Protein AF-0000000083902813 (afdb_homodimer)

Solvent-accessible surface area (backbone atoms only — not comparable to full-atom values): 24198 Å² total; per-residue (Å²): 134,61,47,71,78,34,27,32,36,26,39,35,21,67,41,71,62,17,36,18,29,44,36,33,30,24,75,65,42,24,27,30,33,32,51,34,74,46,64,68,47,51,52,53,43,59,70,67,34,58,79,94,36,43,87,39,53,42,78,42,75,25,38,45,57,39,68,69,34,27,49,51,36,49,51,56,47,36,73,72,62,67,58,56,34,31,37,36,39,39,56,61,72,90,56,78,72,78,41,49,75,85,78,54,53,71,65,55,50,49,52,37,39,42,48,26,52,44,23,48,51,39,35,45,62,63,53,43,74,63,20,41,84,35,65,90,14,29,40,34,39,43,44,51,38,36,24,80,42,74,83,48,94,18,20,46,58,42,15,21,25,23,15,25,45,52,26,46,54,51,37,47,45,69,68,41,77,76,59,51,14,26,40,32,33,40,33,32,57,46,55,71,22,53,83,94,62,59,50,95,60,33,30,46,20,56,60,50,5,42,31,53,33,44,39,66,72,72,41,49,66,59,69,41,73,44,72,32,59,35,61,69,32,45,44,52,55,42,64,70,30,89,82,132,60,46,70,77,33,26,32,37,26,40,34,20,66,40,71,61,16,37,19,29,45,39,34,30,24,75,66,41,23,29,30,33,33,52,34,74,47,64,68,46,51,51,53,44,58,70,66,36,56,78,93,35,42,88,39,53,43,78,42,77,26,38,46,58,37,68,68,35,28,51,51,36,49,51,54,48,36,73,73,62,67,57,56,36,31,36,37,40,38,57,59,72,89,55,78,71,78,40,48,74,85,78,53,53,71,66,56,50,48,52,38,40,42,48,26,52,43,22,48,50,40,38,47,62,64,52,44,72,64,20,42,83,35,64,91,16,29,40,35,39,44,43,51,38,34,24,80,41,73,83,46,95,18,22,46,58,41,14,21,24,23,16,25,45,52,26,45,54,50,35,48,45,69,68,42,76,77,59,50,16,24,40,32,33,39,35,32,56,45,55,69,22,53,82,93,62,59,51,94,61,33,33,46,18,57,60,50,6,41,31,53,32,44,39,68,71,71,42,48,66,59,67,40,74,44,70,31,59,36,61,69,32,43,42,53,55,42,63,71,31,90,82

Nearest PDB structures (foldseek):
  4dry-assembly1_D  TM=7.809E-01  e=1.622E-13  Sinorhizobium meliloti 1021
  3i4f-assembly1_B  TM=7.939E-01  e=5.636E-11  Bacillus thuringiensis serovar kurstaki str. T03a001
  7btm-assembly3_H-2  TM=7.760E-01  e=2.027E-10  Streptomyces lusitanus
  4nbr-assembly1_A  TM=7.839E-01  e=3.105E-10  Brucella abortus bv. 1 str. 9-941
  5ts3-assembly1_B-2  TM=7.972E-01  e=8.749E-10  Brucella melitensis ATCC 23457

InterPro domains:
  IPR002347 Short-chain dehydrogenase/reductase SDR [PF00106] (6-113)
  IPR036291 NAD(P)-binding domain superfamily [SSF51735] (1-186)

Organism: NCBI:txid48701

Secondary structure (DSSP, 8-state):
--GGG-EEEEETTTSHHHHHHHHHHHHTT-EEEEEES-HHHHHHHHHHS-GGGGGGEEEEE--TTSHHHHHHHHHHHHHHHS---EEEE--------SS-GGGS-HHHHHHHHIIIIIHHHHHHHHHGGGTTT-TT-EEEEEEEGGGSS-SSTT-HHHHHHHHHHHHHHHHHHHH-S--SSEEEEEEE-S-EE-GGG--TTPEEHHHHHHHHHHHHHH---TT-EEEE-SHHHHIIIIISS--/--GGG-EEEEETTTSHHHHHHHHHHHHTT-EEEEEES-HHHHHHHHHHS-GGGGGGEEEEE--TTSHHHHHHHHHHHHHHHS---EEEE--------SS-GGGS-HHHHHHHHIIIIIHHHHHHHHHGGGTTT-TT-EEEEEEEGGGSS-SSTT-HHHHHHHHHHHHHHHHHHHH-S--SSEEEEEEE-S-EE-GGG--TTPEEHHHHHHHHHHHHHH---TT-EEEE-SHHHHIIIIISS--

pLDDT: mean 92.26, std 7.37, range [62.59, 98.88]

Foldseek 3Di:
DQQQLAEEEEECLLDQLNLLQCQLSLVSNHQYEYEEQDPVSVVVSLVVHDPVRSVSYHYFYFDLLDLVRVQVSVVVVCVVNVAHQEYEYPFADQDQQPADPVPDDPVVLVVLCSRQPRSLVSNCVRCVVRHFAAQRGEYEYEAEPLLPDPPDHRRVSVNVSRVNNVVVLVVCCVVPVDTRYAYEYEYEHAAEDDPVPDDPQHHDSNLSSNQVSQCRVVDDHHPYYQYHRGSVSSCDRRNPDDD/DQQQLAEEEEECLLDQLNLLQCQLSLVSNHQYEYEEQDVVSVVVSLVVHDPVRSVSYHYFYFDLLDLVRVQVSVVVVCVPNVAHQEYEYPFADQDQQPADPVVDDPVVLVVLCSRQPRSLVSNCVRCVVRHFAAQLGEYEYEAEPLLPDPPDHRRVSVNVSRVNNVVVLVVCCVVPVDTNYAYEYEYEHAAEDDPVPDDPQHHDSNLSSNQVSQCRVVDDHHPYYQYHRGSVSSCDRRNPDDD

Sequence (486 aa):
MSNSERVVLVLGGAGTVGSGIVKALLDKGFKAAVISRDGDRLERLGAFVSPSSKDNLIAVVGNVGSEDGAQQAKQQLLQQVGKVTDVVSALGFSWWQGGPPHTQTLQDLHWDSTHTHTHTFVSWKTFFPLVRDDPSCSYTFITGGAGEQLLMPGTGFLTVGAASALAFCQVLRDEYPQVDCRLCQVKINTGVATPERLAPGYLNHLDLGVAVATLVERGSSSHRVFTVGSPADLKTQLLDGNLMSNSERVVLVLGGAGTVGSGIVKALLDKGFKAAVISRDGDRLERLGAFVSPSSKDNLIAVVGNVGSEDGAQQAKQQLLQQVGKVTDVVSALGFSWWQGGPPHTQTLQDLHWDSTHTHTHTFVSWKTFFPLVRDDPSCSYTFITGGAGEQLLMPGTGFLTVGAASALAFCQVLRDEYPQVDCRLCQVKINTGVATPERLAPGYLNHLDLGVAVATLVERGSSSHRVFTVGSPADLKTQLLDGNL

Radius of gyration: 24.51 Å; Cα contacts (8 Å, |Δi|>4): 1097; chains: 2; bounding box: 52×73×56 Å

Structure (mmCIF, N/CA/C/O backbone):
data_AF-0000000083902813-model_v1
#
loop_
_entity.id
_entity.type
_entity.pdbx_description
1 polymer 'Uncharacterized protein'
#
loop_
_atom_site.group_PDB
_atom_site.id
_atom_site.type_symbol
_atom_site.label_atom_id
_atom_site.label_alt_id
_atom_site.label_comp_id
_atom_site.label_asym_id
_atom_site.label_entity_id
_atom_site.label_seq_id
_atom_site.pdbx_PDB_ins_code
_atom_site.Cartn_x
_atom_site.Cartn_y
_atom_site.Cartn_z
_atom_site.occupancy
_atom_site.B_iso_or_equiv
_atom_site.auth_seq_id
_atom_site.auth_comp_id
_atom_site.auth_asym_id
_atom_site.auth_atom_id
_atom_site.pdbx_PDB_model_num
ATOM 1 N N . MET A 1 1 ? -5.707 -35.688 -9.336 1 83.44 1 MET A N 1
ATOM 2 C CA . MET A 1 1 ? -5.027 -35.469 -10.609 1 83.44 1 MET A CA 1
ATOM 3 C C . MET A 1 1 ? -3.523 -35.656 -10.461 1 83.44 1 MET A C 1
ATOM 5 O O . MET A 1 1 ? -2.939 -35.25 -9.453 1 83.44 1 MET A O 1
ATOM 9 N N . SER A 1 2 ? -2.928 -36.375 -11.383 1 93.88 2 SER A N 1
ATOM 10 C CA . SER A 1 2 ? -1.48 -36.562 -11.336 1 93.88 2 SER A CA 1
ATOM 11 C C . SER A 1 2 ? -0.748 -35.25 -11.656 1 93.88 2 SER A C 1
ATOM 13 O O . SER A 1 2 ? -1.314 -34.344 -12.273 1 93.88 2 SER A O 1
ATOM 15 N N . ASN A 1 3 ? 0.464 -35.062 -11.227 1 97.06 3 ASN A N 1
ATOM 16 C CA . ASN A 1 3 ? 1.239 -33.844 -11.477 1 97.06 3 ASN A CA 1
ATOM 17 C C . ASN A 1 3 ? 1.42 -33.594 -12.969 1 97.06 3 ASN A C 1
ATOM 19 O O . ASN A 1 3 ? 1.418 -32.438 -13.406 1 97.06 3 ASN A O 1
ATOM 23 N N . SER A 1 4 ? 1.504 -34.688 -13.742 1 95.94 4 SER A N 1
ATOM 24 C CA . SER A 1 4 ? 1.785 -34.562 -15.164 1 95.94 4 SER A CA 1
ATOM 25 C C . SER A 1 4 ? 0.593 -33.969 -15.914 1 95.94 4 SER A C 1
ATOM 27 O O . SER A 1 4 ? 0.734 -33.5 -17.047 1 95.94 4 SER A O 1
ATOM 29 N N . GLU A 1 5 ? -0.566 -34 -15.297 1 96.31 5 GLU A N 1
ATOM 30 C CA . GLU A 1 5 ? -1.781 -33.469 -15.906 1 96.31 5 GLU A CA 1
ATOM 31 C C . GLU A 1 5 ? -2.014 -32 -15.5 1 96.31 5 GLU A C 1
ATOM 33 O O . GLU A 1 5 ? -2.914 -31.344 -16.016 1 96.31 5 GLU A O 1
ATOM 38 N N . ARG A 1 6 ? -1.225 -31.578 -14.641 1 98.06 6 ARG A N 1
ATOM 39 C CA . ARG A 1 6 ? -1.438 -30.25 -14.078 1 98.06 6 ARG A CA 1
ATOM 40 C C . ARG A 1 6 ? -0.5 -29.234 -14.719 1 98.06 6 ARG A C 1
ATOM 42 O O . ARG A 1 6 ? 0.674 -29.531 -14.961 1 98.06 6 ARG A O 1
ATOM 49 N N . VAL A 1 7 ? -1.057 -28.078 -15.047 1 98.75 7 VAL A N 1
ATOM 50 C CA . VAL A 1 7 ? -0.301 -26.953 -15.586 1 98.75 7 VAL A CA 1
ATOM 51 C C . VAL A 1 7 ? -0.295 -25.812 -14.578 1 98.75 7 VAL A C 1
ATOM 53 O O . VAL A 1 7 ? -1.346 -25.25 -14.258 1 98.75 7 VAL A O 1
ATOM 56 N N . VAL A 1 8 ? 0.911 -25.453 -14.094 1 98.88 8 VAL A N 1
ATOM 57 C CA . VAL A 1 8 ? 1.06 -24.391 -13.109 1 98.88 8 VAL A CA 1
ATOM 58 C C . VAL A 1 8 ? 1.603 -23.125 -13.781 1 98.88 8 VAL A C 1
ATOM 60 O O . VAL A 1 8 ? 2.693 -23.141 -14.359 1 98.88 8 VAL A O 1
ATOM 63 N N . LEU A 1 9 ? 0.811 -22.062 -13.797 1 98.88 9 LEU A N 1
ATOM 64 C CA . LEU A 1 9 ? 1.299 -20.75 -14.234 1 98.88 9 LEU A CA 1
ATOM 65 C C . LEU A 1 9 ? 2.049 -20.047 -13.109 1 98.88 9 LEU A C 1
ATOM 67 O O . LEU A 1 9 ? 1.483 -19.812 -12.039 1 98.88 9 LEU A O 1
ATOM 71 N N . VAL A 1 10 ? 3.318 -19.797 -13.305 1 98.75 10 VAL A N 1
ATOM 72 C CA . VAL A 1 10 ? 4.129 -19.078 -12.328 1 98.75 10 VAL A CA 1
ATOM 73 C C . VAL A 1 10 ? 4.371 -17.641 -12.805 1 98.75 10 VAL A C 1
ATOM 75 O O . VAL A 1 10 ? 5.273 -17.391 -13.609 1 98.75 10 VAL A O 1
ATOM 78 N N . LEU A 1 11 ? 3.555 -16.734 -12.281 1 97.81 11 LEU A N 1
ATOM 79 C CA . LEU A 1 11 ? 3.777 -15.32 -12.547 1 97.81 11 LEU A CA 1
ATOM 80 C C . LEU A 1 11 ? 5.027 -14.828 -11.828 1 97.81 11 LEU A C 1
ATOM 82 O O . LEU A 1 11 ? 5.211 -15.102 -10.633 1 97.81 11 LEU A O 1
ATOM 86 N N . GLY A 1 12 ? 5.898 -14.102 -12.57 1 95.44 12 GLY A N 1
ATOM 87 C CA . GLY A 1 12 ? 7.203 -13.781 -12.016 1 95.44 12 GLY A CA 1
ATOM 88 C C . GLY A 1 12 ? 8.172 -14.953 -12.031 1 95.44 12 GLY A C 1
ATOM 89 O O . GLY A 1 12 ? 9.109 -15 -11.234 1 95.44 12 GLY A O 1
ATOM 90 N N . GLY A 1 13 ? 7.922 -15.891 -12.891 1 96.88 13 GLY A N 1
ATOM 91 C CA . GLY A 1 13 ? 8.656 -17.141 -12.906 1 96.88 13 GLY A CA 1
ATOM 92 C C . GLY A 1 13 ? 10.094 -16.984 -13.367 1 96.88 13 GLY A C 1
ATOM 93 O O . GLY A 1 13 ? 10.914 -17.891 -13.164 1 96.88 13 GLY A O 1
ATOM 94 N N . ALA A 1 14 ? 10.375 -15.836 -13.984 1 95 14 ALA A N 1
ATOM 95 C CA . ALA A 1 14 ? 11.734 -15.617 -14.477 1 95 14 ALA A CA 1
ATOM 96 C C . ALA A 1 14 ? 12.57 -14.859 -13.453 1 95 14 ALA A C 1
ATOM 98 O O . ALA A 1 14 ? 13.75 -14.578 -13.695 1 95 14 ALA A O 1
ATOM 99 N N . GLY A 1 15 ? 12.047 -14.516 -12.359 1 93.38 15 GLY A N 1
ATOM 100 C CA . GLY A 1 15 ? 12.773 -13.852 -11.289 1 93.38 15 GLY A CA 1
ATOM 101 C C . GLY A 1 15 ? 13.453 -14.82 -10.336 1 93.38 15 GLY A C 1
ATOM 102 O O . GLY A 1 15 ? 13.367 -16.031 -10.516 1 93.38 15 GLY A O 1
ATOM 103 N N . THR A 1 16 ? 14.07 -14.281 -9.273 1 92.88 16 THR A N 1
ATOM 104 C CA . THR A 1 16 ? 14.82 -15.094 -8.328 1 92.88 16 THR A CA 1
ATOM 105 C C . THR A 1 16 ? 13.906 -16.094 -7.621 1 92.88 16 THR A C 1
ATOM 107 O O . THR A 1 16 ? 14.148 -17.297 -7.672 1 92.88 16 THR A O 1
ATOM 110 N N . VAL A 1 17 ? 12.836 -15.641 -7.039 1 94.44 17 VAL A N 1
ATOM 111 C CA . VAL A 1 17 ? 11.914 -16.516 -6.32 1 94.44 17 VAL A CA 1
ATOM 112 C C . VAL A 1 17 ? 11.188 -17.422 -7.312 1 94.44 17 VAL A C 1
ATOM 114 O O . VAL A 1 17 ? 11.133 -18.641 -7.121 1 94.44 17 VAL A O 1
ATOM 117 N N . GLY A 1 18 ? 10.773 -16.875 -8.398 1 97.12 18 GLY A N 1
ATOM 118 C CA . GLY A 1 18 ? 9.992 -17.594 -9.391 1 97.12 18 GLY A CA 1
ATOM 119 C C . GLY A 1 18 ? 10.75 -18.719 -10.047 1 97.12 18 GLY A C 1
ATOM 120 O O . GLY A 1 18 ? 10.195 -19.797 -10.273 1 97.12 18 GLY A O 1
ATOM 121 N N . SER A 1 19 ? 12.016 -18.469 -10.312 1 97.81 19 SER A N 1
ATOM 122 C CA . SER A 1 19 ? 12.789 -19.484 -11.016 1 97.81 19 SER A CA 1
ATOM 123 C C . SER A 1 19 ? 12.992 -20.719 -10.148 1 97.81 19 SER A C 1
ATOM 125 O O . SER A 1 19 ? 13 -21.844 -10.656 1 97.81 19 SER A O 1
ATOM 127 N N . GLY A 1 20 ? 13.156 -20.562 -8.836 1 98 20 GLY A N 1
ATOM 128 C CA . GLY A 1 20 ? 13.219 -21.688 -7.926 1 98 20 GLY A CA 1
ATOM 129 C C . GLY A 1 20 ? 11.93 -22.5 -7.895 1 98 20 GLY A C 1
ATOM 130 O O . GLY A 1 20 ? 11.969 -23.734 -7.875 1 98 20 GLY A O 1
ATOM 131 N N . ILE A 1 21 ? 10.828 -21.828 -7.961 1 98.44 21 ILE A N 1
ATOM 132 C CA . ILE A 1 21 ? 9.516 -22.484 -7.941 1 98.44 21 ILE A CA 1
ATOM 133 C C . ILE A 1 21 ? 9.305 -23.266 -9.234 1 98.44 21 ILE A C 1
ATOM 135 O O . ILE A 1 21 ? 8.883 -24.422 -9.211 1 98.44 21 ILE A O 1
ATOM 139 N N . VAL A 1 22 ? 9.68 -22.594 -10.352 1 98.81 22 VAL A N 1
ATOM 140 C CA . VAL A 1 22 ? 9.523 -23.234 -11.656 1 98.81 22 VAL A CA 1
ATOM 141 C C . VAL A 1 22 ? 10.344 -24.516 -11.711 1 98.81 22 VAL A C 1
ATOM 143 O O . VAL A 1 22 ? 9.836 -25.578 -12.094 1 98.81 22 VAL A O 1
ATOM 146 N N . LYS A 1 23 ? 11.594 -24.438 -11.305 1 98.75 23 LYS A N 1
ATOM 147 C CA . LYS A 1 23 ? 12.469 -25.609 -11.328 1 98.75 23 LYS A CA 1
ATOM 148 C C . LYS A 1 23 ? 11.898 -26.734 -10.477 1 98.75 23 LYS A C 1
ATOM 150 O O . LYS A 1 23 ? 11.867 -27.891 -10.906 1 98.75 23 LYS A O 1
ATOM 155 N N . ALA A 1 24 ? 11.453 -26.438 -9.273 1 98.56 24 ALA A N 1
ATOM 156 C CA . ALA A 1 24 ? 10.938 -27.438 -8.359 1 98.56 24 ALA A CA 1
ATOM 157 C C . ALA A 1 24 ? 9.672 -28.094 -8.914 1 98.56 24 ALA A C 1
ATOM 159 O O . ALA A 1 24 ? 9.484 -29.312 -8.797 1 98.56 24 ALA A O 1
ATOM 160 N N . LEU A 1 25 ? 8.75 -27.297 -9.492 1 98.75 25 LEU A N 1
ATOM 161 C CA . LEU A 1 25 ? 7.523 -27.828 -10.078 1 98.75 25 LEU A CA 1
ATOM 162 C C . LEU A 1 25 ? 7.84 -28.797 -11.211 1 98.75 25 LEU A C 1
ATOM 164 O O . LEU A 1 25 ? 7.262 -29.891 -11.281 1 98.75 25 LEU A O 1
ATOM 168 N N . LEU A 1 26 ? 8.758 -28.391 -12.086 1 98.81 26 LEU A N 1
ATOM 169 C CA . LEU A 1 26 ? 9.156 -29.234 -13.203 1 98.81 26 LEU A CA 1
ATOM 170 C C . LEU A 1 26 ? 9.773 -30.547 -12.703 1 98.81 26 LEU A C 1
ATOM 172 O O . LEU A 1 26 ? 9.461 -31.625 -13.203 1 98.81 26 LEU A O 1
ATOM 176 N N . ASP A 1 27 ? 10.609 -30.438 -11.727 1 98.5 27 ASP A N 1
ATOM 177 C CA . ASP A 1 27 ? 11.266 -31.609 -11.156 1 98.5 27 ASP A CA 1
ATOM 178 C C . ASP A 1 27 ? 10.25 -32.562 -10.539 1 98.5 27 ASP A C 1
ATOM 180 O O . ASP A 1 27 ? 10.484 -33.781 -10.469 1 98.5 27 ASP A O 1
ATOM 184 N N . LYS A 1 28 ? 9.109 -32.062 -10.141 1 97.75 28 LYS A N 1
ATOM 185 C CA . LYS A 1 28 ? 8.062 -32.906 -9.539 1 97.75 28 LYS A CA 1
ATOM 186 C C . LYS A 1 28 ? 7.121 -33.438 -10.602 1 97.75 28 LYS A C 1
ATOM 188 O O . LYS A 1 28 ? 6.184 -34.188 -10.281 1 97.75 28 LYS A O 1
ATOM 193 N N . GLY A 1 29 ? 7.328 -33 -11.812 1 98.25 29 GLY A N 1
ATOM 194 C CA . GLY A 1 29 ? 6.59 -33.625 -12.906 1 98.25 29 GLY A CA 1
ATOM 195 C C . GLY A 1 29 ? 5.461 -32.75 -13.43 1 98.25 29 GLY A C 1
ATOM 196 O O . GLY A 1 29 ? 4.711 -33.156 -14.312 1 98.25 29 GLY A O 1
ATOM 197 N N . PHE A 1 30 ? 5.305 -31.547 -12.875 1 98.62 30 PHE A N 1
ATOM 198 C CA . PHE A 1 30 ? 4.301 -30.625 -13.383 1 98.62 30 PHE A CA 1
ATOM 199 C C . PHE A 1 30 ? 4.723 -30.047 -14.727 1 98.62 30 PHE A C 1
ATOM 201 O O . PHE A 1 30 ? 5.902 -30.062 -15.078 1 98.62 30 PHE A O 1
ATOM 208 N N . LYS A 1 31 ? 3.803 -29.578 -15.516 1 98.62 31 LYS A N 1
ATOM 209 C CA . LYS A 1 31 ? 4.098 -28.547 -16.5 1 98.62 31 LYS A CA 1
ATOM 210 C C . LYS A 1 31 ? 4.113 -27.156 -15.859 1 98.62 31 LYS A C 1
ATOM 212 O O . LYS A 1 31 ? 3.283 -26.859 -15 1 98.62 31 LYS A O 1
ATOM 217 N N . ALA A 1 32 ? 5.082 -26.391 -16.219 1 98.81 32 ALA A N 1
ATOM 218 C CA . ALA A 1 32 ? 5.195 -25.031 -15.664 1 98.81 32 ALA A CA 1
ATOM 219 C C . ALA A 1 32 ? 5.172 -24 -16.781 1 98.81 32 ALA A C 1
ATOM 221 O O . ALA A 1 32 ? 5.965 -24.062 -17.719 1 98.81 32 ALA A O 1
ATOM 222 N N . ALA A 1 33 ? 4.25 -23.078 -16.719 1 98.88 33 ALA A N 1
ATOM 223 C CA . ALA A 1 33 ? 4.156 -21.969 -17.672 1 98.88 33 ALA A CA 1
ATOM 224 C C . ALA A 1 33 ? 4.691 -20.672 -17.062 1 98.88 33 ALA A C 1
ATOM 226 O O . ALA A 1 33 ? 4.449 -20.391 -15.891 1 98.88 33 ALA A O 1
ATOM 227 N N . VAL A 1 34 ? 5.461 -19.938 -17.812 1 98.56 34 VAL A N 1
ATOM 228 C CA . VAL A 1 34 ? 6.047 -18.672 -17.391 1 98.56 34 VAL A CA 1
ATOM 229 C C . VAL A 1 34 ? 5.824 -17.609 -18.453 1 98.56 34 VAL A C 1
ATOM 231 O O . VAL A 1 34 ? 5.957 -17.875 -19.641 1 98.56 34 VAL A O 1
ATOM 234 N N . ILE A 1 35 ? 5.43 -16.422 -18 1 97.81 35 ILE A N 1
ATOM 235 C CA . ILE A 1 35 ? 5.242 -15.273 -18.875 1 97.81 35 ILE A CA 1
ATOM 236 C C . ILE A 1 35 ? 6.25 -14.18 -18.516 1 97.81 35 ILE A C 1
ATOM 238 O O . ILE A 1 35 ? 6.43 -13.852 -17.344 1 97.81 35 ILE A O 1
ATOM 242 N N . SER A 1 36 ? 6.93 -13.703 -19.422 1 96.25 36 SER A N 1
ATOM 243 C CA . SER A 1 36 ? 7.863 -12.594 -19.234 1 96.25 36 SER A CA 1
ATOM 244 C C . SER A 1 36 ? 7.875 -11.664 -20.438 1 96.25 36 SER A C 1
ATOM 246 O O . SER A 1 36 ? 7.695 -12.109 -21.578 1 96.25 36 SER A O 1
ATOM 248 N N . ARG A 1 37 ? 8.078 -10.367 -20.188 1 93.56 37 ARG A N 1
ATOM 249 C CA . ARG A 1 37 ? 8.195 -9.383 -21.266 1 93.56 37 ARG A CA 1
ATOM 250 C C . ARG A 1 37 ? 9.516 -9.547 -22.016 1 93.56 37 ARG A C 1
ATOM 252 O O . ARG A 1 37 ? 9.641 -9.133 -23.172 1 93.56 37 ARG A O 1
ATOM 259 N N . ASP A 1 38 ? 10.461 -10.102 -21.344 1 93.25 38 ASP A N 1
ATOM 260 C CA . ASP A 1 38 ? 11.828 -10.234 -21.828 1 93.25 38 ASP A CA 1
ATOM 261 C C . ASP A 1 38 ? 12.117 -11.672 -22.266 1 93.25 38 ASP A C 1
ATOM 263 O O . ASP A 1 38 ? 12.273 -12.562 -21.438 1 93.25 38 ASP A O 1
ATOM 267 N N . GLY A 1 39 ? 12.297 -11.836 -23.562 1 94.62 39 GLY A N 1
ATOM 268 C CA . GLY A 1 39 ? 12.586 -13.156 -24.094 1 94.62 39 GLY A CA 1
ATOM 269 C C . GLY A 1 39 ? 13.898 -13.727 -23.609 1 94.62 39 GLY A C 1
ATOM 270 O O . GLY A 1 39 ? 14.023 -14.945 -23.422 1 94.62 39 GLY A O 1
ATOM 271 N N . ASP A 1 40 ? 14.875 -12.852 -23.328 1 96.25 40 ASP A N 1
ATOM 272 C CA . ASP A 1 40 ? 16.188 -13.297 -22.844 1 96.25 40 ASP A CA 1
ATOM 273 C C . ASP A 1 40 ? 16.062 -13.922 -21.453 1 96.25 40 ASP A C 1
ATOM 275 O O . ASP A 1 40 ? 16.781 -14.875 -21.141 1 96.25 40 ASP A O 1
ATOM 279 N N . ARG A 1 41 ? 15.211 -13.445 -20.656 1 95.56 41 ARG A N 1
ATOM 280 C CA . ARG A 1 41 ? 15 -14 -19.312 1 95.56 41 ARG A CA 1
ATOM 281 C C . ARG A 1 41 ? 14.383 -15.398 -19.406 1 95.56 41 ARG A C 1
ATOM 283 O O . ARG A 1 41 ? 14.711 -16.281 -18.609 1 95.56 41 ARG A O 1
ATOM 290 N N . LEU A 1 42 ? 13.5 -15.57 -20.391 1 97.25 42 LEU A N 1
ATOM 291 C CA . LEU A 1 42 ? 12.883 -16.875 -20.594 1 97.25 42 LEU A CA 1
ATOM 292 C C . LEU A 1 42 ? 13.914 -17.891 -21.078 1 97.25 42 LEU A C 1
ATOM 294 O O . LEU A 1 42 ? 13.883 -19.062 -20.672 1 97.25 42 LEU A O 1
ATOM 298 N N . GLU A 1 43 ? 14.812 -17.438 -21.891 1 96.62 43 GLU A N 1
ATOM 299 C CA . GLU A 1 43 ? 15.883 -18.312 -22.359 1 96.62 43 GLU A CA 1
ATOM 300 C C . GLU A 1 43 ? 16.797 -18.734 -21.219 1 96.62 43 GLU A C 1
ATOM 302 O O . GLU A 1 43 ? 17.156 -19.906 -21.109 1 96.62 43 GLU A O 1
ATOM 307 N N . ARG A 1 44 ? 17.188 -17.781 -20.406 1 96.38 44 ARG A N 1
ATOM 308 C CA . ARG A 1 44 ? 18.016 -18.078 -19.234 1 96.38 44 ARG A CA 1
ATOM 309 C C . ARG A 1 44 ? 17.312 -19.047 -18.297 1 96.38 44 ARG A C 1
ATOM 311 O O . ARG A 1 44 ? 17.953 -19.938 -17.734 1 96.38 44 ARG A O 1
ATOM 318 N N . LEU A 1 45 ? 16.031 -18.875 -18.172 1 98 45 LEU A N 1
ATOM 319 C CA . LEU A 1 45 ? 15.25 -19.797 -17.359 1 98 45 LEU A CA 1
ATOM 320 C C . LEU A 1 45 ? 15.297 -21.203 -17.938 1 98 45 LEU A C 1
ATOM 322 O O . LEU A 1 45 ? 15.461 -22.172 -17.203 1 98 45 LEU A O 1
ATOM 326 N N . GLY A 1 46 ? 15.125 -21.312 -19.219 1 97.75 46 GLY A N 1
ATOM 327 C CA . GLY A 1 46 ? 15.219 -22.594 -19.875 1 97.75 46 GLY A CA 1
ATOM 328 C C . GLY A 1 46 ? 16.547 -23.297 -19.641 1 97.75 46 GLY A C 1
ATOM 329 O O . GLY A 1 46 ? 16.594 -24.516 -19.516 1 97.75 46 GLY A O 1
ATOM 330 N N . ALA A 1 47 ? 17.609 -22.516 -19.578 1 97.44 47 ALA A N 1
ATOM 331 C CA . ALA A 1 47 ? 18.938 -23.078 -19.344 1 97.44 47 ALA A CA 1
ATOM 332 C C . ALA A 1 47 ? 19.125 -23.438 -17.875 1 97.44 47 ALA A C 1
ATOM 334 O O . ALA A 1 47 ? 19.969 -24.281 -17.531 1 97.44 47 ALA A O 1
ATOM 335 N N . PHE A 1 48 ? 18.375 -22.859 -17.078 1 97.62 48 PHE A N 1
ATOM 336 C CA . PHE A 1 48 ? 18.516 -23 -15.625 1 97.62 48 PHE A CA 1
ATOM 337 C C . PHE A 1 48 ? 17.812 -24.266 -15.141 1 97.62 48 PHE A C 1
ATOM 339 O O . PHE A 1 48 ? 18.281 -24.922 -14.211 1 97.62 48 PHE A O 1
ATOM 346 N N . VAL A 1 49 ? 16.672 -24.688 -15.719 1 98.06 49 VAL A N 1
ATOM 347 C CA . VAL A 1 49 ? 15.883 -25.812 -15.234 1 98.06 49 VAL A CA 1
ATOM 348 C C . VAL A 1 49 ? 16.562 -27.125 -15.625 1 98.06 49 VAL A C 1
ATOM 350 O O . VAL A 1 49 ? 17.469 -27.141 -16.453 1 98.06 49 VAL A O 1
ATOM 353 N N . SER A 1 50 ? 16.141 -28.172 -14.969 1 97.19 50 SER A N 1
ATOM 354 C CA . SER A 1 50 ? 16.734 -29.484 -15.242 1 97.19 50 SER A CA 1
ATOM 355 C C . SER A 1 50 ? 16.5 -29.906 -16.688 1 97.19 50 SER A C 1
ATOM 357 O O . SER A 1 50 ? 15.375 -29.812 -17.188 1 97.19 50 SER A O 1
ATOM 359 N N . PRO A 1 51 ? 17.484 -30.391 -17.375 1 96.75 51 PRO A N 1
ATOM 360 C CA . PRO A 1 51 ? 17.344 -30.797 -18.766 1 96.75 51 PRO A CA 1
ATOM 361 C C . PRO A 1 51 ? 16.234 -31.844 -18.969 1 96.75 51 PRO A C 1
ATOM 363 O O . PRO A 1 51 ? 15.531 -31.812 -19.984 1 96.75 51 PRO A O 1
ATOM 366 N N . SER A 1 52 ? 16.047 -32.719 -18.062 1 96.31 52 SER A N 1
ATOM 367 C CA . SER A 1 52 ? 15.109 -33.844 -18.188 1 96.31 52 SER A CA 1
ATOM 368 C C . SER A 1 52 ? 13.664 -33.344 -18.141 1 96.31 52 SER A C 1
ATOM 370 O O . SER A 1 52 ? 12.75 -34.062 -18.547 1 96.31 52 SER A O 1
ATOM 372 N N . SER A 1 53 ? 13.461 -32.094 -17.641 1 95.94 53 SER A N 1
ATOM 373 C CA . SER A 1 53 ? 12.094 -31.594 -17.484 1 95.94 53 SER A CA 1
ATOM 374 C C . SER A 1 53 ? 11.844 -30.359 -18.328 1 95.94 53 SER A C 1
ATOM 376 O O . SER A 1 53 ? 10.766 -29.75 -18.266 1 95.94 53 SER A O 1
ATOM 378 N N . LYS A 1 54 ? 12.781 -29.969 -19.141 1 96.69 54 LYS A N 1
ATOM 379 C CA . LYS A 1 54 ? 12.742 -28.719 -19.906 1 96.69 54 LYS A CA 1
ATOM 380 C C . LYS A 1 54 ? 11.562 -28.719 -20.875 1 96.69 54 LYS A C 1
ATOM 382 O O . LYS A 1 54 ? 10.977 -27.656 -21.141 1 96.69 54 LYS A O 1
ATOM 387 N N . ASP A 1 55 ? 11.18 -29.875 -21.406 1 96.75 55 ASP A N 1
ATOM 388 C CA . ASP A 1 55 ? 10.102 -29.984 -22.375 1 96.75 55 ASP A CA 1
ATOM 389 C C . ASP A 1 55 ? 8.75 -29.625 -21.75 1 96.75 55 ASP A C 1
ATOM 391 O O . ASP A 1 55 ? 7.789 -29.328 -22.469 1 96.75 55 ASP A O 1
ATOM 395 N N . ASN A 1 56 ? 8.688 -29.688 -20.438 1 98.06 56 ASN A N 1
ATOM 396 C CA . ASN A 1 56 ? 7.453 -29.359 -19.719 1 98.06 56 ASN A CA 1
ATOM 397 C C . ASN A 1 56 ? 7.371 -27.859 -19.406 1 98.06 56 ASN A C 1
ATOM 399 O O . ASN A 1 56 ? 6.363 -27.391 -18.875 1 98.06 56 ASN A O 1
ATOM 403 N N . LEU A 1 57 ? 8.438 -27.109 -19.688 1 98.56 57 LEU A N 1
ATOM 404 C CA . LEU A 1 57 ? 8.438 -25.656 -19.5 1 98.56 57 LEU A CA 1
ATOM 405 C C . LEU A 1 57 ? 7.77 -24.953 -20.688 1 98.56 57 LEU A C 1
ATOM 407 O O . LEU A 1 57 ? 8.164 -25.156 -21.844 1 98.56 57 LEU A O 1
ATOM 411 N N . ILE A 1 58 ? 6.762 -24.219 -20.406 1 98.38 58 ILE A N 1
ATOM 412 C CA . ILE A 1 58 ? 6.066 -23.422 -21.406 1 98.38 58 ILE A CA 1
ATOM 413 C C . ILE A 1 58 ? 6.391 -21.953 -21.203 1 98.38 58 ILE A C 1
ATOM 415 O O . ILE A 1 58 ? 6.078 -21.375 -20.172 1 98.38 58 ILE A O 1
ATOM 419 N N . ALA A 1 59 ? 7.012 -21.359 -22.156 1 97.75 59 ALA A N 1
ATOM 420 C CA . ALA A 1 59 ? 7.398 -19.953 -22.078 1 97.75 59 ALA A CA 1
ATOM 421 C C . ALA A 1 59 ? 6.562 -19.094 -23.031 1 97.75 59 ALA A C 1
ATOM 423 O O . ALA A 1 59 ? 6.418 -19.422 -24.203 1 97.75 59 ALA A O 1
ATOM 424 N N . VAL A 1 60 ? 5.945 -18.094 -22.531 1 97.81 60 VAL A N 1
ATOM 425 C CA . VAL A 1 60 ? 5.148 -17.156 -23.312 1 97.81 60 VAL A CA 1
ATOM 426 C C . VAL A 1 60 ? 5.699 -15.742 -23.141 1 97.81 60 VAL A C 1
ATOM 428 O O . VAL A 1 60 ? 5.926 -15.289 -22.016 1 97.81 60 VAL A O 1
ATOM 431 N N . VAL A 1 61 ? 5.996 -15.062 -24.234 1 97.25 61 VAL A N 1
ATOM 432 C CA . VAL A 1 61 ? 6.375 -13.656 -24.172 1 97.25 61 VAL A CA 1
ATOM 433 C C . VAL A 1 61 ? 5.125 -12.789 -24.047 1 97.25 61 VAL A C 1
ATOM 435 O O . VAL A 1 61 ? 4.195 -12.898 -24.844 1 97.25 61 VAL A O 1
ATOM 438 N N . GLY A 1 62 ? 5.062 -12.039 -22.969 1 96.69 62 GLY A N 1
ATOM 439 C CA . GLY A 1 62 ? 3.914 -11.18 -22.734 1 96.69 62 GLY A CA 1
ATOM 440 C C . GLY A 1 62 ? 4.094 -10.266 -21.531 1 96.69 62 GLY A C 1
ATOM 441 O O . GLY A 1 62 ? 5 -10.461 -20.719 1 96.69 62 GLY A O 1
ATOM 442 N N . ASN A 1 63 ? 3.287 -9.219 -21.484 1 95.62 63 ASN A N 1
ATOM 443 C CA . ASN A 1 63 ? 3.289 -8.242 -20.391 1 95.62 63 ASN A CA 1
ATOM 444 C C . ASN A 1 63 ? 2.086 -8.43 -19.469 1 95.62 63 ASN A C 1
ATOM 446 O O . ASN A 1 63 ? 0.998 -7.93 -19.75 1 95.62 63 ASN A O 1
ATOM 450 N N . VAL A 1 64 ? 2.334 -9.031 -18.297 1 94 64 VAL A N 1
ATOM 451 C CA . VAL A 1 64 ? 1.218 -9.359 -17.406 1 94 64 VAL A CA 1
ATOM 452 C C . VAL A 1 64 ? 0.873 -8.141 -16.547 1 94 64 VAL A C 1
ATOM 454 O O . VAL A 1 64 ? -0.067 -8.188 -15.758 1 94 64 VAL A O 1
ATOM 457 N N . GLY A 1 65 ? 1.624 -7.043 -16.719 1 91.88 65 GLY A N 1
ATOM 458 C CA . GLY A 1 65 ? 1.41 -5.848 -15.922 1 91.88 65 GLY A CA 1
ATOM 459 C C . GLY A 1 65 ? 0.398 -4.895 -16.531 1 91.88 65 GLY A C 1
ATOM 460 O O . GLY A 1 65 ? -0.039 -3.943 -15.883 1 91.88 65 GLY A O 1
ATOM 461 N N . SER A 1 66 ? 0.078 -5.102 -17.812 1 94.62 66 SER A N 1
ATOM 462 C CA . SER A 1 66 ? -0.971 -4.328 -18.469 1 94.62 66 SER A CA 1
ATOM 463 C C . SER A 1 66 ? -2.203 -5.188 -18.734 1 94.62 66 SER A C 1
ATOM 465 O O . SER A 1 66 ? -2.088 -6.391 -18.969 1 94.62 66 SER A O 1
ATOM 467 N N . GLU A 1 67 ? -3.379 -4.566 -18.703 1 96.5 67 GLU A N 1
ATOM 468 C CA . GLU A 1 67 ? -4.609 -5.324 -18.906 1 96.5 67 GLU A CA 1
ATOM 469 C C . GLU A 1 67 ? -4.617 -6.027 -20.25 1 96.5 67 GLU A C 1
ATOM 471 O O . GLU A 1 67 ? -4.887 -7.227 -20.344 1 96.5 67 GLU A O 1
ATOM 476 N N . ASP A 1 68 ? -4.293 -5.289 -21.312 1 97.31 68 ASP A N 1
ATOM 477 C CA . ASP A 1 68 ? -4.277 -5.875 -22.656 1 97.31 68 ASP A CA 1
ATOM 478 C C . ASP A 1 68 ? -3.203 -6.953 -22.766 1 97.31 68 ASP A C 1
ATOM 480 O O . ASP A 1 68 ? -3.447 -8.016 -23.328 1 97.31 68 ASP A O 1
ATOM 484 N N . GLY A 1 69 ? -2.012 -6.652 -22.266 1 97.56 69 GLY A N 1
ATOM 485 C CA . GLY A 1 69 ? -0.928 -7.617 -22.312 1 97.56 69 GLY A CA 1
ATOM 486 C C . GLY A 1 69 ? -1.245 -8.898 -21.562 1 97.56 69 GLY A C 1
ATOM 487 O O . GLY A 1 69 ? -0.949 -10 -22.047 1 97.56 69 GLY A O 1
ATOM 488 N N . ALA A 1 70 ? -1.842 -8.766 -20.422 1 97.81 70 ALA A N 1
ATOM 489 C CA . ALA A 1 70 ? -2.203 -9.93 -19.609 1 97.81 70 ALA A CA 1
ATOM 490 C C . ALA A 1 70 ? -3.238 -10.797 -20.328 1 97.81 70 ALA A C 1
ATOM 492 O O . ALA A 1 70 ? -3.123 -12.023 -20.344 1 97.81 70 ALA A O 1
ATOM 493 N N . GLN A 1 71 ? -4.199 -10.156 -20.922 1 98.12 71 GLN A N 1
ATOM 494 C CA . GLN A 1 71 ? -5.234 -10.891 -21.656 1 98.12 71 GLN A CA 1
ATOM 495 C C . GLN A 1 71 ? -4.652 -11.617 -22.859 1 98.12 71 GLN A C 1
ATOM 497 O O . GLN A 1 71 ? -5.02 -12.758 -23.141 1 98.12 71 GLN A O 1
ATOM 502 N N . GLN A 1 72 ? -3.795 -10.945 -23.547 1 98.38 72 GLN A N 1
ATOM 503 C CA . GLN A 1 72 ? -3.152 -11.562 -24.703 1 98.38 72 GLN A CA 1
ATOM 504 C C . GLN A 1 72 ? -2.301 -12.758 -24.281 1 98.38 72 GLN A C 1
ATOM 506 O O . GLN A 1 72 ? -2.338 -13.805 -24.922 1 98.38 72 GLN A O 1
ATOM 511 N N . ALA A 1 73 ? -1.538 -12.562 -23.266 1 98.12 73 ALA A N 1
ATOM 512 C CA . ALA A 1 73 ? -0.703 -13.641 -22.75 1 98.12 73 ALA A CA 1
ATOM 513 C C . ALA A 1 73 ? -1.555 -14.828 -22.312 1 98.12 73 ALA A C 1
ATOM 515 O O . ALA A 1 73 ? -1.189 -15.984 -22.531 1 98.12 73 ALA A O 1
ATOM 516 N N . LYS A 1 74 ? -2.654 -14.539 -21.641 1 98.56 74 LYS A N 1
ATOM 517 C CA . LYS A 1 74 ? -3.584 -15.578 -21.203 1 98.56 74 LYS A CA 1
ATOM 518 C C . LYS A 1 74 ? -4.094 -16.391 -22.391 1 98.56 74 LYS A C 1
ATOM 520 O O . LYS A 1 74 ? -4.098 -17.625 -22.344 1 98.56 74 LYS A O 1
ATOM 525 N N . GLN A 1 75 ? -4.508 -15.695 -23.406 1 98.38 75 GLN A N 1
ATOM 526 C CA . GLN A 1 75 ? -5.023 -16.359 -24.594 1 98.38 75 GLN A CA 1
ATOM 527 C C . GLN A 1 75 ? -3.951 -17.234 -25.25 1 98.38 75 GLN A C 1
ATOM 529 O O . GLN A 1 75 ? -4.211 -18.375 -25.609 1 98.38 75 GLN A O 1
ATOM 534 N N . GLN A 1 76 ? -2.801 -16.688 -25.391 1 98.25 76 GLN A N 1
ATOM 535 C CA . GLN A 1 76 ? -1.696 -17.438 -25.984 1 98.25 76 GLN A CA 1
ATOM 536 C C . GLN A 1 76 ? -1.377 -18.688 -25.141 1 98.25 76 GLN A C 1
ATOM 538 O O . GLN A 1 76 ? -1.141 -19.766 -25.688 1 98.25 76 GLN A O 1
ATOM 543 N N . LEU A 1 77 ? -1.374 -18.484 -23.844 1 98.44 77 LEU A N 1
ATOM 544 C CA . LEU A 1 77 ? -1.092 -19.594 -22.938 1 98.44 77 LEU A CA 1
ATOM 545 C C . LEU A 1 77 ? -2.137 -20.688 -23.094 1 98.44 77 LEU A C 1
ATOM 547 O O . LEU A 1 77 ? -1.791 -21.875 -23.219 1 98.44 77 LEU A O 1
ATOM 551 N N . LEU A 1 78 ? -3.365 -20.328 -23.125 1 98.44 78 LEU A N 1
ATOM 552 C CA . LEU A 1 78 ? -4.449 -21.297 -23.203 1 98.44 78 LEU A CA 1
ATOM 553 C C . LEU A 1 78 ? -4.426 -22.031 -24.547 1 98.44 78 LEU A C 1
ATOM 555 O O . LEU A 1 78 ? -4.773 -23.203 -24.625 1 98.44 78 LEU A O 1
ATOM 559 N N . GLN A 1 79 ? -4.059 -21.297 -25.562 1 97.94 79 GLN A N 1
ATOM 560 C CA . GLN A 1 79 ? -3.918 -21.953 -26.859 1 97.94 79 GLN A CA 1
ATOM 561 C C . GLN A 1 79 ? -2.855 -23.047 -26.812 1 97.94 79 GLN A C 1
ATOM 563 O O . GLN A 1 79 ? -2.984 -24.062 -27.5 1 97.94 79 GLN A O 1
ATOM 568 N N . GLN A 1 80 ? -1.901 -22.875 -26.016 1 96.44 80 GLN A N 1
ATOM 569 C CA . GLN A 1 80 ? -0.78 -23.812 -25.953 1 96.44 80 GLN A CA 1
ATOM 570 C C . GLN A 1 80 ? -1.08 -24.969 -25.016 1 96.44 80 GLN A C 1
ATOM 572 O O . GLN A 1 80 ? -0.719 -26.109 -25.297 1 96.44 80 GLN A O 1
ATOM 577 N N . VAL A 1 81 ? -1.735 -24.656 -23.875 1 97.31 81 VAL A N 1
ATOM 578 C CA . VAL A 1 81 ? -1.772 -25.688 -22.844 1 97.31 81 VAL A CA 1
ATOM 579 C C . VAL A 1 81 ? -3.211 -26.141 -22.609 1 97.31 81 VAL A C 1
ATOM 581 O O . VAL A 1 81 ? -3.453 -27.141 -21.938 1 97.31 81 VAL A O 1
ATOM 584 N N . GLY A 1 82 ? -4.18 -25.422 -23.156 1 96.44 82 GLY A N 1
ATOM 585 C CA . GLY A 1 82 ? -5.582 -25.766 -22.984 1 96.44 82 GLY A CA 1
ATOM 586 C C . GLY A 1 82 ? -6.152 -25.312 -21.656 1 96.44 82 GLY A C 1
ATOM 587 O O . GLY A 1 82 ? -7.164 -24.609 -21.625 1 96.44 82 GLY A O 1
ATOM 588 N N . LYS A 1 83 ? -5.453 -25.766 -20.609 1 96.75 83 LYS A N 1
ATOM 589 C CA . LYS A 1 83 ? -5.98 -25.453 -19.281 1 96.75 83 LYS A CA 1
ATOM 590 C C . LYS A 1 83 ? -4.852 -25.141 -18.297 1 96.75 83 LYS A C 1
ATOM 592 O O . LYS A 1 83 ? -3.779 -25.734 -18.375 1 96.75 83 LYS A O 1
ATOM 597 N N . VAL A 1 84 ? -5.156 -24.203 -17.406 1 98.62 84 VAL A N 1
ATOM 598 C CA . VAL A 1 84 ? -4.305 -23.922 -16.25 1 98.62 84 VAL A CA 1
ATOM 599 C C . VAL A 1 84 ? -4.961 -24.453 -14.977 1 98.62 84 VAL A C 1
ATOM 601 O O . VAL A 1 84 ? -6.152 -24.234 -14.742 1 98.62 84 VAL A O 1
ATOM 604 N N . THR A 1 85 ? -4.223 -25.188 -14.227 1 98.56 85 THR A N 1
ATOM 605 C CA . THR A 1 85 ? -4.812 -25.797 -13.039 1 98.56 85 THR A CA 1
ATOM 606 C C . THR A 1 85 ? -4.398 -25.047 -11.781 1 98.56 85 THR A C 1
ATOM 608 O O . THR A 1 85 ? -5.141 -25 -10.797 1 98.56 85 THR A O 1
ATOM 611 N N . ASP A 1 86 ? -3.211 -24.469 -11.773 1 98.69 86 ASP A N 1
ATOM 612 C CA . ASP A 1 86 ? -2.678 -23.766 -10.617 1 98.69 86 ASP A CA 1
ATOM 613 C C . ASP A 1 86 ? -1.977 -22.469 -11.039 1 98.69 86 ASP A C 1
ATOM 615 O O . ASP A 1 86 ? -1.393 -22.406 -12.125 1 98.69 86 ASP A O 1
ATOM 619 N N . VAL A 1 87 ? -2.102 -21.469 -10.211 1 98.75 87 VAL A N 1
ATOM 620 C CA . VAL A 1 87 ? -1.374 -20.219 -10.406 1 98.75 87 VAL A CA 1
ATOM 621 C C . VAL A 1 87 ? -0.545 -19.906 -9.156 1 98.75 87 VAL A C 1
ATOM 623 O O . VAL A 1 87 ? -1.046 -19.984 -8.039 1 98.75 87 VAL A O 1
ATOM 626 N N . VAL A 1 88 ? 0.738 -19.688 -9.305 1 98.5 88 VAL A N 1
ATOM 627 C CA . VAL A 1 88 ? 1.612 -19.141 -8.266 1 98.5 88 VAL A CA 1
ATOM 628 C C . VAL A 1 88 ? 2.066 -17.734 -8.664 1 98.5 88 VAL A C 1
ATOM 630 O O . VAL A 1 88 ? 2.758 -17.562 -9.664 1 98.5 88 VAL A O 1
ATOM 633 N N . SER A 1 89 ? 1.636 -16.766 -7.914 1 97.69 89 SER A N 1
ATOM 634 C CA . SER A 1 89 ? 1.981 -15.383 -8.195 1 97.69 89 SER A CA 1
ATOM 635 C C . SER A 1 89 ? 3.188 -14.938 -7.379 1 97.69 89 SER A C 1
ATOM 637 O O . SER A 1 89 ? 3.047 -14.539 -6.223 1 97.69 89 SER A O 1
ATOM 639 N N . ALA A 1 90 ? 4.312 -14.969 -7.98 1 95.56 90 ALA A N 1
ATOM 640 C CA . ALA A 1 90 ? 5.555 -14.5 -7.371 1 95.56 90 ALA A CA 1
ATOM 641 C C . ALA A 1 90 ? 6 -13.18 -7.984 1 95.56 90 ALA A C 1
ATOM 643 O O . ALA A 1 90 ? 7.176 -13.008 -8.32 1 95.56 90 ALA A O 1
ATOM 644 N N . LEU A 1 91 ? 4.977 -12.352 -8.188 1 89.81 91 LEU A N 1
ATOM 645 C CA . LEU A 1 91 ? 5.254 -11.031 -8.734 1 89.81 91 LEU A CA 1
ATOM 646 C C . LEU A 1 91 ? 5.887 -10.125 -7.684 1 89.81 91 LEU A C 1
ATOM 648 O O . LEU A 1 91 ? 5.672 -10.312 -6.484 1 89.81 91 LEU A O 1
ATOM 652 N N . GLY A 1 92 ? 6.586 -9.25 -8.039 1 76.31 92 GLY A N 1
ATOM 653 C CA . GLY A 1 92 ? 7.188 -8.281 -7.141 1 76.31 92 GLY A CA 1
ATOM 654 C C . GLY A 1 92 ? 8.672 -8.086 -7.375 1 76.31 92 GLY A C 1
ATOM 655 O O . GLY A 1 92 ? 9.242 -8.656 -8.305 1 76.31 92 GLY A O 1
ATOM 656 N N . PHE A 1 93 ? 9.156 -7.125 -6.738 1 68.19 93 PHE A N 1
ATOM 657 C CA . PHE A 1 93 ? 10.562 -6.777 -6.918 1 68.19 93 PHE A CA 1
ATOM 658 C C . PHE A 1 93 ? 11.156 -6.227 -5.621 1 68.19 93 PHE A C 1
ATOM 660 O O . PHE A 1 93 ? 10.445 -5.617 -4.82 1 68.19 93 PHE A O 1
ATOM 667 N N . SER A 1 94 ? 12.234 -6.883 -5.359 1 62.59 94 SER A N 1
ATOM 668 C CA . SER A 1 94 ? 12.992 -6.242 -4.289 1 62.59 94 SER A CA 1
ATOM 669 C C . SER A 1 94 ? 14.078 -5.328 -4.855 1 62.59 94 SER A C 1
ATOM 671 O O . SER A 1 94 ? 14.812 -5.719 -5.77 1 62.59 94 SER A O 1
ATOM 673 N N . TRP A 1 95 ? 13.844 -4.023 -4.629 1 66.06 95 TRP A N 1
ATOM 674 C CA . TRP A 1 95 ? 14.922 -3.152 -5.066 1 66.06 95 TRP A CA 1
ATOM 675 C C . TRP A 1 95 ? 15.328 -2.182 -3.963 1 66.06 95 TRP A C 1
ATOM 677 O O . TRP A 1 95 ? 14.484 -1.762 -3.162 1 66.06 95 TRP A O 1
ATOM 687 N N . TRP A 1 96 ? 16.562 -2.08 -3.9 1 68.88 96 TRP A N 1
ATOM 688 C CA . TRP A 1 96 ? 17.125 -1.058 -3.018 1 68.88 96 TRP A CA 1
ATOM 689 C C . TRP A 1 96 ? 17.125 0.307 -3.699 1 68.88 96 TRP A C 1
ATOM 691 O O . TRP A 1 96 ? 17.734 0.478 -4.758 1 68.88 96 TRP A O 1
ATOM 701 N N . GLN A 1 97 ? 16.438 1.261 -3.123 1 74.25 97 GLN A N 1
ATOM 702 C CA . GLN A 1 97 ? 16.312 2.584 -3.73 1 74.25 97 GLN A CA 1
ATOM 703 C C . GLN A 1 97 ? 17.531 3.447 -3.395 1 74.25 97 GLN A C 1
ATOM 705 O O . GLN A 1 97 ? 17.797 4.438 -4.074 1 74.25 97 GLN A O 1
ATOM 710 N N . GLY A 1 98 ? 18.266 3.068 -2.404 1 74.06 98 GLY A N 1
ATOM 711 C CA . GLY A 1 98 ? 19.531 3.729 -2.129 1 74.06 98 GLY A CA 1
ATOM 712 C C . GLY A 1 98 ? 19.422 4.797 -1.056 1 74.06 98 GLY A C 1
ATOM 713 O O . GLY A 1 98 ? 20.438 5.285 -0.56 1 74.06 98 GLY A O 1
ATOM 714 N N . GLY A 1 99 ? 18.156 5.227 -0.582 1 83.69 99 GLY A N 1
ATOM 715 C CA . GLY A 1 99 ? 18.125 6.281 0.419 1 83.69 99 GLY A CA 1
ATOM 716 C C . GLY A 1 99 ? 16.75 6.508 1.001 1 83.69 99 GLY A C 1
ATOM 717 O O . GLY A 1 99 ? 15.773 5.871 0.582 1 83.69 99 GLY A O 1
ATOM 718 N N . PRO A 1 100 ? 16.781 7.43 1.998 1 89.75 100 PRO A N 1
ATOM 719 C CA . PRO A 1 100 ? 15.5 7.734 2.645 1 89.75 100 PRO A CA 1
ATOM 720 C C . PRO A 1 100 ? 14.531 8.461 1.718 1 89.75 100 PRO A C 1
ATOM 722 O O . PRO A 1 100 ? 14.922 8.93 0.648 1 89.75 100 PRO A O 1
ATOM 725 N N . PRO A 1 101 ? 13.25 8.523 2.062 1 89.81 101 PRO A N 1
ATOM 726 C CA . PRO A 1 101 ? 12.164 8.977 1.187 1 89.81 101 PRO A CA 1
ATOM 727 C C . PRO A 1 101 ? 12.422 10.359 0.591 1 89.81 101 PRO A C 1
ATOM 729 O O . PRO A 1 101 ? 12.102 10.602 -0.573 1 89.81 101 PRO A O 1
ATOM 732 N N . HIS A 1 102 ? 13.078 11.227 1.319 1 90.81 102 HIS A N 1
ATOM 733 C CA . HIS A 1 102 ? 13.266 12.578 0.811 1 90.81 102 HIS A CA 1
ATOM 734 C C . HIS A 1 102 ? 14.242 12.602 -0.363 1 90.81 102 HIS A C 1
ATOM 736 O O . HIS A 1 102 ? 14.266 13.555 -1.142 1 90.81 102 HIS A O 1
ATOM 742 N N . THR A 1 103 ? 15.039 11.609 -0.485 1 91.5 103 THR A N 1
ATOM 743 C CA . THR A 1 103 ? 16.031 11.523 -1.548 1 91.5 103 THR A CA 1
ATOM 744 C C . THR A 1 103 ? 15.484 10.773 -2.752 1 91.5 103 THR A C 1
ATOM 746 O O . THR A 1 103 ? 16.156 10.656 -3.781 1 91.5 103 THR A O 1
ATOM 749 N N . GLN A 1 104 ? 14.281 10.234 -2.639 1 91.75 104 GLN A N 1
ATOM 750 C CA . GLN A 1 104 ? 13.672 9.438 -3.703 1 91.75 104 GLN A CA 1
ATOM 751 C C . GLN A 1 104 ? 12.75 10.297 -4.562 1 91.75 104 GLN A C 1
ATOM 753 O O . GLN A 1 104 ? 12.25 11.328 -4.109 1 91.75 104 GLN A O 1
ATOM 758 N N . THR A 1 105 ? 12.555 9.867 -5.801 1 92.62 105 THR A N 1
ATOM 759 C CA . THR A 1 105 ? 11.734 10.625 -6.734 1 92.62 105 THR A CA 1
ATOM 760 C C . THR A 1 105 ? 10.32 10.055 -6.801 1 92.62 105 THR A C 1
ATOM 762 O O . THR A 1 105 ? 10.086 8.922 -6.379 1 92.62 105 THR A O 1
ATOM 765 N N . LEU A 1 106 ? 9.445 10.891 -7.328 1 93.38 106 LEU A N 1
ATOM 766 C CA . LEU A 1 106 ? 8.086 10.422 -7.59 1 93.38 106 LEU A CA 1
ATOM 767 C C . LEU A 1 106 ? 8.094 9.266 -8.586 1 93.38 106 LEU A C 1
ATOM 769 O O . LEU A 1 106 ? 7.277 8.344 -8.477 1 93.38 106 LEU A O 1
ATOM 773 N N . GLN A 1 107 ? 8.992 9.32 -9.461 1 91.75 107 GLN A N 1
ATOM 774 C CA . GLN A 1 107 ? 9.125 8.234 -10.438 1 91.75 107 GLN A CA 1
ATOM 775 C C . GLN A 1 107 ? 9.469 6.918 -9.75 1 91.75 107 GLN A C 1
ATOM 777 O O . GLN A 1 107 ? 8.961 5.863 -10.125 1 91.75 107 GLN A O 1
ATOM 782 N N . ASP A 1 108 ? 10.297 6.965 -8.75 1 89.5 108 ASP A N 1
ATOM 783 C CA . ASP A 1 108 ? 10.648 5.773 -7.984 1 89.5 108 ASP A CA 1
ATOM 784 C C . ASP A 1 108 ? 9.43 5.199 -7.27 1 89.5 108 ASP A C 1
ATOM 786 O O . ASP A 1 108 ? 9.242 3.98 -7.234 1 89.5 108 ASP A O 1
ATOM 790 N N . LEU A 1 109 ? 8.625 6.086 -6.719 1 90.06 109 LEU A N 1
ATOM 791 C CA . LEU A 1 109 ? 7.414 5.652 -6.031 1 90.06 109 LEU A CA 1
ATOM 792 C C . LEU A 1 109 ? 6.449 4.977 -7 1 90.06 109 LEU A C 1
ATOM 794 O O . LEU A 1 109 ? 5.871 3.936 -6.68 1 90.06 109 LEU A O 1
ATOM 798 N N . HIS A 1 110 ? 6.352 5.621 -8.141 1 89.06 110 HIS A N 1
ATOM 799 C CA . HIS A 1 110 ? 5.441 5.074 -9.141 1 89.06 110 HIS A CA 1
ATOM 800 C C . HIS A 1 110 ? 5.934 3.725 -9.656 1 89.06 110 HIS A C 1
ATOM 802 O O . HIS A 1 110 ? 5.129 2.844 -9.961 1 89.06 110 HIS A O 1
ATOM 808 N N . TRP A 1 111 ? 7.156 3.68 -9.797 1 86.56 111 TRP A N 1
ATOM 809 C CA . TRP A 1 111 ? 7.738 2.412 -10.219 1 86.56 111 TRP A CA 1
ATOM 810 C C . TRP A 1 111 ? 7.375 1.292 -9.25 1 86.56 111 TRP A C 1
ATOM 812 O O . TRP A 1 111 ? 6.934 0.219 -9.672 1 86.56 111 TRP A O 1
ATOM 822 N N . ASP A 1 112 ? 7.527 1.505 -8.016 1 84.06 112 ASP A N 1
ATOM 823 C CA . ASP A 1 112 ? 7.188 0.526 -6.984 1 84.06 112 ASP A CA 1
ATOM 824 C C . ASP A 1 112 ? 5.695 0.204 -7.004 1 84.06 112 ASP A C 1
ATOM 826 O O . ASP A 1 112 ? 5.305 -0.962 -6.922 1 84.06 112 ASP A O 1
ATOM 830 N N . SER A 1 113 ? 4.91 1.217 -7.109 1 86.81 113 SER A N 1
ATOM 831 C CA . SER A 1 113 ? 3.461 1.044 -7.113 1 86.81 113 SER A CA 1
ATOM 832 C C . SER A 1 113 ? 3.008 0.203 -8.305 1 86.81 113 SER A C 1
ATOM 834 O O . SER A 1 113 ? 2.105 -0.625 -8.172 1 86.81 113 SER A O 1
ATOM 836 N N . THR A 1 114 ? 3.602 0.489 -9.383 1 86.62 114 THR A N 1
ATOM 837 C CA . THR A 1 114 ? 3.246 -0.253 -10.594 1 86.62 114 THR A CA 1
ATOM 838 C C . THR A 1 114 ? 3.553 -1.738 -10.422 1 86.62 114 THR A C 1
ATOM 840 O O . THR A 1 114 ? 2.703 -2.588 -10.703 1 86.62 114 THR A O 1
ATOM 843 N N . HIS A 1 115 ? 4.625 -2.064 -9.883 1 83.25 115 HIS A N 1
ATOM 844 C CA . HIS A 1 115 ? 5.09 -3.447 -9.805 1 83.25 115 HIS A CA 1
ATOM 845 C C . HIS A 1 115 ? 4.434 -4.184 -8.641 1 83.25 115 HIS A C 1
ATOM 847 O O . HIS A 1 115 ? 4.426 -5.414 -8.602 1 83.25 115 HIS A O 1
ATOM 853 N N . THR A 1 116 ? 3.85 -3.463 -7.785 1 83.19 116 THR A N 1
ATOM 854 C CA . THR A 1 116 ? 3.223 -4.102 -6.637 1 83.19 116 THR A CA 1
ATOM 855 C C . THR A 1 116 ? 1.702 -4.016 -6.73 1 83.19 116 THR A C 1
ATOM 857 O O . THR A 1 116 ? 1.021 -5.039 -6.812 1 83.19 116 THR A O 1
ATOM 860 N N . HIS A 1 117 ? 1.177 -2.869 -7.039 1 85.94 117 HIS A N 1
ATOM 861 C CA . HIS A 1 117 ? -0.266 -2.654 -7.07 1 85.94 117 HIS A CA 1
ATOM 862 C C . HIS A 1 117 ? -0.855 -3.061 -8.414 1 85.94 117 HIS A C 1
ATOM 864 O O . HIS A 1 117 ? -1.701 -3.957 -8.484 1 85.94 117 HIS A O 1
ATOM 870 N N . THR A 1 118 ? -0.289 -2.441 -9.352 1 90.94 118 THR A N 1
ATOM 871 C CA . THR A 1 118 ? -0.891 -2.594 -10.672 1 90.94 118 THR A CA 1
ATOM 872 C C . THR A 1 118 ? -0.699 -4.016 -11.188 1 90.94 118 THR A C 1
ATOM 874 O O . THR A 1 118 ? -1.662 -4.668 -11.602 1 90.94 118 THR A O 1
ATOM 877 N N . HIS A 1 119 ? 0.5 -4.504 -11.086 1 92.12 119 HIS A N 1
ATOM 878 C CA . HIS A 1 119 ? 0.794 -5.824 -11.625 1 92.12 119 HIS A CA 1
ATOM 879 C C . HIS A 1 119 ? 0.026 -6.91 -10.875 1 92.12 119 HIS A C 1
ATOM 881 O O . HIS A 1 119 ? -0.512 -7.832 -11.492 1 92.12 119 HIS A O 1
ATOM 887 N N . THR A 1 120 ? -0.007 -6.793 -9.57 1 92.94 120 THR A N 1
ATOM 888 C CA . THR A 1 120 ? -0.695 -7.793 -8.758 1 92.94 120 THR A CA 1
ATOM 889 C C . THR A 1 120 ? -2.186 -7.816 -9.078 1 92.94 120 THR A C 1
ATOM 891 O O . THR A 1 120 ? -2.762 -8.883 -9.297 1 92.94 120 THR A O 1
ATOM 894 N N . PHE A 1 121 ? -2.807 -6.711 -9.188 1 95.75 121 PHE A N 1
ATOM 895 C CA . PHE A 1 121 ? -4.238 -6.625 -9.445 1 95.75 121 PHE A CA 1
ATOM 896 C C . PHE A 1 121 ? -4.57 -7.125 -10.852 1 95.75 121 PHE A C 1
ATOM 898 O O . PHE A 1 121 ? -5.465 -7.957 -11.023 1 95.75 121 PHE A O 1
ATOM 905 N N . VAL A 1 122 ? -3.809 -6.605 -11.82 1 96.81 122 VAL A N 1
ATOM 906 C CA . VAL A 1 122 ? -4.074 -6.926 -13.219 1 96.81 122 VAL A CA 1
ATOM 907 C C . VAL A 1 122 ? -3.893 -8.422 -13.453 1 96.81 122 VAL A C 1
ATOM 909 O O . VAL A 1 122 ? -4.742 -9.07 -14.07 1 96.81 122 VAL A O 1
ATOM 912 N N . SER A 1 123 ? -2.834 -8.938 -12.922 1 96.88 123 SER A N 1
ATOM 913 C CA . SER A 1 123 ? -2.559 -10.359 -13.109 1 96.88 123 SER A CA 1
ATOM 914 C C . SER A 1 123 ? -3.602 -11.219 -12.406 1 96.88 123 SER A C 1
ATOM 916 O O . SER A 1 123 ? -4.109 -12.188 -12.984 1 96.88 123 SER A O 1
ATOM 918 N N . TRP A 1 124 ? -3.895 -10.891 -11.148 1 97.31 124 TRP A N 1
ATOM 919 C CA . TRP A 1 124 ? -4.906 -11.648 -10.414 1 97.31 124 TRP A CA 1
ATOM 920 C C . TRP A 1 124 ? -6.238 -11.633 -11.156 1 97.31 124 TRP A C 1
ATOM 922 O O . TRP A 1 124 ? -6.855 -12.68 -11.359 1 97.31 124 TRP A O 1
ATOM 932 N N . LYS A 1 125 ? -6.625 -10.484 -11.578 1 97.06 125 LYS A N 1
ATOM 933 C CA . LYS A 1 125 ? -7.91 -10.336 -12.25 1 97.06 125 LYS A CA 1
ATOM 934 C C . LYS A 1 125 ? -7.957 -11.164 -13.531 1 97.06 125 LYS A C 1
ATOM 936 O O . LYS A 1 125 ? -9.008 -11.703 -13.891 1 97.06 125 LYS A O 1
ATOM 941 N N . THR A 1 126 ? -6.879 -11.227 -14.203 1 98.06 126 THR A N 1
ATOM 942 C CA . THR A 1 126 ? -6.812 -11.914 -15.492 1 98.06 126 THR A CA 1
ATOM 943 C C . THR A 1 126 ? -6.754 -13.422 -15.305 1 98.06 126 THR A C 1
ATOM 945 O O . THR A 1 126 ? -7.434 -14.172 -16 1 98.06 126 THR A O 1
ATOM 948 N N . PHE A 1 127 ? -6.031 -13.93 -14.297 1 98.31 127 PHE A N 1
ATOM 949 C CA . PHE A 1 127 ? -5.676 -15.344 -14.297 1 98.31 127 PHE A CA 1
ATOM 950 C C . PHE A 1 127 ? -6.422 -16.094 -13.195 1 98.31 127 PHE A C 1
ATOM 952 O O . PHE A 1 127 ? -6.555 -17.312 -13.25 1 98.31 127 PHE A O 1
ATOM 959 N N . PHE A 1 128 ? -6.938 -15.375 -12.195 1 97.75 128 PHE A N 1
ATOM 960 C CA . PHE A 1 128 ? -7.676 -16 -11.109 1 97.75 128 PHE A CA 1
ATOM 961 C C . PHE A 1 128 ? -8.898 -16.75 -11.633 1 97.75 128 PHE A C 1
ATOM 963 O O . PHE A 1 128 ? -9.203 -17.859 -11.188 1 97.75 128 PHE A O 1
ATOM 970 N N . PRO A 1 129 ? -9.578 -16.188 -12.656 1 97.19 129 PRO A N 1
ATOM 971 C CA . PRO A 1 129 ? -10.781 -16.859 -13.18 1 97.19 129 PRO A CA 1
ATOM 972 C C . PRO A 1 129 ? -10.469 -18.219 -13.805 1 97.19 129 PRO A C 1
ATOM 974 O O . PRO A 1 129 ? -11.367 -19.047 -13.961 1 97.19 129 PRO A O 1
ATOM 977 N N . LEU A 1 130 ? -9.25 -18.469 -14.117 1 97.94 130 LEU A N 1
ATOM 978 C CA . LEU A 1 130 ? -8.883 -19.734 -14.742 1 97.94 130 LEU A CA 1
ATOM 979 C C . LEU A 1 130 ? -8.992 -20.875 -13.742 1 97.94 130 LEU A C 1
ATOM 981 O O . LEU A 1 130 ? -9.125 -22.047 -14.141 1 97.94 130 LEU A O 1
ATOM 985 N N . VAL A 1 131 ? -8.906 -20.516 -12.414 1 97.75 131 VAL A N 1
ATOM 986 C CA . VAL A 1 131 ? -8.766 -21.594 -11.438 1 97.75 131 VAL A CA 1
ATOM 987 C C . VAL A 1 131 ? -9.836 -21.453 -10.359 1 97.75 131 VAL A C 1
ATOM 989 O O . VAL A 1 131 ? -10.078 -22.391 -9.594 1 97.75 131 VAL A O 1
ATOM 992 N N . ARG A 1 132 ? -10.531 -20.406 -10.25 1 95.62 132 ARG A N 1
ATOM 993 C CA . ARG A 1 132 ? -11.352 -19.969 -9.125 1 95.62 132 ARG A CA 1
ATOM 994 C C . ARG A 1 132 ? -12.492 -20.953 -8.875 1 95.62 132 ARG A C 1
ATOM 996 O O . ARG A 1 132 ? -12.875 -21.188 -7.727 1 95.62 132 ARG A O 1
ATOM 1003 N N . ASP A 1 133 ? -13.016 -21.609 -9.898 1 95.75 133 ASP A N 1
ATOM 1004 C CA . ASP A 1 133 ? -14.281 -22.328 -9.766 1 95.75 133 ASP A CA 1
ATOM 1005 C C . ASP A 1 133 ? -14.039 -23.828 -9.664 1 95.75 133 ASP A C 1
ATOM 1007 O O . ASP A 1 133 ? -14.984 -24.625 -9.742 1 95.75 133 ASP A O 1
ATOM 1011 N N . ASP A 1 134 ? -12.859 -24.281 -9.508 1 96.12 134 ASP A N 1
ATOM 1012 C CA . ASP A 1 134 ? -12.516 -25.703 -9.414 1 96.12 134 ASP A CA 1
ATOM 1013 C C . ASP A 1 134 ? -11.781 -26 -8.109 1 96.12 134 ASP A C 1
ATOM 1015 O O . ASP A 1 134 ? -10.688 -25.5 -7.875 1 96.12 134 ASP A O 1
ATOM 1019 N N . PRO A 1 135 ? -12.297 -26.859 -7.266 1 94.94 135 PRO A N 1
ATOM 1020 C CA . PRO A 1 135 ? -11.695 -27.141 -5.961 1 94.94 135 PRO A CA 1
ATOM 1021 C C . PRO A 1 135 ? -10.359 -27.875 -6.07 1 94.94 135 PRO A C 1
ATOM 1023 O O . PRO A 1 135 ? -9.609 -27.953 -5.094 1 94.94 135 PRO A O 1
ATOM 1026 N N . SER A 1 136 ? -10.133 -28.406 -7.238 1 95 136 SER A N 1
ATOM 1027 C CA . SER A 1 136 ? -8.867 -29.109 -7.441 1 95 136 SER A CA 1
ATOM 1028 C C . SER A 1 136 ? -7.766 -28.156 -7.887 1 95 136 SER A C 1
ATOM 1030 O O . SER A 1 136 ? -6.605 -28.562 -8 1 95 136 SER A O 1
ATOM 1032 N N . CYS A 1 137 ? -8.133 -26.875 -8.156 1 96.81 137 CYS A N 1
ATOM 1033 C CA . CYS A 1 137 ? -7.195 -25.875 -8.625 1 96.81 137 CYS A CA 1
ATOM 1034 C C . CYS A 1 137 ? -6.762 -24.953 -7.488 1 96.81 137 CYS A C 1
ATOM 1036 O O . CYS A 1 137 ? -7.312 -25.016 -6.391 1 96.81 137 CYS A O 1
ATOM 1038 N N . SER A 1 138 ? -5.664 -24.219 -7.742 1 97.62 138 SER A N 1
ATOM 1039 C CA . SER A 1 138 ? -5.172 -23.375 -6.66 1 97.62 138 SER A CA 1
ATOM 1040 C C . SER A 1 138 ? -4.625 -22.047 -7.191 1 97.62 138 SER A C 1
ATOM 1042 O O . SER A 1 138 ? -4.273 -21.938 -8.367 1 97.62 138 SER A O 1
ATOM 1044 N N . TYR A 1 139 ? -4.672 -21.062 -6.398 1 97.94 139 TYR A N 1
ATOM 1045 C CA . TYR A 1 139 ? -3.984 -19.781 -6.547 1 97.94 139 TYR A CA 1
ATOM 1046 C C . TYR A 1 139 ? -3.176 -19.453 -5.297 1 97.94 139 TYR A C 1
ATOM 1048 O O . TYR A 1 139 ? -3.738 -19.281 -4.215 1 97.94 139 TYR A O 1
ATOM 1056 N N . THR A 1 140 ? -1.84 -19.391 -5.398 1 97.5 140 THR A N 1
ATOM 1057 C CA . THR A 1 140 ? -0.957 -19.125 -4.27 1 97.5 140 THR A CA 1
ATOM 1058 C C . THR A 1 140 ? -0.201 -17.812 -4.473 1 97.5 140 THR A C 1
ATOM 1060 O O . THR A 1 140 ? 0.517 -17.641 -5.461 1 97.5 140 THR A O 1
ATOM 1063 N N . PHE A 1 141 ? -0.404 -16.875 -3.551 1 96.94 141 PHE A N 1
ATOM 1064 C CA . PHE A 1 141 ? 0.384 -15.656 -3.545 1 96.94 141 PHE A CA 1
ATOM 1065 C C . PHE A 1 141 ? 1.706 -15.859 -2.816 1 96.94 141 PHE A C 1
ATOM 1067 O O . PHE A 1 141 ? 1.735 -16.438 -1.723 1 96.94 141 PHE A O 1
ATOM 1074 N N . ILE A 1 142 ? 2.766 -15.422 -3.457 1 95.94 142 ILE A N 1
ATOM 1075 C CA . ILE A 1 142 ? 4.035 -15.234 -2.762 1 95.94 142 ILE A CA 1
ATOM 1076 C C . ILE A 1 142 ? 4.246 -13.75 -2.455 1 95.94 142 ILE A C 1
ATOM 1078 O O . ILE A 1 142 ? 4.355 -12.93 -3.371 1 95.94 142 ILE A O 1
ATOM 1082 N N . THR A 1 143 ? 4.234 -13.367 -1.195 1 92.38 143 THR A N 1
ATOM 1083 C CA . THR A 1 143 ? 4.379 -11.969 -0.82 1 92.38 143 THR A CA 1
ATOM 1084 C C . THR A 1 143 ? 5.566 -11.781 0.121 1 92.38 143 THR A C 1
ATOM 1086 O O . THR A 1 143 ? 6.031 -12.734 0.739 1 92.38 143 THR A O 1
ATOM 1089 N N . GLY A 1 144 ? 6.047 -10.594 0.113 1 86.75 144 GLY A N 1
ATOM 1090 C CA . GLY A 1 144 ? 7.102 -10.227 1.049 1 86.75 144 GLY A CA 1
ATOM 1091 C C . GLY A 1 144 ? 6.57 -9.664 2.354 1 86.75 144 GLY A C 1
ATOM 1092 O O . GLY A 1 144 ? 5.574 -8.938 2.365 1 86.75 144 GLY A O 1
ATOM 1093 N N . GLY A 1 145 ? 7.273 -10.039 3.41 1 76 145 GLY A N 1
ATOM 1094 C CA . GLY A 1 145 ? 6.906 -9.508 4.711 1 76 145 GLY A CA 1
ATOM 1095 C C . GLY A 1 145 ? 7.453 -8.109 4.957 1 76 145 GLY A C 1
ATOM 1096 O O . GLY A 1 145 ? 7.27 -7.551 6.039 1 76 145 GLY A O 1
ATOM 1097 N N . ALA A 1 146 ? 8.172 -7.621 3.994 1 71.38 146 ALA A N 1
ATOM 1098 C CA . ALA A 1 146 ? 8.742 -6.285 4.105 1 71.38 146 ALA A CA 1
ATOM 1099 C C . ALA A 1 146 ? 7.652 -5.227 4.23 1 71.38 146 ALA A C 1
ATOM 1101 O O . ALA A 1 146 ? 7.938 -4.059 4.512 1 71.38 146 ALA A O 1
ATOM 1102 N N . GLY A 1 147 ? 6.449 -5.59 4.113 1 75.56 147 GLY A N 1
ATOM 1103 C CA . GLY A 1 147 ? 5.336 -4.664 4.242 1 75.56 147 GLY A CA 1
ATOM 1104 C C . GLY A 1 147 ? 5.074 -4.238 5.676 1 75.56 147 GLY A C 1
ATOM 1105 O O . GLY A 1 147 ? 4.355 -3.268 5.922 1 75.56 147 GLY A O 1
ATOM 1106 N N . GLU A 1 148 ? 5.746 -4.945 6.582 1 76.62 148 GLU A N 1
ATOM 1107 C CA . GLU A 1 148 ? 5.465 -4.688 7.988 1 76.62 148 GLU A CA 1
ATOM 1108 C C . GLU A 1 148 ? 6.676 -4.07 8.688 1 76.62 148 GLU A C 1
ATOM 1110 O O . GLU A 1 148 ? 6.578 -3.645 9.844 1 76.62 148 GLU A O 1
ATOM 1115 N N . GLN A 1 149 ? 7.746 -4.062 7.973 1 76.69 149 GLN A N 1
ATOM 1116 C CA . GLN A 1 149 ? 8.961 -3.469 8.523 1 76.69 149 GLN A CA 1
ATOM 1117 C C . GLN A 1 149 ? 9.977 -3.166 7.43 1 76.69 149 GLN A C 1
ATOM 1119 O O . GLN A 1 149 ? 10 -3.84 6.398 1 76.69 149 GLN A O 1
ATOM 1124 N N . LEU A 1 150 ? 10.766 -2.152 7.793 1 77.69 150 LEU A N 1
ATOM 1125 C CA . LEU A 1 150 ? 11.883 -1.854 6.902 1 77.69 150 LEU A CA 1
ATOM 1126 C C . LEU A 1 150 ? 12.898 -2.99 6.902 1 77.69 150 LEU A C 1
ATOM 1128 O O . LEU A 1 150 ? 13.344 -3.434 7.965 1 77.69 150 LEU A O 1
ATOM 1132 N N . LEU A 1 151 ? 13.227 -3.551 5.707 1 72.62 151 LEU A N 1
ATOM 1133 C CA . LEU A 1 151 ? 14.234 -4.602 5.629 1 72.62 151 LEU A CA 1
ATOM 1134 C C . LEU A 1 151 ? 15.625 -4.043 5.918 1 72.62 151 LEU A C 1
ATOM 1136 O O . LEU A 1 151 ? 16.422 -4.676 6.621 1 72.62 151 LEU A O 1
ATOM 1140 N N . MET A 1 152 ? 15.883 -2.922 5.359 1 78.56 152 MET A N 1
ATOM 1141 C CA . MET A 1 152 ? 17.109 -2.16 5.547 1 78.56 152 MET A CA 1
ATOM 1142 C C . MET A 1 152 ? 16.922 -0.708 5.117 1 78.56 152 MET A C 1
ATOM 1144 O O . MET A 1 152 ? 16.016 -0.397 4.348 1 78.56 152 MET A O 1
ATOM 1148 N N . PRO A 1 153 ? 17.844 0.119 5.668 1 84.06 153 PRO A N 1
ATOM 1149 C CA . PRO A 1 153 ? 17.75 1.513 5.227 1 84.06 153 PRO A CA 1
ATOM 1150 C C . PRO A 1 153 ? 17.734 1.653 3.707 1 84.06 153 PRO A C 1
ATOM 1152 O O . PRO A 1 153 ? 18.5 0.971 3.02 1 84.06 153 PRO A O 1
ATOM 1155 N N . GLY A 1 154 ? 16.797 2.443 3.213 1 87.19 154 GLY A N 1
ATOM 1156 C CA . GLY A 1 154 ? 16.75 2.693 1.78 1 87.19 154 GLY A CA 1
ATOM 1157 C C . GLY A 1 154 ? 15.789 1.775 1.05 1 87.19 154 GLY A C 1
ATOM 1158 O O . GLY A 1 154 ? 15.742 1.767 -0.183 1 87.19 154 GLY A O 1
ATOM 1159 N N . THR A 1 155 ? 14.938 1 1.768 1 85.75 155 THR A N 1
ATOM 1160 C CA . THR A 1 155 ? 13.977 0.101 1.137 1 85.75 155 THR A CA 1
ATOM 1161 C C . THR A 1 155 ? 12.547 0.537 1.442 1 85.75 155 THR A C 1
ATOM 1163 O O . THR A 1 155 ? 11.633 -0.282 1.428 1 85.75 155 THR A O 1
ATOM 1166 N N . GLY A 1 156 ? 12.422 1.789 1.742 1 89.44 156 GLY A N 1
ATOM 1167 C CA . GLY A 1 156 ? 11.125 2.289 2.188 1 89.44 156 GLY A CA 1
ATOM 1168 C C . GLY A 1 156 ? 10.016 2.061 1.178 1 89.44 156 GLY A C 1
ATOM 1169 O O . GLY A 1 156 ? 8.922 1.627 1.539 1 89.44 156 GLY A O 1
ATOM 1170 N N . PHE A 1 157 ? 10.281 2.344 -0.083 1 88.94 157 PHE A N 1
ATOM 1171 C CA . PHE A 1 157 ? 9.242 2.199 -1.096 1 88.94 157 PHE A CA 1
ATOM 1172 C C . PHE A 1 157 ? 8.906 0.73 -1.322 1 88.94 157 PHE A C 1
ATOM 1174 O O . PHE A 1 157 ? 7.758 0.386 -1.606 1 88.94 157 PHE A O 1
ATOM 1181 N N . LEU A 1 158 ? 9.891 -0.112 -1.169 1 86.81 158 LEU A N 1
ATOM 1182 C CA . LEU A 1 158 ? 9.625 -1.547 -1.186 1 86.81 158 LEU A CA 1
ATOM 1183 C C . LEU A 1 158 ? 8.672 -1.936 -0.062 1 86.81 158 LEU A C 1
ATOM 1185 O O . LEU A 1 158 ? 7.77 -2.754 -0.263 1 86.81 158 LEU A O 1
ATOM 1189 N N . THR A 1 159 ? 8.914 -1.352 1.091 1 90 159 THR A N 1
ATOM 1190 C CA . THR A 1 159 ? 8.062 -1.62 2.244 1 90 159 THR A CA 1
ATOM 1191 C C . THR A 1 159 ? 6.625 -1.187 1.971 1 90 159 THR A C 1
ATOM 1193 O O . THR A 1 159 ? 5.68 -1.93 2.252 1 90 159 THR A O 1
ATOM 1196 N N . VAL A 1 160 ? 6.484 -0.057 1.4 1 91.12 160 VAL A N 1
ATOM 1197 C CA . VAL A 1 160 ? 5.156 0.461 1.087 1 91.12 160 VAL A CA 1
ATOM 1198 C C . VAL A 1 160 ? 4.477 -0.445 0.063 1 91.12 160 VAL A C 1
ATOM 1200 O O . VAL A 1 160 ? 3.305 -0.793 0.215 1 91.12 160 VAL A O 1
ATOM 1203 N N . GLY A 1 161 ? 5.215 -0.821 -0.956 1 88.69 161 GLY A N 1
ATOM 1204 C CA . GLY A 1 161 ? 4.68 -1.73 -1.957 1 88.69 161 GLY A CA 1
ATOM 1205 C C . GLY A 1 161 ? 4.281 -3.08 -1.386 1 88.69 161 GLY A C 1
ATOM 1206 O O . GLY A 1 161 ? 3.213 -3.602 -1.701 1 88.69 161 GLY A O 1
ATOM 1207 N N . ALA A 1 162 ? 5.137 -3.617 -0.58 1 89.38 162 ALA A N 1
ATOM 1208 C CA . ALA A 1 162 ? 4.855 -4.91 0.039 1 89.38 162 ALA A CA 1
ATOM 1209 C C . ALA A 1 162 ? 3.619 -4.836 0.931 1 89.38 162 ALA A C 1
ATOM 1211 O O . ALA A 1 162 ? 2.84 -5.789 1.006 1 89.38 162 ALA A O 1
ATOM 1212 N N . ALA A 1 163 ? 3.463 -3.74 1.628 1 91.19 163 ALA A N 1
ATOM 1213 C CA . ALA A 1 163 ? 2.285 -3.549 2.471 1 91.19 163 ALA A CA 1
ATOM 1214 C C . ALA A 1 163 ? 1.005 -3.588 1.639 1 91.19 163 ALA A C 1
ATOM 1216 O O . ALA A 1 163 ? -0.008 -4.141 2.072 1 91.19 163 ALA A O 1
ATOM 1217 N N . SER A 1 164 ? 1.093 -2.984 0.502 1 90.69 164 SER A N 1
ATOM 1218 C CA . SER A 1 164 ? -0.061 -2.975 -0.39 1 90.69 164 SER A CA 1
ATOM 1219 C C . SER A 1 164 ? -0.401 -4.383 -0.872 1 90.69 164 SER A C 1
ATOM 1221 O O . SER A 1 164 ? -1.574 -4.754 -0.939 1 90.69 164 SER A O 1
ATOM 1223 N N . ALA A 1 165 ? 0.592 -5.117 -1.202 1 91.31 165 ALA A N 1
ATOM 1224 C CA . ALA A 1 165 ? 0.376 -6.488 -1.652 1 91.31 165 ALA A CA 1
ATOM 1225 C C . ALA A 1 165 ? -0.227 -7.344 -0.54 1 91.31 165 ALA A C 1
ATOM 1227 O O . ALA A 1 165 ? -1.139 -8.133 -0.783 1 91.31 165 ALA A O 1
ATOM 1228 N N . LEU A 1 166 ? 0.284 -7.152 0.68 1 92.06 166 LEU A N 1
ATOM 1229 C CA . LEU A 1 166 ? -0.254 -7.875 1.827 1 92.06 166 LEU A CA 1
ATOM 1230 C C . LEU A 1 166 ? -1.719 -7.516 2.057 1 92.06 166 LEU A C 1
ATOM 1232 O O . LEU A 1 166 ? -2.551 -8.398 2.277 1 92.06 166 LEU A O 1
ATOM 1236 N N . ALA A 1 167 ? -1.982 -6.266 1.973 1 92.25 167 ALA A N 1
ATOM 1237 C CA . ALA A 1 167 ? -3.357 -5.809 2.162 1 92.25 167 ALA A CA 1
ATOM 1238 C C . ALA A 1 167 ? -4.273 -6.352 1.071 1 92.25 167 ALA A C 1
ATOM 1240 O O . ALA A 1 167 ? -5.422 -6.711 1.338 1 92.25 167 ALA A O 1
ATOM 1241 N N . PHE A 1 168 ? -3.793 -6.414 -0.138 1 93.44 168 PHE A N 1
ATOM 1242 C CA . PHE A 1 168 ? -4.598 -6.93 -1.239 1 93.44 168 PHE A CA 1
ATOM 1243 C C . PHE A 1 168 ? -4.984 -8.383 -0.993 1 93.44 168 PHE A C 1
ATOM 1245 O O . PHE A 1 168 ? -6.137 -8.766 -1.207 1 93.44 168 PHE A O 1
ATOM 1252 N N . CYS A 1 169 ? -4.043 -9.156 -0.549 1 93.62 169 CYS A N 1
ATOM 1253 C CA . CYS A 1 169 ? -4.324 -10.555 -0.238 1 93.62 169 CYS A CA 1
ATOM 1254 C C . CYS A 1 169 ? -5.371 -10.672 0.862 1 93.62 169 CYS A C 1
ATOM 1256 O O . CYS A 1 169 ? -6.277 -11.508 0.778 1 93.62 169 CYS A O 1
ATOM 1258 N N . GLN A 1 170 ? -5.227 -9.836 1.857 1 92.81 170 GLN A N 1
ATOM 1259 C CA . GLN A 1 170 ? -6.211 -9.828 2.936 1 92.81 170 GLN A CA 1
ATOM 1260 C C . GLN A 1 170 ? -7.594 -9.461 2.416 1 92.81 170 GLN A C 1
ATOM 1262 O O . GLN A 1 170 ? -8.594 -10.039 2.832 1 92.81 170 GLN A O 1
ATOM 1267 N N . VAL A 1 171 ? -7.648 -8.492 1.57 1 93.19 171 VAL A N 1
ATOM 1268 C CA . VAL A 1 171 ? -8.906 -8.047 0.975 1 93.19 171 VAL A CA 1
ATOM 1269 C C . VAL A 1 171 ? -9.562 -9.203 0.232 1 93.19 171 VAL A C 1
ATOM 1271 O O . VAL A 1 171 ? -10.773 -9.398 0.323 1 93.19 171 VAL A O 1
ATOM 1274 N N . LEU A 1 172 ? -8.758 -9.961 -0.476 1 94.56 172 LEU A N 1
ATOM 1275 C CA . LEU A 1 172 ? -9.305 -11.094 -1.215 1 94.56 172 LEU A CA 1
ATOM 1276 C C . LEU A 1 172 ? -9.906 -12.125 -0.264 1 94.56 172 LEU A C 1
ATOM 1278 O O . LEU A 1 172 ? -10.992 -12.656 -0.519 1 94.56 172 LEU A O 1
ATOM 1282 N N . ARG A 1 173 ? -9.234 -12.375 0.825 1 93.12 173 ARG A N 1
ATOM 1283 C CA . ARG A 1 173 ? -9.75 -13.32 1.808 1 93.12 173 ARG A CA 1
ATOM 1284 C C . ARG A 1 173 ? -11.07 -12.844 2.393 1 93.12 173 ARG A C 1
ATOM 1286 O O . ARG A 1 173 ? -11.984 -13.648 2.607 1 93.12 173 ARG A O 1
ATOM 1293 N N . ASP A 1 174 ? -11.156 -11.57 2.574 1 91.75 174 ASP A N 1
ATOM 1294 C CA . ASP A 1 174 ? -12.344 -11.008 3.215 1 91.75 174 ASP A CA 1
ATOM 1295 C C . ASP A 1 174 ? -13.5 -10.898 2.225 1 91.75 174 ASP A C 1
ATOM 1297 O O . ASP A 1 174 ? -14.664 -11.078 2.598 1 91.75 174 ASP A O 1
ATOM 1301 N N . GLU A 1 175 ? -13.172 -10.57 0.995 1 92.69 175 GLU A N 1
ATOM 1302 C CA . GLU A 1 175 ? -14.203 -10.352 -0.016 1 92.69 175 GLU A CA 1
ATOM 1303 C C . GLU A 1 175 ? -14.68 -11.672 -0.612 1 92.69 175 GLU A C 1
ATOM 1305 O O . GLU A 1 175 ? -15.773 -11.75 -1.182 1 92.69 175 GLU A O 1
ATOM 1310 N N . TYR A 1 176 ? -13.781 -12.695 -0.51 1 93.19 176 TYR A N 1
ATOM 1311 C CA . TYR A 1 176 ? -14.117 -14.016 -1.031 1 93.19 176 TYR A CA 1
ATOM 1312 C C . TYR A 1 176 ? -13.938 -15.086 0.039 1 93.19 176 TYR A C 1
ATOM 1314 O O . TYR A 1 176 ? -13.102 -15.977 -0.103 1 93.19 176 TYR A O 1
ATOM 1322 N N . PRO A 1 177 ? -14.828 -15.023 1.057 1 91.38 177 PRO A N 1
ATOM 1323 C CA . PRO A 1 177 ? -14.656 -15.992 2.139 1 91.38 177 PRO A CA 1
ATOM 1324 C C . PRO A 1 177 ? -14.875 -17.438 1.68 1 91.38 177 PRO A C 1
ATOM 1326 O O . PRO A 1 177 ? -14.312 -18.359 2.268 1 91.38 177 PRO A O 1
ATOM 1329 N N . GLN A 1 178 ? -15.711 -17.516 0.616 1 92.31 178 GLN A N 1
ATOM 1330 C CA . GLN A 1 178 ? -15.922 -18.828 0.017 1 92.31 178 GLN A CA 1
ATOM 1331 C C . GLN A 1 178 ? -15.438 -18.859 -1.429 1 92.31 178 GLN A C 1
ATOM 1333 O O . GLN A 1 178 ? -15.898 -18.062 -2.262 1 92.31 178 GLN A O 1
ATOM 1338 N N . VAL A 1 179 ? -14.391 -19.5 -1.643 1 92.38 179 VAL A N 1
ATOM 1339 C CA . VAL A 1 179 ? -13.867 -19.734 -2.982 1 92.38 179 VAL A CA 1
ATOM 1340 C C . VAL A 1 179 ? -13.617 -21.219 -3.1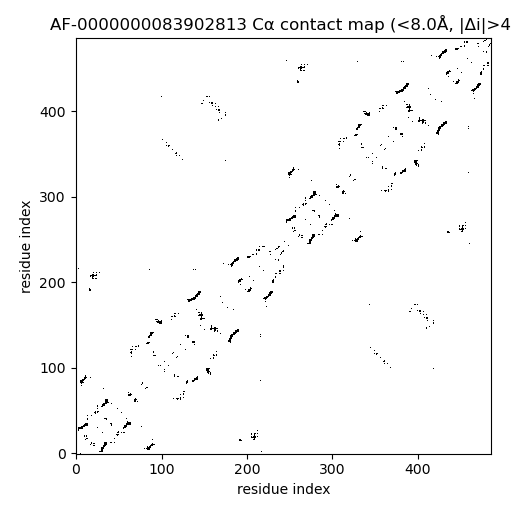88 1 92.38 179 VAL A C 1
ATOM 1342 O O . VAL A 1 179 ? -13.195 -21.922 -2.264 1 92.38 179 VAL A O 1
ATOM 1345 N N . ASP A 1 180 ? -13.875 -21.703 -4.328 1 94.69 180 ASP A N 1
ATOM 1346 C CA . ASP A 1 180 ? -13.789 -23.141 -4.582 1 94.69 180 ASP A CA 1
ATOM 1347 C C . ASP A 1 180 ? -12.336 -23.594 -4.648 1 94.69 180 ASP A C 1
ATOM 1349 O O . ASP A 1 180 ? -11.977 -24.641 -4.098 1 94.69 180 ASP A O 1
ATOM 1353 N N . CYS A 1 181 ? -11.531 -22.844 -5.352 1 96.06 181 CYS A N 1
ATOM 1354 C CA . CYS A 1 181 ? -10.141 -23.25 -5.465 1 96.06 181 CYS A CA 1
ATOM 1355 C C . CYS A 1 181 ? -9.398 -23.031 -4.152 1 96.06 181 CYS A C 1
ATOM 1357 O O . CYS A 1 181 ? -9.914 -22.391 -3.244 1 96.06 181 CYS A O 1
ATOM 1359 N N . ARG A 1 182 ? -8.258 -23.562 -4.055 1 95.5 182 ARG A N 1
ATOM 1360 C CA . ARG A 1 182 ? -7.391 -23.312 -2.908 1 95.5 182 ARG A CA 1
ATOM 1361 C C . ARG A 1 182 ? -6.637 -22 -3.074 1 95.5 182 ARG A C 1
ATOM 1363 O O . ARG A 1 182 ? -5.711 -21.906 -3.881 1 95.5 182 ARG A O 1
ATOM 1370 N N . LEU A 1 183 ? -7.074 -21.031 -2.377 1 96.19 183 LEU A N 1
ATOM 1371 C CA . LEU A 1 183 ? -6.453 -19.703 -2.383 1 96.19 183 LEU A CA 1
ATOM 1372 C C . LEU A 1 183 ? -5.578 -19.516 -1.148 1 96.19 183 LEU A C 1
ATOM 1374 O O . LEU A 1 183 ? -6.09 -19.359 -0.038 1 96.19 183 LEU A O 1
ATOM 1378 N N . CYS A 1 184 ? -4.203 -19.516 -1.359 1 95.62 184 CYS A N 1
ATOM 1379 C CA . CYS A 1 184 ? -3.277 -19.469 -0.232 1 95.62 184 CYS A CA 1
ATOM 1380 C C . CYS A 1 184 ? -2.24 -18.359 -0.427 1 95.62 184 CYS A C 1
ATOM 1382 O O . CYS A 1 184 ? -2.16 -17.766 -1.5 1 95.62 184 CYS A O 1
ATOM 1384 N N . GLN A 1 185 ? -1.577 -18.078 0.663 1 95.75 185 GLN A N 1
ATOM 1385 C CA . GLN A 1 185 ? -0.525 -17.062 0.659 1 95.75 185 GLN A CA 1
ATOM 1386 C C . GLN A 1 185 ? 0.715 -17.562 1.397 1 95.75 185 GLN A C 1
ATOM 1388 O O . GLN A 1 185 ? 0.61 -18.141 2.484 1 95.75 185 GLN A O 1
ATOM 1393 N N . VAL A 1 186 ? 1.833 -17.484 0.735 1 95.19 186 VAL A N 1
ATOM 1394 C CA . VAL A 1 186 ? 3.123 -17.672 1.39 1 95.19 186 VAL A CA 1
ATOM 1395 C C . VAL A 1 186 ? 3.797 -16.312 1.616 1 95.19 186 VAL A C 1
ATOM 1397 O O . VAL A 1 186 ? 4.207 -15.656 0.661 1 95.19 186 VAL A O 1
ATOM 1400 N N . LYS A 1 187 ? 3.873 -15.906 2.836 1 93.25 187 LYS A N 1
ATOM 1401 C CA . LYS A 1 187 ? 4.488 -14.648 3.236 1 93.25 187 LYS A CA 1
ATOM 1402 C C . LYS A 1 187 ? 5.941 -14.852 3.656 1 93.25 187 LYS A C 1
ATOM 1404 O O . LYS A 1 187 ? 6.219 -15.539 4.641 1 93.25 187 LYS A O 1
ATOM 1409 N N . ILE A 1 188 ? 6.844 -14.227 2.941 1 91.94 188 ILE A N 1
ATOM 1410 C CA . ILE A 1 188 ? 8.273 -14.391 3.188 1 91.94 188 ILE A CA 1
ATOM 1411 C C . ILE A 1 188 ? 8.812 -13.172 3.932 1 91.94 188 ILE A C 1
ATOM 1413 O O . ILE A 1 188 ? 8.875 -12.078 3.373 1 91.94 188 ILE A O 1
ATOM 1417 N N . ASN A 1 189 ? 9.336 -13.344 5.141 1 88.44 189 ASN A N 1
ATOM 1418 C CA . ASN A 1 189 ? 9.758 -12.242 6 1 88.44 189 ASN A CA 1
ATOM 1419 C C . ASN A 1 189 ? 11.281 -12.117 6.047 1 88.44 189 ASN A C 1
ATOM 1421 O O . ASN A 1 189 ? 11.828 -11.523 6.98 1 88.44 189 ASN A O 1
ATOM 1425 N N . THR A 1 190 ? 11.969 -12.734 5.172 1 87.81 190 THR A N 1
ATOM 1426 C CA . THR A 1 190 ? 13.422 -12.664 5.078 1 87.81 190 THR A CA 1
ATOM 1427 C C . THR A 1 190 ? 13.867 -12.602 3.623 1 87.81 190 THR A C 1
ATOM 1429 O O . THR A 1 190 ? 13.047 -12.695 2.709 1 87.81 190 THR A O 1
ATOM 1432 N N . GLY A 1 191 ? 15.086 -12.305 3.398 1 86.75 191 GLY A N 1
ATOM 1433 C CA . GLY A 1 191 ? 15.617 -12.258 2.043 1 86.75 191 GLY A CA 1
ATOM 1434 C C . GLY A 1 191 ? 15.656 -13.609 1.368 1 86.75 191 GLY A C 1
ATOM 1435 O O . GLY A 1 191 ? 15.781 -14.641 2.037 1 86.75 191 GLY A O 1
ATOM 1436 N N . VAL A 1 192 ? 15.484 -13.609 0.07 1 91.38 192 VAL A N 1
ATOM 1437 C CA . VAL A 1 192 ? 15.641 -14.797 -0.764 1 91.38 192 VAL A CA 1
ATOM 1438 C C . VAL A 1 192 ? 16.797 -14.586 -1.745 1 91.38 192 VAL A C 1
ATOM 1440 O O . VAL A 1 192 ? 16.891 -13.539 -2.387 1 91.38 192 VAL A O 1
ATOM 1443 N N . ALA A 1 193 ? 17.609 -15.555 -1.759 1 93.06 193 ALA A N 1
ATOM 1444 C CA . ALA A 1 193 ? 18.781 -15.383 -2.615 1 93.06 193 ALA A CA 1
ATOM 1445 C C . ALA A 1 193 ? 19.141 -16.688 -3.332 1 93.06 193 ALA A C 1
ATOM 1447 O O . ALA A 1 193 ? 18.688 -17.75 -2.934 1 93.06 193 ALA A O 1
ATOM 1448 N N . THR A 1 194 ? 19.828 -16.516 -4.402 1 95 194 THR A N 1
ATOM 1449 C CA . THR A 1 194 ? 20.469 -17.672 -5.051 1 95 194 THR A CA 1
ATOM 1450 C C . THR A 1 194 ? 21.609 -18.203 -4.203 1 95 194 THR A C 1
ATOM 1452 O O . THR A 1 194 ? 22.094 -17.516 -3.297 1 95 194 THR A O 1
ATOM 1455 N N . PRO A 1 195 ? 22.062 -19.406 -4.492 1 93.88 195 PRO A N 1
ATOM 1456 C CA . PRO A 1 195 ? 23.125 -20.016 -3.688 1 93.88 195 PRO A CA 1
ATOM 1457 C C . PRO A 1 195 ? 24.375 -19.156 -3.619 1 93.88 195 PRO A C 1
ATOM 1459 O O . PRO A 1 195 ? 25.016 -19.062 -2.566 1 93.88 195 PRO A O 1
ATOM 1462 N N . GLU A 1 196 ? 24.734 -18.422 -4.625 1 93.25 196 GLU A N 1
ATOM 1463 C CA . GLU A 1 196 ? 25.969 -17.641 -4.691 1 93.25 196 GLU A CA 1
ATOM 1464 C C . GLU A 1 196 ? 25.844 -16.359 -3.889 1 93.25 196 GLU A C 1
ATOM 1466 O O . GLU A 1 196 ? 26.859 -15.719 -3.576 1 93.25 196 GLU A O 1
ATOM 1471 N N . ARG A 1 197 ? 24.656 -15.969 -3.516 1 91.06 197 ARG A N 1
ATOM 1472 C CA . ARG A 1 197 ? 24.422 -14.711 -2.824 1 91.06 197 ARG A CA 1
ATOM 1473 C C . ARG A 1 197 ? 23.734 -14.938 -1.483 1 91.06 197 ARG A C 1
ATOM 1475 O O . ARG A 1 197 ? 23.062 -14.047 -0.969 1 91.06 197 ARG A O 1
ATOM 1482 N N . LEU A 1 198 ? 23.844 -16.047 -1.043 1 91.69 198 LEU A N 1
ATOM 1483 C CA . LEU A 1 198 ? 23.141 -16.422 0.18 1 91.69 198 LEU A CA 1
ATOM 1484 C C . LEU A 1 198 ? 23.797 -15.781 1.4 1 91.69 198 LEU A C 1
ATOM 1486 O O . LEU A 1 198 ? 25.016 -15.836 1.553 1 91.69 198 LEU A O 1
ATOM 1490 N N . ALA A 1 199 ? 23.078 -15.062 2.174 1 88.69 199 ALA A N 1
ATOM 1491 C CA . ALA A 1 199 ? 23.5 -14.484 3.443 1 88.69 199 ALA A CA 1
ATOM 1492 C C . ALA A 1 199 ? 22.812 -15.164 4.621 1 88.69 199 ALA A C 1
ATOM 1494 O O . ALA A 1 199 ? 21.812 -15.867 4.441 1 88.69 199 ALA A O 1
ATOM 1495 N N . PRO A 1 200 ? 23.453 -15.023 5.828 1 88 200 PRO A N 1
ATOM 1496 C CA . PRO A 1 200 ? 22.812 -15.633 6.996 1 88 200 PRO A CA 1
ATOM 1497 C C . PRO A 1 200 ? 21.359 -15.172 7.18 1 88 200 PRO A C 1
ATOM 1499 O O . PRO A 1 200 ? 21.078 -13.977 7.094 1 88 200 PRO A O 1
ATOM 1502 N N . GLY A 1 201 ? 20.438 -16.141 7.297 1 86.31 201 GLY A N 1
ATOM 1503 C CA . GLY A 1 201 ? 19.047 -15.828 7.539 1 86.31 201 GLY A CA 1
ATOM 1504 C C . GLY A 1 201 ? 18.219 -15.758 6.266 1 86.31 201 GLY A C 1
ATOM 1505 O O . GLY A 1 201 ? 16.984 -15.766 6.32 1 86.31 201 GLY A O 1
ATOM 1506 N N . TYR A 1 202 ? 18.875 -15.75 5.164 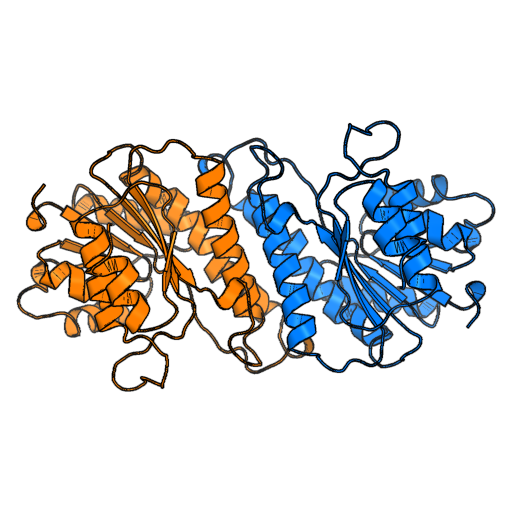1 90.69 202 TYR A N 1
ATOM 1507 C CA . TYR A 1 202 ? 18.172 -15.719 3.883 1 90.69 202 TYR A CA 1
ATOM 1508 C C . TYR A 1 202 ? 17.672 -17.109 3.5 1 90.69 202 TYR A C 1
ATOM 1510 O O . TYR A 1 202 ? 18.234 -18.109 3.932 1 90.69 202 TYR A O 1
ATOM 1518 N N . LEU A 1 203 ? 16.688 -17.094 2.732 1 93.56 203 LEU A N 1
ATOM 1519 C CA . LEU A 1 203 ? 16.219 -18.344 2.139 1 93.56 203 LEU A CA 1
ATOM 1520 C C . LEU A 1 203 ? 16.922 -18.609 0.812 1 93.56 203 LEU A C 1
ATOM 1522 O O . LEU A 1 203 ? 17.125 -17.688 0.013 1 93.56 203 LEU A O 1
ATOM 1526 N N . ASN A 1 204 ? 17.328 -19.844 0.691 1 96.31 204 ASN A N 1
ATOM 1527 C CA . ASN A 1 204 ? 17.719 -20.312 -0.637 1 96.31 204 ASN A CA 1
ATOM 1528 C C . ASN A 1 204 ? 16.5 -20.422 -1.568 1 96.31 204 ASN A C 1
ATOM 1530 O O . ASN A 1 204 ? 15.531 -21.094 -1.252 1 96.31 204 ASN A O 1
ATOM 1534 N N . HIS A 1 205 ? 16.625 -19.734 -2.744 1 96.56 205 HIS A N 1
ATOM 1535 C CA . HIS A 1 205 ? 15.461 -19.703 -3.629 1 96.56 205 HIS A CA 1
ATOM 1536 C C . HIS A 1 205 ? 15.086 -21.094 -4.102 1 96.56 205 HIS A C 1
ATOM 1538 O O . HIS A 1 205 ? 13.914 -21.375 -4.371 1 96.56 205 HIS A O 1
ATOM 1544 N N . LEU A 1 206 ? 16.031 -22.062 -4.152 1 97.38 206 LEU A N 1
ATOM 1545 C CA . LEU A 1 206 ? 15.758 -23.438 -4.551 1 97.38 206 LEU A CA 1
ATOM 1546 C C . LEU A 1 206 ? 14.969 -24.172 -3.471 1 97.38 206 LEU A C 1
ATOM 1548 O O . LEU A 1 206 ? 14 -24.875 -3.771 1 97.38 206 LEU A O 1
ATOM 1552 N N . ASP A 1 207 ? 15.336 -23.922 -2.254 1 96.62 207 ASP A N 1
ATOM 1553 C CA . ASP A 1 207 ? 14.617 -24.531 -1.139 1 96.62 207 ASP A CA 1
ATOM 1554 C C . ASP A 1 207 ? 13.195 -23.969 -1.036 1 96.62 207 ASP A C 1
ATOM 1556 O O . ASP A 1 207 ? 12.258 -24.719 -0.776 1 96.62 207 ASP A O 1
ATOM 1560 N N . LEU A 1 208 ? 13.102 -22.734 -1.205 1 96.44 208 LEU A N 1
ATOM 1561 C CA . LEU A 1 208 ? 11.781 -22.109 -1.226 1 96.44 208 LEU A CA 1
ATOM 1562 C C . LEU A 1 208 ? 10.93 -22.688 -2.35 1 96.44 208 LEU A C 1
ATOM 1564 O O . LEU A 1 208 ? 9.742 -22.969 -2.156 1 96.44 208 LEU A O 1
ATOM 1568 N N . GLY A 1 209 ? 11.562 -22.859 -3.508 1 97.69 209 GLY A N 1
ATOM 1569 C CA . GLY A 1 209 ? 10.867 -23.453 -4.637 1 97.69 209 GLY A CA 1
ATOM 1570 C C . GLY A 1 209 ? 10.297 -24.828 -4.328 1 97.69 209 GLY A C 1
ATOM 1571 O O . GLY A 1 209 ? 9.148 -25.125 -4.656 1 97.69 209 GLY A O 1
ATOM 1572 N N . VAL A 1 210 ? 11.102 -25.656 -3.684 1 96.81 210 VAL A N 1
ATOM 1573 C CA . VAL A 1 210 ? 10.672 -27 -3.322 1 96.81 210 VAL A CA 1
ATOM 1574 C C . VAL A 1 210 ? 9.484 -26.922 -2.365 1 96.81 210 VAL A C 1
ATOM 1576 O O . VAL A 1 210 ? 8.516 -27.656 -2.518 1 96.81 210 VAL A O 1
ATOM 1579 N N . ALA A 1 211 ? 9.547 -26.031 -1.408 1 95.94 211 ALA A N 1
ATOM 1580 C CA . ALA A 1 211 ? 8.477 -25.891 -0.42 1 95.94 211 ALA A CA 1
ATOM 1581 C C . ALA A 1 211 ? 7.176 -25.453 -1.081 1 95.94 211 ALA A C 1
ATOM 1583 O O . ALA A 1 211 ? 6.113 -26.016 -0.801 1 95.94 211 ALA A O 1
ATOM 1584 N N . VAL A 1 212 ? 7.242 -24.469 -1.973 1 96.81 212 VAL A N 1
ATOM 1585 C CA . VAL A 1 212 ? 6.051 -23.953 -2.641 1 96.81 212 VAL A CA 1
ATOM 1586 C C . VAL A 1 212 ? 5.48 -25.031 -3.57 1 96.81 212 VAL A C 1
ATOM 1588 O O . VAL A 1 212 ? 4.262 -25.219 -3.635 1 96.81 212 VAL A O 1
ATOM 1591 N N . ALA A 1 213 ? 6.359 -25.766 -4.297 1 97.25 213 ALA A N 1
ATOM 1592 C CA . ALA A 1 213 ? 5.902 -26.844 -5.172 1 97.25 213 ALA A CA 1
ATOM 1593 C C . ALA A 1 213 ? 5.184 -27.938 -4.371 1 97.25 213 ALA A C 1
ATOM 1595 O O . ALA A 1 213 ? 4.215 -28.516 -4.852 1 97.25 213 ALA A O 1
ATOM 1596 N N . THR A 1 214 ? 5.691 -28.219 -3.182 1 95.81 214 THR A N 1
ATOM 1597 C CA . THR A 1 214 ? 5.055 -29.203 -2.311 1 95.81 214 THR A CA 1
ATOM 1598 C C . THR A 1 214 ? 3.666 -28.719 -1.889 1 95.81 214 THR A C 1
ATOM 1600 O O . THR A 1 214 ? 2.721 -29.516 -1.847 1 95.81 214 THR A O 1
ATOM 1603 N N . LEU A 1 215 ? 3.562 -27.453 -1.57 1 95.25 215 LEU A N 1
ATOM 1604 C CA . LEU A 1 215 ? 2.27 -26.875 -1.227 1 95.25 215 LEU A CA 1
ATOM 1605 C C . LEU A 1 215 ? 1.285 -27.016 -2.383 1 95.25 215 LEU A C 1
ATOM 1607 O O . LEU A 1 215 ? 0.121 -27.359 -2.174 1 95.25 215 LEU A O 1
ATOM 1611 N N . VAL A 1 216 ? 1.745 -26.75 -3.613 1 96.31 216 VAL A N 1
ATOM 1612 C CA . VAL A 1 216 ? 0.897 -26.859 -4.797 1 96.31 216 VAL A CA 1
ATOM 1613 C C . VAL A 1 216 ? 0.48 -28.328 -4.992 1 96.31 216 VAL A C 1
ATOM 1615 O O . VAL A 1 216 ? -0.685 -28.609 -5.281 1 96.31 216 VAL A O 1
ATOM 1618 N N . GLU A 1 217 ? 1.369 -29.219 -4.793 1 95.31 217 GLU A N 1
ATOM 1619 C CA . GLU A 1 217 ? 1.147 -30.656 -5.008 1 95.31 217 GLU A CA 1
ATOM 1620 C C . GLU A 1 217 ? 0.135 -31.203 -4.012 1 95.31 217 GLU A C 1
ATOM 1622 O O . GLU A 1 217 ? -0.832 -31.859 -4.402 1 95.31 217 GLU A O 1
ATOM 1627 N N . ARG A 1 218 ? 0.331 -30.922 -2.74 1 90.88 218 ARG A N 1
ATOM 1628 C CA . ARG A 1 218 ? -0.454 -31.531 -1.673 1 90.88 218 ARG A CA 1
ATOM 1629 C C . ARG A 1 218 ? -1.752 -30.766 -1.44 1 90.88 218 ARG A C 1
ATOM 1631 O O . ARG A 1 218 ? -2.766 -31.359 -1.06 1 90.88 218 ARG A O 1
ATOM 1638 N N . GLY A 1 219 ? -1.674 -29.5 -1.688 1 87.5 219 GLY A N 1
ATOM 1639 C CA . GLY A 1 219 ? -2.824 -28.656 -1.428 1 87.5 219 GLY A CA 1
ATOM 1640 C C . GLY A 1 219 ? -2.992 -28.312 0.04 1 87.5 219 GLY A C 1
ATOM 1641 O O . GLY A 1 219 ? -2.34 -28.906 0.9 1 87.5 219 GLY A O 1
ATOM 1642 N N . SER A 1 220 ? -3.701 -27.25 0.322 1 84.44 220 SER A N 1
ATOM 1643 C CA . SER A 1 220 ? -4.102 -26.781 1.646 1 84.44 220 SER A CA 1
ATOM 1644 C C . SER A 1 220 ? -5.508 -26.188 1.621 1 84.44 220 SER A C 1
ATOM 1646 O O . SER A 1 220 ? -6.082 -25.984 0.55 1 84.44 220 SER A O 1
ATOM 1648 N N . SER A 1 221 ? -6.043 -26.109 2.852 1 85.88 221 SER A N 1
ATOM 1649 C CA . SER A 1 221 ? -7.305 -25.375 2.926 1 85.88 221 SER A CA 1
ATOM 1650 C C . SER A 1 221 ? -7.137 -23.938 2.441 1 85.88 221 SER A C 1
ATOM 1652 O O . SER A 1 221 ? -6.047 -23.375 2.525 1 85.88 221 SER A O 1
ATO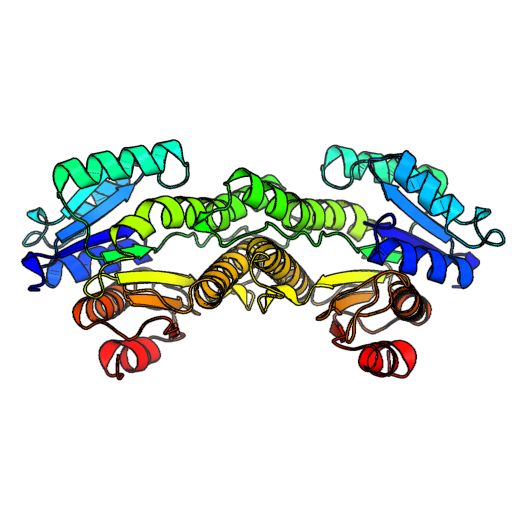M 1654 N N . SER A 1 222 ? -8.25 -23.422 1.955 1 89.19 222 SER A N 1
ATOM 1655 C CA . SER A 1 222 ? -8.219 -22.047 1.432 1 89.19 222 SER A CA 1
ATOM 1656 C C . SER A 1 222 ? -7.996 -21.031 2.547 1 89.19 222 SER A C 1
ATOM 1658 O O . SER A 1 222 ? -8.359 -21.281 3.699 1 89.19 222 SER A O 1
ATOM 1660 N N . HIS A 1 223 ? -7.355 -19.938 2.215 1 91.69 223 HIS A N 1
ATOM 1661 C CA . HIS A 1 223 ? -7.164 -18.734 3.004 1 91.69 223 HIS A CA 1
ATOM 1662 C C . HIS A 1 223 ? -6.137 -18.953 4.113 1 91.69 223 HIS A C 1
ATOM 1664 O O . HIS A 1 223 ? -6.086 -18.188 5.078 1 91.69 223 HIS A O 1
ATOM 1670 N N . ARG A 1 224 ? -5.367 -20.016 3.922 1 92.94 224 ARG A N 1
ATOM 1671 C CA . ARG A 1 224 ? -4.23 -20.188 4.824 1 92.94 224 ARG A CA 1
ATOM 1672 C C . ARG A 1 224 ? -3.096 -19.234 4.441 1 92.94 224 ARG A C 1
ATOM 1674 O O . ARG A 1 224 ? -2.828 -19.031 3.256 1 92.94 224 ARG A O 1
ATOM 1681 N N . VAL A 1 225 ? -2.484 -18.672 5.473 1 93.69 225 VAL A N 1
ATOM 1682 C CA . VAL A 1 225 ? -1.298 -17.844 5.305 1 93.69 225 VAL A CA 1
ATOM 1683 C C . VAL A 1 225 ? -0.095 -18.516 5.957 1 93.69 225 VAL A C 1
ATOM 1685 O O . VAL A 1 225 ? -0.078 -18.719 7.172 1 93.69 225 VAL A O 1
ATOM 1688 N N . PHE A 1 226 ? 0.876 -18.906 5.164 1 93.94 226 PHE A N 1
ATOM 1689 C CA . PHE A 1 226 ? 2.113 -19.5 5.652 1 93.94 226 PHE A CA 1
ATOM 1690 C C . PHE A 1 226 ? 3.209 -18.453 5.785 1 93.94 226 PHE A C 1
ATOM 1692 O O . PHE A 1 226 ? 3.662 -17.891 4.785 1 93.94 226 PHE A O 1
ATOM 1699 N N . THR A 1 227 ? 3.639 -18.219 6.992 1 92.69 227 THR A N 1
ATOM 1700 C CA . THR A 1 227 ? 4.668 -17.219 7.227 1 92.69 227 THR A CA 1
ATOM 1701 C C . THR A 1 227 ? 6.039 -17.859 7.387 1 92.69 227 THR A C 1
ATOM 1703 O O . THR A 1 227 ? 6.23 -18.703 8.273 1 92.69 227 THR A O 1
ATOM 1706 N N . VAL A 1 228 ? 6.98 -17.469 6.523 1 92.31 228 VAL A N 1
ATOM 1707 C CA . VAL A 1 228 ? 8.328 -18.047 6.527 1 92.31 228 VAL A CA 1
ATOM 1708 C C . VAL A 1 228 ? 9.344 -16.953 6.848 1 92.31 228 VAL A C 1
ATOM 1710 O O . VAL A 1 228 ? 9.508 -16 6.074 1 92.31 228 VAL A O 1
ATOM 1713 N N . GLY A 1 229 ? 10.055 -17.078 7.953 1 89.88 229 GLY A N 1
ATOM 1714 C CA . GLY A 1 229 ? 11.016 -16.062 8.352 1 89.88 229 GLY A CA 1
ATOM 1715 C C . GLY A 1 229 ? 12.438 -16.578 8.414 1 89.88 229 GLY A C 1
ATOM 1716 O O . GLY A 1 229 ? 13.367 -15.82 8.695 1 89.88 229 GLY A O 1
ATOM 1717 N N . SER A 1 230 ? 12.555 -17.875 8.258 1 90.69 230 SER A N 1
ATOM 1718 C CA . SER A 1 230 ? 13.859 -18.531 8.312 1 90.69 230 SER A CA 1
ATOM 1719 C C . SER A 1 230 ? 13.836 -19.859 7.547 1 90.69 230 SER A C 1
ATOM 1721 O O . SER A 1 230 ? 12.773 -20.375 7.227 1 90.69 230 SER A O 1
ATOM 1723 N N . PRO A 1 231 ? 15.008 -20.359 7.223 1 90.75 231 PRO A N 1
ATOM 1724 C CA . PRO A 1 231 ? 15.047 -21.672 6.59 1 90.75 231 PRO A CA 1
ATOM 1725 C C . PRO A 1 231 ? 14.352 -22.75 7.422 1 90.75 231 PRO A C 1
ATOM 1727 O O . PRO A 1 231 ? 13.719 -23.656 6.867 1 90.75 231 PRO A O 1
ATOM 1730 N N . ALA A 1 232 ? 14.406 -22.625 8.703 1 90.88 232 ALA A N 1
ATOM 1731 C CA . ALA A 1 232 ? 13.742 -23.578 9.586 1 90.88 232 ALA A CA 1
ATOM 1732 C C . ALA A 1 232 ? 12.227 -23.516 9.422 1 90.88 232 ALA A C 1
ATOM 1734 O O . ALA A 1 232 ? 11.547 -24.547 9.508 1 90.88 232 ALA A O 1
ATOM 1735 N N . ASP A 1 233 ? 11.68 -22.344 9.164 1 90.19 233 ASP A N 1
ATOM 1736 C CA . ASP A 1 233 ? 10.242 -22.172 8.969 1 90.19 233 ASP A CA 1
ATOM 1737 C C . ASP A 1 233 ? 9.758 -22.891 7.719 1 90.19 233 ASP A C 1
ATOM 1739 O O . ASP A 1 233 ? 8.609 -23.344 7.66 1 90.19 233 ASP A O 1
ATOM 1743 N N . LEU A 1 234 ? 10.648 -22.938 6.664 1 89.25 234 LEU A N 1
ATOM 1744 C CA . LEU A 1 234 ? 10.273 -23.609 5.426 1 89.25 234 LEU A CA 1
ATOM 1745 C C . LEU A 1 234 ? 9.867 -25.062 5.688 1 89.25 234 LEU A C 1
ATOM 1747 O O . LEU A 1 234 ? 8.852 -25.531 5.172 1 89.25 234 LEU A O 1
ATOM 1751 N N . LYS A 1 235 ? 10.625 -25.688 6.496 1 84.62 235 LYS A N 1
ATOM 1752 C CA . LYS A 1 235 ? 10.391 -27.094 6.82 1 84.62 235 LYS A CA 1
ATOM 1753 C C . LYS A 1 235 ? 9.125 -27.266 7.652 1 84.62 235 LYS A C 1
ATOM 1755 O O . LYS A 1 235 ? 8.266 -28.078 7.328 1 84.62 235 LYS A O 1
ATOM 1760 N N . THR A 1 236 ? 8.992 -26.406 8.648 1 85.38 236 THR A N 1
ATOM 1761 C CA . THR A 1 236 ? 7.918 -26.594 9.609 1 85.38 236 THR A CA 1
ATOM 1762 C C . THR A 1 236 ? 6.586 -26.125 9.031 1 85.38 236 THR A C 1
ATOM 1764 O O . THR A 1 236 ? 5.543 -26.734 9.297 1 85.38 236 THR A O 1
ATOM 1767 N N . GLN A 1 237 ? 6.578 -25.125 8.195 1 82.69 237 GLN A N 1
ATOM 1768 C CA . GLN A 1 237 ? 5.34 -24.531 7.719 1 82.69 237 GLN A CA 1
ATOM 1769 C C . GLN A 1 237 ? 4.84 -25.219 6.453 1 82.69 237 GLN A C 1
ATOM 1771 O O . GLN A 1 237 ? 3.631 -25.375 6.266 1 82.69 237 GLN A O 1
ATOM 1776 N N . LEU A 1 238 ? 5.773 -25.688 5.605 1 82 238 LEU A N 1
ATOM 1777 C CA . LEU A 1 238 ? 5.328 -26.094 4.277 1 82 238 LEU A CA 1
ATOM 1778 C C . LEU A 1 238 ? 5.672 -27.562 4.012 1 82 238 LEU A C 1
ATOM 1780 O O . LEU A 1 238 ? 4.961 -28.25 3.273 1 82 238 LEU A O 1
ATOM 1784 N N . LEU A 1 239 ? 6.664 -28.062 4.664 1 77.25 239 LEU A N 1
ATOM 1785 C CA . LEU A 1 239 ? 7.125 -29.391 4.281 1 77.25 239 LEU A CA 1
ATOM 1786 C C . LEU A 1 239 ? 6.668 -30.438 5.293 1 77.25 239 LEU A C 1
ATOM 1788 O O . LEU A 1 239 ? 6.246 -31.531 4.91 1 77.25 239 LEU A O 1
ATOM 1792 N N . ASP A 1 240 ? 6.883 -30.078 6.508 1 72.31 240 ASP A N 1
ATOM 1793 C CA . ASP A 1 240 ? 6.539 -31.047 7.543 1 72.31 240 ASP A CA 1
ATOM 1794 C C . ASP A 1 240 ? 5.168 -30.75 8.148 1 72.31 240 ASP A C 1
ATOM 1796 O O . ASP A 1 240 ? 4.59 -31.594 8.836 1 72.31 240 ASP A O 1
ATOM 1800 N N . GLY A 1 241 ? 4.703 -29.547 8.008 1 63.66 241 GLY A N 1
ATOM 1801 C CA . GLY A 1 241 ? 3.48 -29.094 8.648 1 63.66 241 GLY A CA 1
ATOM 1802 C C . GLY A 1 241 ? 2.225 -29.625 7.988 1 63.66 241 GLY A C 1
ATOM 1803 O O . GLY A 1 241 ? 2.287 -30.203 6.898 1 63.66 241 GLY A O 1
ATOM 1804 N N . ASN A 1 242 ? 1.199 -29.625 8.727 1 64 242 ASN A N 1
ATOM 1805 C CA . ASN A 1 242 ? -0.108 -29.984 8.188 1 64 242 ASN A CA 1
ATOM 1806 C C . ASN A 1 242 ? -0.604 -28.969 7.172 1 64 242 ASN A C 1
ATOM 1808 O O . ASN A 1 242 ? -0.957 -27.844 7.535 1 64 242 ASN A O 1
ATOM 1812 N N . LEU A 1 243 ? -0.147 -29.203 5.992 1 69.5 243 LEU A N 1
ATOM 1813 C CA . LEU A 1 243 ? -0.707 -28.391 4.91 1 69.5 243 LEU A CA 1
ATOM 1814 C C . LEU A 1 243 ? -2.215 -28.594 4.809 1 69.5 243 LEU A C 1
ATOM 1816 O O . LEU A 1 243 ? -2.729 -29.672 5.16 1 69.5 243 LEU A O 1
ATOM 1820 N N . MET B 1 1 ? 5.699 29.266 22.141 1 83.38 1 MET B N 1
ATOM 1821 C CA . MET B 1 1 ? 5.031 30.141 21.172 1 83.38 1 MET B CA 1
ATOM 1822 C C . MET B 1 1 ? 3.523 30.141 21.406 1 83.38 1 MET B C 1
ATOM 1824 O O . MET B 1 1 ? 2.934 29.094 21.703 1 83.38 1 MET B O 1
ATOM 1828 N N . SER B 1 2 ? 2.939 31.312 21.391 1 93.81 2 SER B N 1
ATOM 1829 C CA . SER B 1 2 ? 1.491 31.391 21.547 1 93.81 2 SER B CA 1
ATOM 1830 C C . SER B 1 2 ? 0.772 30.828 20.312 1 93.81 2 SER B C 1
ATOM 1832 O O . SER B 1 2 ? 1.352 30.766 19.234 1 93.81 2 SER B O 1
ATOM 1834 N N . ASN B 1 3 ? -0.448 30.375 20.422 1 97.06 3 ASN B N 1
ATOM 1835 C CA . ASN B 1 3 ? -1.212 29.828 19.312 1 97.06 3 ASN B CA 1
ATOM 1836 C C . ASN B 1 3 ? -1.371 30.828 18.172 1 97.06 3 ASN B C 1
ATOM 1838 O O . ASN B 1 3 ? -1.356 30.469 17 1 97.06 3 ASN B O 1
ATOM 1842 N N . SER B 1 4 ? -1.447 32.125 18.562 1 95.94 4 SER B N 1
ATOM 1843 C CA . SER B 1 4 ? -1.709 33.156 17.562 1 95.94 4 SER B CA 1
ATOM 1844 C C . SER B 1 4 ? -0.502 33.375 16.656 1 95.94 4 SER B C 1
ATOM 1846 O O . SER B 1 4 ? -0.624 33.969 15.586 1 95.94 4 SER B O 1
ATOM 1848 N N . GLU B 1 5 ? 0.648 32.906 17.062 1 96.25 5 GLU B N 1
ATOM 1849 C CA . GLU B 1 5 ? 1.875 33.031 16.281 1 96.25 5 GLU B CA 1
ATOM 1850 C C . GLU B 1 5 ? 2.113 31.812 15.406 1 96.25 5 GLU B C 1
ATOM 1852 O O . GLU B 1 5 ? 3.025 31.812 14.578 1 96.25 5 GLU B O 1
ATOM 1857 N N . ARG B 1 6 ? 1.306 30.891 15.594 1 98.06 6 ARG B N 1
ATOM 1858 C CA . ARG B 1 6 ? 1.521 29.609 14.906 1 98.06 6 ARG B CA 1
ATOM 1859 C C . ARG B 1 6 ? 0.598 29.484 13.695 1 98.06 6 ARG B C 1
ATOM 1861 O O . ARG B 1 6 ? -0.575 29.859 13.766 1 98.06 6 ARG B O 1
ATOM 1868 N N . VAL B 1 7 ? 1.165 29.031 12.602 1 98.69 7 VAL B N 1
ATOM 1869 C CA . VAL B 1 7 ? 0.425 28.75 11.367 1 98.69 7 VAL B CA 1
ATOM 1870 C C . VAL B 1 7 ? 0.414 27.25 11.102 1 98.69 7 VAL B C 1
ATOM 1872 O O . VAL B 1 7 ? 1.465 26.641 10.867 1 98.69 7 VAL B O 1
ATOM 1875 N N . VAL B 1 8 ? -0.792 26.656 11.102 1 98.88 8 VAL B N 1
ATOM 1876 C CA . VAL B 1 8 ? -0.947 25.234 10.875 1 98.88 8 VAL B CA 1
ATOM 1877 C C . VAL B 1 8 ? -1.473 24.984 9.461 1 98.88 8 VAL B C 1
ATOM 1879 O O . VAL B 1 8 ? -2.555 25.453 9.102 1 98.88 8 VAL B O 1
ATOM 1882 N N . LEU B 1 9 ? -0.669 24.328 8.625 1 98.88 9 LEU B N 1
ATOM 1883 C CA . LEU B 1 9 ? -1.142 23.875 7.328 1 98.88 9 LEU B CA 1
ATOM 1884 C C . LEU B 1 9 ? -1.897 22.562 7.461 1 98.88 9 LEU B C 1
ATOM 1886 O O . LEU B 1 9 ? -1.342 21.562 7.934 1 98.88 9 LEU B O 1
ATOM 1890 N N . VAL B 1 10 ? -3.166 22.562 7.109 1 98.75 10 VAL B N 1
ATOM 1891 C CA . VAL B 1 10 ? -3.982 21.344 7.145 1 98.75 10 VAL B CA 1
ATOM 1892 C C . VAL B 1 10 ? -4.203 20.844 5.723 1 98.75 10 VAL B C 1
ATOM 1894 O O . VAL B 1 10 ? -5.098 21.312 5.016 1 98.75 10 VAL B O 1
ATOM 1897 N N . LEU B 1 11 ? -3.391 19.859 5.344 1 97.81 11 LEU B N 1
ATOM 1898 C CA . LEU B 1 11 ? -3.598 19.188 4.066 1 97.81 11 LEU B CA 1
ATOM 1899 C C . LEU B 1 11 ? -4.852 18.312 4.105 1 97.81 11 LEU B C 1
ATOM 1901 O O . LEU B 1 11 ? -5.051 17.547 5.055 1 97.81 11 LEU B O 1
ATOM 1905 N N . GLY B 1 12 ? -5.711 18.453 3.074 1 95.44 12 GLY B N 1
ATOM 1906 C CA . GLY B 1 12 ? -7.02 17.828 3.146 1 95.44 12 GLY B CA 1
ATOM 1907 C C . GLY B 1 12 ? -7.992 18.562 4.043 1 95.44 12 GLY B C 1
ATOM 1908 O O . GLY B 1 12 ? -8.945 17.984 4.562 1 95.44 12 GLY B O 1
ATOM 1909 N N . GLY B 1 13 ? -7.75 19.828 4.254 1 96.88 13 GLY B N 1
ATOM 1910 C CA . GLY B 1 13 ? -8.492 20.609 5.223 1 96.88 13 GLY B CA 1
ATOM 1911 C C . GLY B 1 13 ? -9.922 20.891 4.797 1 96.88 13 GLY B C 1
ATOM 1912 O O . GLY B 1 13 ? -10.758 21.297 5.613 1 96.88 13 GLY B O 1
ATOM 1913 N N . ALA B 1 14 ? -10.188 20.672 3.5 1 95 14 ALA B N 1
ATOM 1914 C CA . ALA B 1 14 ? -11.531 20.938 3 1 95 14 ALA B CA 1
ATOM 1915 C C . ALA B 1 14 ? -12.383 19.656 3.029 1 95 14 ALA B C 1
ATOM 1917 O O . ALA B 1 14 ? -13.555 19.688 2.648 1 95 14 ALA B O 1
ATOM 1918 N N . GLY B 1 15 ? -11.875 18.578 3.445 1 93.44 15 GLY B N 1
ATOM 1919 C CA . GLY B 1 15 ? -12.609 17.344 3.576 1 93.44 15 GLY B CA 1
ATOM 1920 C C . GLY B 1 15 ? -13.305 17.188 4.918 1 93.44 15 GLY B C 1
ATOM 1921 O O . GLY B 1 15 ? -13.227 18.094 5.762 1 93.44 15 GLY B O 1
ATOM 1922 N N . THR B 1 16 ? -13.922 16.031 5.148 1 92.88 16 THR B N 1
ATOM 1923 C CA . THR B 1 16 ? -14.695 15.797 6.363 1 92.88 16 THR B CA 1
ATOM 1924 C C . THR B 1 16 ? -13.797 15.852 7.594 1 92.88 16 THR B C 1
ATOM 1926 O O . THR B 1 16 ? -14.047 16.641 8.508 1 92.88 16 THR B O 1
ATOM 1929 N N . VAL B 1 17 ? -12.734 15.109 7.609 1 94.44 17 VAL B N 1
ATOM 1930 C CA . VAL B 1 17 ? -11.82 15.086 8.75 1 94.44 17 VAL B CA 1
ATOM 1931 C C . VAL B 1 17 ? -11.094 16.422 8.859 1 94.44 17 VAL B C 1
ATOM 1933 O O . VAL B 1 17 ? -11.047 17.031 9.93 1 94.44 17 VAL B O 1
ATOM 1936 N N . GLY B 1 18 ? -10.664 16.922 7.758 1 97.06 18 GLY B N 1
ATOM 1937 C CA . GLY B 1 18 ? -9.867 18.156 7.711 1 97.06 18 GLY B CA 1
ATOM 1938 C C . GLY B 1 18 ? -10.633 19.375 8.188 1 97.06 18 GLY B C 1
ATOM 1939 O O . GLY B 1 18 ? -10.086 20.219 8.898 1 97.06 18 GLY B O 1
ATOM 1940 N N . SER B 1 19 ? -11.891 19.438 7.82 1 97.81 19 SER B N 1
ATOM 1941 C CA . SER B 1 19 ? -12.664 20.609 8.172 1 97.81 19 SER B CA 1
ATOM 1942 C C . SER B 1 19 ? -12.891 20.703 9.68 1 97.81 19 SER B C 1
ATOM 1944 O O . SER B 1 19 ? -12.898 21.797 10.25 1 97.81 19 SER B O 1
ATOM 1946 N N . GLY B 1 20 ? -13.07 19.562 10.359 1 98 20 GLY B N 1
ATOM 1947 C CA . GLY B 1 20 ? -13.148 19.562 11.812 1 98 20 GLY B CA 1
ATOM 1948 C C . GLY B 1 20 ? -11.867 20.031 12.477 1 98 20 GLY B C 1
ATOM 1949 O O . GLY B 1 20 ? -11.914 20.781 13.461 1 98 20 GLY B O 1
ATOM 1950 N N . ILE B 1 21 ? -10.758 19.656 11.922 1 98.38 21 ILE B N 1
ATOM 1951 C CA . ILE B 1 21 ? -9.453 20.047 12.461 1 98.38 21 ILE B CA 1
ATOM 1952 C C . ILE B 1 21 ? -9.234 21.547 12.273 1 98.38 21 ILE B C 1
ATOM 1954 O O . ILE B 1 21 ? -8.82 22.234 13.203 1 98.38 21 ILE B O 1
ATOM 1958 N N . VAL B 1 22 ? -9.586 22 11.062 1 98.81 22 VAL B N 1
ATOM 1959 C CA . VAL B 1 22 ? -9.414 23.422 10.758 1 98.81 22 VAL B CA 1
ATOM 1960 C C . VAL B 1 22 ? -10.25 24.266 11.719 1 98.81 22 VAL B C 1
ATOM 1962 O O . VAL B 1 22 ? -9.742 25.219 12.32 1 98.81 22 VAL B O 1
ATOM 1965 N N . LYS B 1 23 ? -11.5 23.891 11.891 1 98.75 23 LYS B N 1
ATOM 1966 C CA . LYS B 1 23 ? -12.383 24.641 12.781 1 98.75 23 LYS B CA 1
ATOM 1967 C C . LYS B 1 23 ? -11.828 24.672 14.203 1 98.75 23 LYS B C 1
ATOM 1969 O O . LYS B 1 23 ? -11.812 25.734 14.836 1 98.75 23 LYS B O 1
ATOM 1974 N N . ALA B 1 24 ? -11.398 23.547 14.711 1 98.56 24 ALA B N 1
ATOM 1975 C CA . ALA B 1 24 ? -10.898 23.453 16.078 1 98.56 24 ALA B CA 1
ATOM 1976 C C . ALA B 1 24 ? -9.633 24.281 16.266 1 98.56 24 ALA B C 1
ATOM 1978 O O . ALA B 1 24 ? -9.453 24.953 17.281 1 98.56 24 ALA B O 1
ATOM 1979 N N . LEU B 1 25 ? -8.695 24.25 15.289 1 98.75 25 LEU B N 1
ATOM 1980 C CA . LEU B 1 25 ? -7.469 25.031 15.352 1 98.75 25 LEU B CA 1
ATOM 1981 C C . LEU B 1 25 ? -7.777 26.531 15.406 1 98.75 25 LEU B C 1
ATOM 1983 O O . LEU B 1 25 ? -7.207 27.25 16.219 1 98.75 25 LEU B O 1
ATOM 1987 N N . LEU B 1 26 ? -8.68 26.969 14.539 1 98.81 26 LEU B N 1
ATOM 1988 C CA . LEU B 1 26 ? -9.07 28.375 14.508 1 98.81 26 LEU B CA 1
ATOM 1989 C C . LEU B 1 26 ? -9.703 28.781 15.828 1 98.81 26 LEU B C 1
ATOM 1991 O O . LEU B 1 26 ? -9.391 29.859 16.359 1 98.81 26 LEU B O 1
ATOM 1995 N N . ASP B 1 27 ? -10.555 27.953 16.344 1 98.5 27 ASP B N 1
ATOM 1996 C CA . ASP B 1 27 ? -11.227 28.25 17.609 1 98.5 27 ASP B CA 1
ATOM 1997 C C . ASP B 1 27 ? -10.219 28.344 18.75 1 98.5 27 ASP B C 1
ATOM 1999 O O . ASP B 1 27 ? -10.461 29.047 19.734 1 98.5 27 ASP B O 1
ATOM 2003 N N . LYS B 1 28 ? -9.086 27.734 18.625 1 97.75 28 LYS B N 1
ATOM 2004 C CA . LYS B 1 28 ? -8.047 27.766 19.656 1 97.75 28 LYS B CA 1
ATOM 2005 C C . LYS B 1 28 ? -7.102 28.938 19.453 1 97.75 28 LYS B C 1
ATOM 2007 O O . LYS B 1 28 ? -6.172 29.141 20.234 1 97.75 28 LYS B O 1
ATOM 2012 N N . GLY B 1 29 ? -7.285 29.609 18.344 1 98.25 29 GLY B N 1
ATOM 2013 C CA . GLY B 1 29 ? -6.539 30.844 18.156 1 98.25 29 GLY B CA 1
ATOM 2014 C C . GLY B 1 29 ? -5.398 30.703 17.156 1 98.25 29 GLY B C 1
ATOM 2015 O O . GLY B 1 29 ? -4.637 31.656 16.938 1 98.25 29 GLY B O 1
ATOM 2016 N N . PHE B 1 30 ? -5.238 29.531 16.562 1 98.62 30 PHE B N 1
ATOM 2017 C CA . PHE B 1 30 ? -4.223 29.344 15.539 1 98.62 30 PHE B CA 1
ATOM 2018 C C . PHE B 1 30 ? -4.621 30.031 14.25 1 98.62 30 PHE B C 1
ATOM 2020 O O . PHE B 1 30 ? -5.801 30.328 14.031 1 98.62 30 PHE B O 1
ATOM 2027 N N . LYS B 1 31 ? -3.689 30.359 13.406 1 98.62 31 LYS B N 1
ATOM 2028 C CA . LYS B 1 31 ? -3.965 30.484 11.977 1 98.62 31 LYS B CA 1
ATOM 2029 C C . LYS B 1 31 ? -3.98 29.125 11.297 1 98.62 31 LYS B C 1
ATOM 2031 O O . LYS B 1 31 ? -3.158 28.25 11.602 1 98.62 31 LYS B O 1
ATOM 2036 N N . ALA B 1 32 ? -4.941 28.922 10.453 1 98.81 32 ALA B N 1
ATOM 2037 C CA . ALA B 1 32 ? -5.051 27.656 9.734 1 98.81 32 ALA B CA 1
ATOM 2038 C C . ALA B 1 32 ? -5.008 27.891 8.227 1 98.81 32 ALA B C 1
ATOM 2040 O O . ALA B 1 32 ? -5.789 28.672 7.684 1 98.81 32 ALA B O 1
ATOM 2041 N N . ALA B 1 33 ? -4.078 27.266 7.555 1 98.88 33 ALA B N 1
ATOM 2042 C CA . ALA B 1 33 ? -3.967 27.328 6.098 1 98.88 33 ALA B CA 1
ATOM 2043 C C . ALA B 1 33 ? -4.5 26.047 5.453 1 98.88 33 ALA B C 1
ATOM 2045 O O . ALA B 1 33 ? -4.266 24.953 5.957 1 98.88 33 ALA B O 1
ATOM 2046 N N . VAL B 1 34 ? -5.262 26.188 4.395 1 98.56 34 VAL B N 1
ATOM 2047 C CA . VAL B 1 34 ? -5.844 25.062 3.666 1 98.56 34 VAL B CA 1
ATOM 2048 C C . VAL B 1 34 ? -5.605 25.234 2.17 1 98.56 34 VAL B C 1
ATOM 2050 O O . VAL B 1 34 ? -5.723 26.344 1.642 1 98.56 34 VAL B O 1
ATOM 2053 N N . ILE B 1 35 ? -5.199 24.156 1.528 1 97.81 35 ILE B N 1
ATOM 2054 C CA . ILE B 1 35 ? -4.996 24.125 0.084 1 97.81 35 ILE B CA 1
ATOM 2055 C C . ILE B 1 35 ? -6 23.172 -0.562 1 97.81 35 ILE B C 1
ATOM 2057 O O . ILE B 1 35 ? -6.191 22.047 -0.091 1 97.81 35 ILE B O 1
ATOM 2061 N N . SER B 1 36 ? -6.664 23.594 -1.506 1 96.31 36 SER B N 1
ATOM 2062 C CA . SER B 1 36 ? -7.59 22.75 -2.264 1 96.31 36 SER B CA 1
ATOM 2063 C C . SER B 1 36 ? -7.578 23.109 -3.744 1 96.31 36 SER B C 1
ATOM 2065 O O . SER B 1 36 ? -7.387 24.281 -4.102 1 96.31 36 SER B O 1
ATOM 2067 N N . ARG B 1 37 ? -7.781 22.125 -4.602 1 93.56 37 ARG B N 1
ATOM 2068 C CA . ARG B 1 37 ? -7.883 22.344 -6.039 1 93.56 37 ARG B CA 1
ATOM 2069 C C . ARG B 1 37 ? -9.188 23.047 -6.395 1 93.56 37 ARG B C 1
ATOM 2071 O O . ARG B 1 37 ? -9.289 23.703 -7.434 1 93.56 37 ARG B O 1
ATOM 2078 N N . ASP B 1 38 ? -10.141 22.875 -5.566 1 93.19 38 ASP B N 1
ATOM 2079 C CA . ASP B 1 38 ? -11.508 23.344 -5.777 1 93.19 38 ASP B CA 1
ATOM 2080 C C . ASP B 1 38 ? -11.797 24.578 -4.926 1 93.19 38 ASP B C 1
ATOM 2082 O O . ASP B 1 38 ? -11.977 24.469 -3.709 1 93.19 38 ASP B O 1
ATOM 2086 N N . GLY B 1 39 ? -11.961 25.703 -5.602 1 94.56 39 GLY B N 1
ATOM 2087 C CA . GLY B 1 39 ? -12.25 26.938 -4.895 1 94.56 39 GLY B CA 1
ATOM 2088 C C . GLY B 1 39 ? -13.578 26.906 -4.164 1 94.56 39 GLY B C 1
ATOM 2089 O O . GLY B 1 39 ? -13.727 27.516 -3.1 1 94.56 39 GLY B O 1
ATOM 2090 N N . ASP B 1 40 ? -14.547 26.141 -4.684 1 96.19 40 ASP B N 1
ATOM 2091 C CA . ASP B 1 40 ? -15.859 26.047 -4.055 1 96.19 40 ASP B CA 1
ATOM 2092 C C . ASP B 1 40 ? -15.766 25.344 -2.697 1 96.19 40 ASP B C 1
ATOM 2094 O O . ASP B 1 40 ? -16.484 25.688 -1.765 1 96.19 40 ASP B O 1
ATOM 2098 N 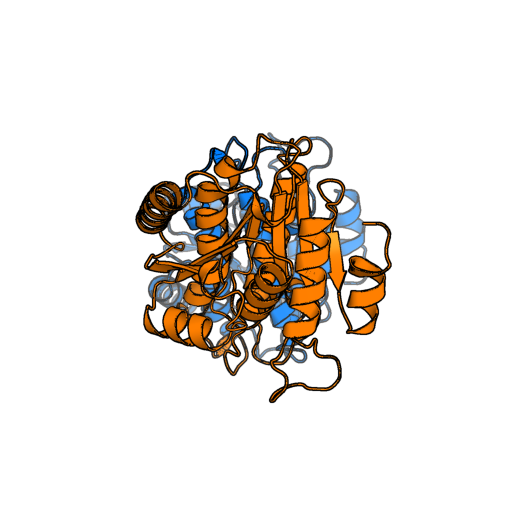N . ARG B 1 41 ? -14.922 24.406 -2.576 1 95.56 41 ARG B N 1
ATOM 2099 C CA . ARG B 1 41 ? -14.727 23.719 -1.308 1 95.56 41 ARG B CA 1
ATOM 2100 C C . ARG B 1 41 ? -14.125 24.641 -0.261 1 95.56 41 ARG B C 1
ATOM 2102 O O . ARG B 1 41 ? -14.469 24.562 0.92 1 95.56 41 ARG B O 1
ATOM 2109 N N . LEU B 1 42 ? -13.234 25.531 -0.727 1 97.19 42 LEU B N 1
ATOM 2110 C CA . LEU B 1 42 ? -12.625 26.5 0.179 1 97.19 42 LEU B CA 1
ATOM 2111 C C . LEU B 1 42 ? -13.648 27.516 0.658 1 97.19 42 LEU B C 1
ATOM 2113 O O . LEU B 1 42 ? -13.641 27.922 1.824 1 97.19 42 LEU B O 1
ATOM 2117 N N . GLU B 1 43 ? -14.547 27.875 -0.211 1 96.62 43 GLU B N 1
ATOM 2118 C CA . GLU B 1 43 ? -15.609 28.797 0.174 1 96.62 43 GLU B CA 1
ATOM 2119 C C . GLU B 1 43 ? -16.547 28.156 1.202 1 96.62 43 GLU B C 1
ATOM 2121 O O . GLU B 1 43 ? -16.922 28.797 2.186 1 96.62 43 GLU B O 1
ATOM 2126 N N . ARG B 1 44 ? -16.922 26.938 0.954 1 96.31 44 ARG B N 1
ATOM 2127 C CA . ARG B 1 44 ? -17.766 26.203 1.894 1 96.31 44 ARG B CA 1
ATOM 2128 C C . ARG B 1 44 ? -17.094 26.062 3.252 1 96.31 44 ARG B C 1
ATOM 2130 O O . ARG B 1 44 ? -17.75 26.172 4.293 1 96.31 44 ARG B O 1
ATOM 2137 N N . LEU B 1 45 ? -15.805 25.859 3.199 1 98 45 LEU B N 1
ATOM 2138 C CA . LEU B 1 45 ? -15.039 25.781 4.441 1 98 45 LEU B CA 1
ATOM 2139 C C . LEU B 1 45 ? -15.086 27.125 5.184 1 98 45 LEU B C 1
ATOM 2141 O O . LEU B 1 45 ? -15.273 27.141 6.402 1 98 45 LEU B O 1
ATOM 2145 N N . GLY B 1 46 ? -14.906 28.188 4.473 1 97.75 46 GLY B N 1
ATOM 2146 C CA . GLY B 1 46 ? -15 29.516 5.074 1 97.75 46 GLY B CA 1
ATOM 2147 C C . GLY B 1 46 ? -16.328 29.766 5.754 1 97.75 46 GLY B C 1
ATOM 2148 O O . GLY B 1 46 ? -16.391 30.438 6.789 1 97.75 46 GLY B O 1
ATOM 2149 N N . ALA B 1 47 ? -17.391 29.234 5.176 1 97.44 47 ALA B N 1
ATOM 2150 C CA . ALA B 1 47 ? -18.734 29.406 5.742 1 97.44 47 ALA B CA 1
ATOM 2151 C C . ALA B 1 47 ? -18.938 28.484 6.938 1 97.44 47 ALA B C 1
ATOM 2153 O O . ALA B 1 47 ? -19.797 28.734 7.789 1 97.44 47 ALA B O 1
ATOM 2154 N N . PHE B 1 48 ? -18.203 27.484 6.98 1 97.62 48 PHE B N 1
ATOM 2155 C CA . PHE B 1 48 ? -18.359 26.438 7.992 1 97.62 48 PHE B CA 1
ATOM 2156 C C . PHE B 1 48 ? -17.672 26.844 9.297 1 97.62 48 PHE B C 1
ATOM 2158 O O . PHE B 1 48 ? -18.172 26.531 10.383 1 97.62 48 PHE B O 1
ATOM 2165 N N . VAL B 1 49 ? -16.531 27.531 9.273 1 98.06 49 VAL B N 1
ATOM 2166 C CA . VAL B 1 49 ? -15.75 27.844 10.469 1 98.06 49 VAL B CA 1
ATOM 2167 C C . VAL B 1 49 ? -16.422 28.969 11.242 1 98.06 49 VAL B C 1
ATOM 2169 O O . VAL B 1 49 ? -17.328 29.641 10.727 1 98.06 49 VAL B O 1
ATOM 2172 N N . SER B 1 50 ? -16.031 29.125 12.484 1 97.19 50 SER B N 1
ATOM 2173 C CA . SER B 1 50 ? -16.625 30.156 13.328 1 97.19 50 SER B CA 1
ATOM 2174 C C . SER B 1 50 ? -16.375 31.547 12.766 1 97.19 50 SER B C 1
ATOM 2176 O O . SER B 1 50 ? -15.234 31.875 12.406 1 97.19 50 SER B O 1
ATOM 2178 N N . PRO B 1 51 ? -17.359 32.375 12.719 1 96.75 51 PRO B N 1
ATOM 2179 C CA . PRO B 1 51 ? -17.188 33.75 12.172 1 96.75 51 PRO B CA 1
ATOM 2180 C C . PRO B 1 51 ? -16.109 34.531 12.891 1 96.75 51 PRO B C 1
ATOM 2182 O O . PRO B 1 51 ? -15.375 35.312 12.25 1 96.75 51 PRO B O 1
ATOM 2185 N N . SER B 1 52 ? -15.922 34.344 14.141 1 96.25 52 SER B N 1
ATOM 2186 C CA . SER B 1 52 ? -14.992 35.125 14.953 1 96.25 52 SER B CA 1
ATOM 2187 C C . SER B 1 52 ? -13.547 34.781 14.617 1 96.25 52 SER B C 1
ATOM 2189 O O . SER B 1 52 ? -12.633 35.562 14.938 1 96.25 52 SER B O 1
ATOM 2191 N N . SER B 1 53 ? -13.336 33.625 13.938 1 95.88 53 SER B N 1
ATOM 2192 C CA . SER B 1 53 ? -11.969 33.188 13.68 1 95.88 53 SER B CA 1
ATOM 2193 C C . SER B 1 53 ? -11.695 33.094 12.18 1 95.88 53 SER B C 1
ATOM 2195 O O . SER B 1 53 ? -10.617 32.656 11.766 1 95.88 53 SER B O 1
ATOM 2197 N N . LYS B 1 54 ? -12.633 33.469 11.336 1 96.69 54 LYS B N 1
ATOM 2198 C CA . LYS B 1 54 ? -12.57 33.312 9.891 1 96.69 54 LYS B CA 1
ATOM 2199 C C . LYS B 1 54 ? -11.375 34.062 9.297 1 96.69 54 LYS B C 1
ATOM 2201 O O . LYS B 1 54 ? -10.781 33.625 8.312 1 96.69 54 LYS B O 1
ATOM 2206 N N . ASP B 1 55 ? -10.992 35.188 9.898 1 96.69 55 ASP B N 1
ATOM 2207 C CA . ASP B 1 55 ? -9.898 36.031 9.383 1 96.69 55 ASP B CA 1
ATOM 2208 C C . ASP B 1 55 ? -8.555 35.281 9.516 1 96.69 55 ASP B C 1
ATOM 2210 O O . ASP B 1 55 ? -7.582 35.656 8.859 1 96.69 55 ASP B O 1
ATOM 2214 N N . ASN B 1 56 ? -8.516 34.281 10.375 1 98.06 56 ASN B N 1
ATOM 2215 C CA . ASN B 1 56 ? -7.289 33.531 10.578 1 98.06 56 ASN B CA 1
ATOM 2216 C C . ASN B 1 56 ? -7.199 32.344 9.609 1 98.06 56 ASN B C 1
ATOM 2218 O O . ASN B 1 56 ? -6.195 31.641 9.594 1 98.06 56 ASN B O 1
ATOM 2222 N N . LEU B 1 57 ? -8.258 32.125 8.812 1 98.56 57 LEU B N 1
ATOM 2223 C CA . LEU B 1 57 ? -8.25 31.078 7.793 1 98.56 57 LEU B CA 1
ATOM 2224 C C . LEU B 1 57 ? -7.566 31.562 6.52 1 98.56 57 LEU B C 1
ATOM 2226 O O . LEU B 1 57 ? -7.949 32.594 5.961 1 98.56 57 LEU B O 1
ATOM 2230 N N . ILE B 1 58 ? -6.551 30.875 6.137 1 98.31 58 ILE B N 1
ATOM 2231 C CA . ILE B 1 58 ? -5.844 31.172 4.895 1 98.31 58 ILE B CA 1
ATOM 2232 C C . ILE B 1 58 ? -6.156 30.094 3.855 1 98.31 58 ILE B C 1
ATOM 2234 O O . ILE B 1 58 ? -5.852 28.922 4.062 1 98.31 58 ILE B O 1
ATOM 2238 N N . ALA B 1 59 ? -6.766 30.484 2.795 1 97.69 59 ALA B N 1
ATOM 2239 C CA . ALA B 1 59 ? -7.145 29.547 1.736 1 97.69 59 ALA B CA 1
ATOM 2240 C C . ALA B 1 59 ? -6.289 29.75 0.491 1 97.69 59 ALA B C 1
ATOM 2242 O O . ALA B 1 59 ? -6.125 30.875 0.022 1 97.69 59 ALA B O 1
ATOM 2243 N N . VAL B 1 60 ? -5.672 28.734 0.021 1 97.81 60 VAL B N 1
ATOM 2244 C CA . VAL B 1 60 ? -4.859 28.766 -1.189 1 97.81 60 VAL B CA 1
ATOM 2245 C C . VAL B 1 60 ? -5.398 27.75 -2.201 1 97.81 60 VAL B C 1
ATOM 2247 O O . VAL B 1 60 ? -5.641 26.594 -1.86 1 97.81 60 VAL B O 1
ATOM 2250 N N . VAL B 1 61 ? -5.672 28.203 -3.426 1 97.31 61 VAL B N 1
ATOM 2251 C CA . VAL B 1 61 ? -6.043 27.266 -4.492 1 97.31 61 VAL B CA 1
ATOM 2252 C C . VAL B 1 61 ? -4.789 26.625 -5.074 1 97.31 61 VAL B C 1
ATOM 2254 O O . VAL B 1 61 ? -3.854 27.312 -5.477 1 97.31 61 VAL B O 1
ATOM 2257 N N . GLY B 1 62 ? -4.742 25.312 -4.988 1 96.75 62 GLY B N 1
ATOM 2258 C CA . GLY B 1 62 ? -3.59 24.594 -5.5 1 96.75 62 GLY B CA 1
ATOM 2259 C C . GLY B 1 62 ? -3.777 23.094 -5.48 1 96.75 62 GLY B C 1
ATOM 2260 O O . GLY B 1 62 ? -4.695 22.578 -4.828 1 96.75 62 GLY B O 1
ATOM 2261 N N . ASN B 1 63 ? -2.967 22.391 -6.246 1 95.56 63 ASN B N 1
ATOM 2262 C CA . ASN B 1 63 ? -2.977 20.922 -6.336 1 95.56 63 ASN B CA 1
ATOM 2263 C C . ASN B 1 63 ? -1.785 20.312 -5.602 1 95.56 63 ASN B C 1
ATOM 2265 O O . ASN B 1 63 ? -0.692 20.219 -6.16 1 95.56 63 ASN B O 1
ATOM 2269 N N . VAL B 1 64 ? -2.045 19.781 -4.398 1 94.06 64 VAL B N 1
ATOM 2270 C CA . VAL B 1 64 ? -0.94 19.281 -3.586 1 94.06 64 VAL B CA 1
ATOM 2271 C C . VAL B 1 64 ? -0.597 17.844 -3.998 1 94.06 64 VAL B C 1
ATOM 2273 O O . VAL B 1 64 ? 0.337 17.25 -3.461 1 94.06 64 VAL B O 1
ATOM 2276 N N . GLY B 1 65 ? -1.341 17.297 -4.961 1 91.94 65 GLY B N 1
ATOM 2277 C CA . GLY B 1 65 ? -1.127 15.93 -5.402 1 91.94 65 GLY B CA 1
ATOM 2278 C C . GLY B 1 65 ? -0.099 15.812 -6.512 1 91.94 65 GLY B C 1
ATOM 2279 O O . GLY B 1 65 ? 0.344 14.711 -6.844 1 91.94 65 GLY B O 1
ATOM 2280 N N . SER B 1 66 ? 0.226 16.953 -7.145 1 94.62 66 SER B N 1
ATOM 2281 C CA . SER B 1 66 ? 1.289 16.969 -8.141 1 94.62 66 SER B CA 1
ATOM 2282 C C . SER B 1 66 ? 2.52 17.703 -7.621 1 94.62 66 SER B C 1
ATOM 2284 O O . SER B 1 66 ? 2.398 18.641 -6.824 1 94.62 66 SER B O 1
ATOM 2286 N N . GLU B 1 67 ? 3.699 17.297 -8.078 1 96.5 67 GLU B N 1
ATOM 2287 C CA . GLU B 1 67 ? 4.93 17.906 -7.59 1 96.5 67 GLU B CA 1
ATOM 2288 C C . GLU B 1 67 ? 4.945 19.406 -7.883 1 96.5 67 GLU B C 1
ATOM 2290 O O . GLU B 1 67 ? 5.207 20.219 -6.988 1 96.5 67 GLU B O 1
ATOM 2295 N N . ASP B 1 68 ? 4.629 19.781 -9.117 1 97.31 68 ASP B N 1
ATOM 2296 C CA . ASP B 1 68 ? 4.625 21.188 -9.492 1 97.31 68 ASP B CA 1
ATOM 2297 C C . ASP B 1 68 ? 3.545 21.953 -8.734 1 97.31 68 ASP B C 1
ATOM 2299 O O . ASP B 1 68 ? 3.787 23.062 -8.25 1 97.31 68 ASP B O 1
ATOM 2303 N N . GLY B 1 69 ? 2.354 21.391 -8.68 1 97.56 69 GLY B N 1
ATOM 2304 C CA . GLY B 1 69 ? 1.264 22.031 -7.961 1 97.56 69 GLY B CA 1
ATOM 2305 C C . GLY B 1 69 ? 1.563 22.234 -6.488 1 97.56 69 GLY B C 1
ATOM 2306 O O . GLY B 1 69 ? 1.266 23.297 -5.934 1 97.56 69 GLY B O 1
ATOM 2307 N N . ALA B 1 70 ? 2.156 21.25 -5.871 1 97.81 70 ALA B N 1
ATOM 2308 C CA . ALA B 1 70 ? 2.502 21.344 -4.457 1 97.81 70 ALA B CA 1
ATOM 2309 C C . ALA B 1 70 ? 3.537 22.438 -4.211 1 97.81 70 ALA B C 1
ATOM 2311 O O . ALA B 1 70 ? 3.414 23.219 -3.264 1 97.81 70 ALA B O 1
ATOM 2312 N N . GLN B 1 71 ? 4.508 22.516 -5.07 1 98.12 71 GLN B N 1
ATOM 2313 C CA . GLN B 1 71 ? 5.543 23.531 -4.934 1 98.12 71 GLN B CA 1
ATOM 2314 C C . GLN B 1 71 ? 4.965 24.938 -5.121 1 98.12 71 GLN B C 1
ATOM 2316 O O . GLN B 1 71 ? 5.332 25.859 -4.402 1 98.12 71 GLN B O 1
ATOM 2321 N N . GLN B 1 72 ? 4.117 25.047 -6.086 1 98.38 72 GLN B N 1
ATOM 2322 C CA . GLN B 1 72 ? 3.48 26.344 -6.328 1 98.38 72 GLN B CA 1
ATOM 2323 C C . GLN B 1 72 ? 2.617 26.766 -5.141 1 98.38 72 GLN B C 1
ATOM 2325 O O . GLN B 1 72 ? 2.648 27.922 -4.723 1 98.38 72 GLN B O 1
ATOM 2330 N N . ALA B 1 73 ? 1.852 25.828 -4.668 1 98.12 73 ALA B N 1
ATOM 2331 C CA . ALA B 1 73 ? 1.002 26.109 -3.514 1 98.12 73 ALA B CA 1
ATOM 2332 C C . ALA B 1 73 ? 1.841 26.5 -2.297 1 98.12 73 ALA B C 1
ATOM 2334 O O . ALA B 1 73 ? 1.469 27.391 -1.533 1 98.12 73 ALA B O 1
ATOM 2335 N N . LYS B 1 74 ? 2.943 25.797 -2.102 1 98.56 74 LYS B N 1
ATOM 2336 C CA . LYS B 1 74 ? 3.861 26.094 -1.005 1 98.56 74 LYS B CA 1
ATOM 2337 C C . LYS B 1 74 ? 4.379 27.516 -1.093 1 98.56 74 LYS B C 1
ATOM 2339 O O . LYS B 1 74 ? 4.371 28.25 -0.098 1 98.56 74 LYS B O 1
ATOM 2344 N N . GLN B 1 75 ? 4.801 27.891 -2.268 1 98.38 75 GLN B N 1
ATOM 2345 C CA . GLN B 1 75 ? 5.328 29.234 -2.469 1 98.38 75 GLN B CA 1
ATOM 2346 C C . GLN B 1 75 ? 4.258 30.297 -2.209 1 98.38 75 GLN B C 1
ATOM 2348 O O . GLN B 1 75 ? 4.516 31.297 -1.536 1 98.38 75 GLN B O 1
ATOM 2353 N N . GLN B 1 76 ? 3.113 30.062 -2.738 1 98.25 76 GLN B N 1
ATOM 2354 C CA . GLN B 1 76 ? 2.01 31 -2.523 1 98.25 76 GLN B CA 1
ATOM 2355 C C . GLN B 1 76 ? 1.672 31.109 -1.039 1 98.25 76 GLN B C 1
ATOM 2357 O O . GLN B 1 76 ? 1.438 32.219 -0.537 1 98.25 76 GLN B O 1
ATOM 2362 N N . LEU B 1 77 ? 1.657 29.969 -0.397 1 98.44 77 LEU B N 1
ATOM 2363 C CA . LEU B 1 77 ? 1.357 29.953 1.031 1 98.44 77 LEU B CA 1
ATOM 2364 C C . LEU B 1 77 ? 2.398 30.734 1.816 1 98.44 77 LEU B C 1
ATOM 2366 O O . LEU B 1 77 ? 2.047 31.578 2.65 1 98.44 77 LEU B O 1
ATOM 2370 N N . LEU B 1 78 ? 3.635 30.547 1.526 1 98.38 78 LEU B N 1
ATOM 2371 C CA . LEU B 1 78 ? 4.715 31.203 2.25 1 98.38 78 LEU B CA 1
ATOM 2372 C C . LEU B 1 78 ? 4.703 32.719 1.988 1 98.38 78 LEU B C 1
ATOM 2374 O O . LEU B 1 78 ? 5.047 33.5 2.869 1 98.38 78 LEU B O 1
ATOM 2378 N N . GLN B 1 79 ? 4.34 33.062 0.791 1 97.94 79 GLN B N 1
ATOM 2379 C CA . GLN B 1 79 ? 4.211 34.469 0.487 1 97.94 79 GLN B CA 1
ATOM 2380 C C . GLN B 1 79 ? 3.141 35.125 1.357 1 97.94 79 GLN B C 1
ATOM 2382 O O . GLN B 1 79 ? 3.27 36.281 1.736 1 97.94 79 GLN B O 1
ATOM 2387 N N . GLN B 1 80 ? 2.186 34.406 1.711 1 96.44 80 GLN B N 1
ATOM 2388 C CA . GLN B 1 80 ? 1.06 34.938 2.469 1 96.44 80 GLN B CA 1
ATOM 2389 C C . GLN B 1 80 ? 1.343 34.906 3.967 1 96.44 80 GLN B C 1
ATOM 2391 O O . GLN B 1 80 ? 0.979 35.844 4.688 1 96.44 80 GLN B O 1
ATOM 2396 N N . VAL B 1 81 ? 1.98 33.812 4.438 1 97.31 81 VAL B N 1
ATOM 2397 C CA . VAL B 1 81 ? 1.998 33.656 5.887 1 97.31 81 VAL B CA 1
ATOM 2398 C C . VAL B 1 81 ? 3.432 33.75 6.402 1 97.31 81 VAL B C 1
ATOM 2400 O O . VAL B 1 81 ? 3.658 33.844 7.609 1 97.31 81 VAL B O 1
ATOM 2403 N N . GLY B 1 82 ? 4.414 33.719 5.508 1 96.38 82 GLY B N 1
ATOM 2404 C CA . GLY B 1 82 ? 5.812 33.781 5.898 1 96.38 82 GLY B CA 1
ATOM 2405 C C . GLY B 1 82 ? 6.367 32.469 6.375 1 96.38 82 GLY B C 1
ATOM 2406 O O . GLY B 1 82 ? 7.371 31.984 5.852 1 96.38 82 GLY B O 1
ATOM 2407 N N . LYS B 1 83 ? 5.656 31.922 7.398 1 96.69 83 LYS B N 1
ATOM 2408 C CA . LYS B 1 83 ? 6.168 30.688 7.977 1 96.69 83 LYS B CA 1
ATOM 2409 C C . LYS B 1 83 ? 5.031 29.734 8.336 1 96.69 83 LYS B C 1
ATOM 2411 O O . LYS B 1 83 ? 3.961 30.172 8.758 1 96.69 83 LYS B O 1
ATOM 2416 N N . VAL B 1 84 ? 5.32 28.453 8.141 1 98.62 84 VAL B N 1
ATOM 2417 C CA . VAL B 1 84 ? 4.457 27.375 8.625 1 98.62 84 VAL B CA 1
ATOM 2418 C C . VAL B 1 84 ? 5.098 26.703 9.844 1 98.62 84 VAL B C 1
ATOM 2420 O O . VAL B 1 84 ? 6.285 26.375 9.82 1 98.62 84 VAL B O 1
ATOM 2423 N N . THR B 1 85 ? 4.344 26.578 10.883 1 98.56 85 THR B N 1
ATOM 2424 C CA . THR B 1 85 ? 4.914 26.031 12.102 1 98.56 85 THR B CA 1
ATOM 2425 C C . THR B 1 85 ? 4.492 24.578 12.281 1 98.56 85 THR B C 1
ATOM 2427 O O . THR B 1 85 ? 5.227 23.781 12.875 1 98.56 85 THR B O 1
ATOM 2430 N N . ASP B 1 86 ? 3.312 24.219 11.82 1 98.62 86 ASP B N 1
ATOM 2431 C CA . ASP B 1 86 ? 2.773 22.875 11.977 1 98.62 86 ASP B CA 1
ATOM 2432 C C . ASP B 1 86 ? 2.088 22.406 10.688 1 98.62 86 ASP B C 1
ATOM 2434 O O . ASP B 1 86 ? 1.518 23.219 9.961 1 98.62 86 ASP B O 1
ATOM 2438 N N . VAL B 1 87 ? 2.203 21.141 10.414 1 98.75 87 VAL B N 1
ATOM 2439 C CA . VAL B 1 87 ? 1.484 20.516 9.305 1 98.75 87 VAL B CA 1
ATOM 2440 C C . VAL B 1 87 ? 0.644 19.359 9.828 1 98.75 87 VAL B C 1
ATOM 2442 O O . VAL B 1 87 ? 1.132 18.516 10.594 1 98.75 87 VAL B O 1
ATOM 2445 N N . VAL B 1 88 ? -0.632 19.328 9.547 1 98.5 88 VAL B N 1
ATOM 2446 C CA . VAL B 1 88 ? -1.515 18.188 9.75 1 98.5 88 VAL B CA 1
ATOM 2447 C C . VAL B 1 88 ? -1.952 17.625 8.398 1 98.5 88 VAL B C 1
ATOM 2449 O O . VAL B 1 88 ? -2.635 18.312 7.625 1 98.5 88 VAL B O 1
ATOM 2452 N N . SER B 1 89 ? -1.521 16.438 8.109 1 97.69 89 SER B N 1
ATOM 2453 C CA . SER B 1 89 ? -1.853 15.805 6.84 1 97.69 89 SER B CA 1
ATOM 2454 C C . SER B 1 89 ? -3.064 14.883 6.977 1 97.69 89 SER B C 1
ATOM 2456 O O . SER B 1 89 ? -2.932 13.727 7.383 1 97.69 89 SER B O 1
ATOM 2458 N N . ALA B 1 90 ? -4.184 15.383 6.621 1 95.5 90 ALA B N 1
ATOM 2459 C CA . ALA B 1 90 ? -5.43 14.625 6.609 1 95.5 90 ALA B CA 1
ATOM 2460 C C . ALA B 1 90 ? -5.855 14.289 5.184 1 95.5 90 ALA B C 1
ATOM 2462 O O . ALA B 1 90 ? -7.023 14.461 4.82 1 95.5 90 ALA B O 1
ATOM 2463 N N . LEU B 1 91 ? -4.828 13.93 4.426 1 89.88 91 LEU B N 1
ATOM 2464 C CA . LEU B 1 91 ? -5.086 13.547 3.041 1 89.88 91 LEU B CA 1
ATOM 2465 C C . LEU B 1 91 ? -5.727 12.164 2.969 1 89.88 91 LEU B C 1
ATOM 2467 O O . LEU B 1 91 ? -5.52 11.328 3.855 1 89.88 91 LEU B O 1
ATOM 2471 N N . GLY B 1 92 ? -6.414 11.906 2.061 1 76.44 92 GLY B N 1
ATOM 2472 C CA . GLY B 1 92 ? -7.016 10.602 1.845 1 76.44 92 GLY B CA 1
ATOM 2473 C C . GLY B 1 92 ? -8.5 10.672 1.542 1 76.44 92 GLY B C 1
ATOM 2474 O O . GLY B 1 92 ? -9.062 11.758 1.416 1 76.44 92 GLY B O 1
ATOM 2475 N N . PHE B 1 93 ? -8.984 9.578 1.179 1 67.94 93 PHE B N 1
ATOM 2476 C CA . PHE B 1 93 ? -10.391 9.5 0.788 1 67.94 93 PHE B CA 1
ATOM 2477 C C . PHE B 1 93 ? -10.984 8.148 1.165 1 67.94 93 PHE B C 1
ATOM 2479 O O . PHE B 1 93 ? -10.281 7.141 1.198 1 67.94 93 PHE B O 1
ATOM 2486 N N . SER B 1 94 ? -12.07 8.367 1.833 1 62.75 94 SER B N 1
ATOM 2487 C CA . SER B 1 94 ? -12.836 7.133 1.991 1 62.75 94 SER B CA 1
ATOM 2488 C C . SER B 1 94 ? -13.906 7.008 0.914 1 62.75 94 SER B C 1
ATOM 2490 O O . SER B 1 94 ? -14.641 7.965 0.644 1 62.75 94 SER B O 1
ATOM 2492 N N . TRP B 1 95 ? -13.656 6.012 0.039 1 65.81 95 TRP B N 1
ATOM 2493 C CA . TRP B 1 95 ? -14.727 5.82 -0.933 1 65.81 95 TRP B CA 1
ATOM 2494 C C . TRP B 1 95 ? -15.141 4.355 -1.008 1 65.81 95 TRP B C 1
ATOM 2496 O O . TRP B 1 95 ? -14.312 3.461 -0.833 1 65.81 95 TRP B O 1
ATOM 2506 N N . TRP B 1 96 ? -16.391 4.258 -1.05 1 68.81 96 TRP B N 1
ATOM 2507 C CA . TRP B 1 96 ? -16.953 2.938 -1.311 1 68.81 96 TRP B CA 1
ATOM 2508 C C . TRP B 1 96 ? -16.938 2.625 -2.805 1 68.81 96 TRP B C 1
ATOM 2510 O O . TRP B 1 96 ? -17.531 3.361 -3.602 1 68.81 96 TRP B O 1
ATOM 2520 N N . GLN B 1 97 ? -16.266 1.579 -3.191 1 74.25 97 GLN B N 1
ATOM 2521 C CA . GLN B 1 97 ? -16.141 1.235 -4.602 1 74.25 97 GLN B CA 1
ATOM 2522 C C . GLN B 1 97 ? -17.359 0.448 -5.086 1 74.25 97 GLN B C 1
ATOM 2524 O O . GLN B 1 97 ? -17.609 0.373 -6.289 1 74.25 97 GLN B O 1
ATOM 2529 N N . GLY B 1 98 ? -18.094 -0.095 -4.172 1 74.31 98 GLY B N 1
ATOM 2530 C CA . GLY B 1 98 ? -19.359 -0.71 -4.535 1 74.31 98 GLY B CA 1
ATOM 2531 C C . GLY B 1 98 ? -19.266 -2.215 -4.699 1 74.31 98 GLY B C 1
ATOM 2532 O O . GLY B 1 98 ? -20.297 -2.9 -4.785 1 74.31 98 GLY B O 1
ATOM 2533 N N . GLY B 1 99 ? -18 -2.852 -4.742 1 84 99 GLY B N 1
ATOM 2534 C CA . GLY B 1 99 ? -17.984 -4.289 -4.945 1 84 99 GLY B CA 1
ATOM 2535 C C . GLY B 1 99 ? -16.609 -4.898 -4.746 1 84 99 GLY B C 1
ATOM 2536 O O . GLY B 1 99 ? -15.641 -4.184 -4.492 1 84 99 GLY B O 1
ATOM 2537 N N . PRO B 1 100 ? -16.641 -6.258 -4.859 1 90 100 PRO B N 1
ATOM 2538 C CA . PRO B 1 100 ? -15.375 -6.969 -4.684 1 90 100 PRO B CA 1
ATOM 2539 C C . PRO B 1 100 ? -14.391 -6.699 -5.816 1 90 100 PRO B C 1
ATOM 2541 O O . PRO B 1 100 ? -14.766 -6.152 -6.855 1 90 100 PRO B O 1
ATOM 2544 N N . PRO B 1 101 ? -13.109 -7.02 -5.637 1 90.12 101 PRO B N 1
ATOM 2545 C CA . PRO B 1 101 ? -12.016 -6.625 -6.523 1 90.12 101 PRO B CA 1
ATOM 2546 C C . PRO B 1 101 ? -12.258 -7.016 -7.98 1 90.12 101 PRO B C 1
ATOM 2548 O O . PRO B 1 101 ? -11.914 -6.258 -8.891 1 90.12 101 PRO B O 1
ATOM 2551 N N . HIS B 1 102 ? -12.914 -8.117 -8.219 1 91 102 HIS B N 1
ATOM 2552 C CA . HIS B 1 102 ? -13.094 -8.555 -9.602 1 91 102 HIS B CA 1
ATOM 2553 C C . HIS B 1 102 ? -14.047 -7.641 -10.352 1 91 102 HIS B C 1
ATOM 2555 O O . HIS B 1 102 ? -14.062 -7.625 -11.586 1 91 102 HIS B O 1
ATOM 2561 N N . THR B 1 103 ? -14.852 -6.918 -9.648 1 91.56 103 THR B N 1
ATOM 2562 C CA . THR B 1 103 ? -15.836 -6.027 -10.258 1 91.56 103 THR B CA 1
ATOM 2563 C C . THR B 1 103 ? -15.273 -4.617 -10.414 1 91.56 103 THR B C 1
ATOM 2565 O O . THR B 1 103 ? -15.93 -3.738 -10.969 1 91.56 103 THR B O 1
ATOM 2568 N N . GLN B 1 104 ? -14.078 -4.383 -9.914 1 91.94 104 GLN B N 1
ATOM 2569 C CA . GLN B 1 104 ? -13.461 -3.062 -9.945 1 91.94 104 GLN B CA 1
ATOM 2570 C C . GLN B 1 104 ? -12.523 -2.926 -11.141 1 91.94 104 GLN B C 1
ATOM 2572 O O . GLN B 1 104 ? -12.031 -3.926 -11.664 1 91.94 104 GLN B O 1
ATOM 2577 N N . THR B 1 105 ? -12.305 -1.681 -11.562 1 92.75 105 THR B N 1
ATOM 2578 C CA . THR B 1 105 ? -11.469 -1.43 -12.734 1 92.75 105 THR B CA 1
ATOM 2579 C C . THR B 1 105 ? -10.062 -1.03 -12.312 1 92.75 105 THR B C 1
ATOM 2581 O O . THR B 1 105 ? -9.836 -0.66 -11.156 1 92.75 105 THR B O 1
ATOM 2584 N N . LEU B 1 106 ? -9.164 -1.144 -13.289 1 93.44 106 LEU B N 1
ATOM 2585 C CA . LEU B 1 106 ? -7.805 -0.658 -13.07 1 93.44 106 LEU B CA 1
ATOM 2586 C C . LEU B 1 106 ? -7.801 0.839 -12.781 1 93.44 106 LEU B C 1
ATOM 2588 O O . LEU B 1 106 ? -6.996 1.321 -11.984 1 93.44 106 LEU B O 1
ATOM 2592 N N . GLN B 1 107 ? -8.695 1.508 -13.375 1 91.75 107 GLN B N 1
ATOM 2593 C CA . GLN B 1 107 ? -8.828 2.941 -13.133 1 91.75 107 GLN B CA 1
ATOM 2594 C C . GLN B 1 107 ? -9.188 3.223 -11.68 1 91.75 107 GLN B C 1
ATOM 2596 O O . GLN B 1 107 ? -8.672 4.172 -11.078 1 91.75 107 GLN B O 1
ATOM 2601 N N . ASP B 1 108 ? -10.023 2.406 -11.094 1 89.62 108 ASP B N 1
ATOM 2602 C CA . ASP B 1 108 ? -10.391 2.547 -9.688 1 89.62 108 ASP B CA 1
ATOM 2603 C C . ASP B 1 108 ? -9.18 2.338 -8.781 1 89.62 108 ASP B C 1
ATOM 2605 O O . ASP B 1 108 ? -8.992 3.066 -7.805 1 89.62 108 ASP B O 1
ATOM 2609 N N . LEU B 1 109 ? -8.375 1.352 -9.133 1 90.12 109 LEU B N 1
ATOM 2610 C CA . LEU B 1 109 ? -7.168 1.071 -8.352 1 90.12 109 LEU B CA 1
ATOM 2611 C C . LEU B 1 109 ? -6.199 2.246 -8.414 1 90.12 109 LEU B C 1
ATOM 2613 O O . LEU B 1 109 ? -5.625 2.635 -7.391 1 90.12 109 LEU B O 1
ATOM 2617 N N . HIS B 1 110 ? -6.078 2.75 -9.617 1 89.12 110 HIS B N 1
ATOM 2618 C CA . HIS B 1 110 ? -5.16 3.869 -9.805 1 89.12 110 HIS B CA 1
ATOM 2619 C C . HIS B 1 110 ? -5.652 5.109 -9.062 1 89.12 110 HIS B C 1
ATOM 2621 O O . HIS B 1 110 ? -4.848 5.895 -8.555 1 89.12 110 HIS B O 1
ATOM 2627 N N . TRP B 1 111 ? -6.871 5.25 -9.133 1 86.75 111 TRP B N 1
ATOM 2628 C CA . TRP B 1 111 ? -7.457 6.375 -8.406 1 86.75 111 TRP B CA 1
ATOM 2629 C C . TRP B 1 111 ? -7.109 6.309 -6.922 1 86.75 111 TRP B C 1
ATOM 2631 O O . TRP B 1 111 ? -6.672 7.301 -6.336 1 86.75 111 TRP B O 1
ATOM 2641 N N . ASP B 1 112 ? -7.277 5.203 -6.328 1 84.19 112 ASP B N 1
ATOM 2642 C CA . ASP B 1 112 ? -6.957 5.004 -4.918 1 84.19 112 ASP B CA 1
ATOM 2643 C C . ASP B 1 112 ? -5.465 5.207 -4.66 1 84.19 112 ASP B C 1
ATOM 2645 O O . ASP B 1 112 ? -5.082 5.859 -3.688 1 84.19 112 ASP B O 1
ATOM 2649 N N . SER B 1 113 ? -4.672 4.66 -5.52 1 86.94 113 SER B N 1
ATOM 2650 C CA . SER B 1 113 ? -3.223 4.762 -5.371 1 86.94 113 SER B CA 1
ATOM 2651 C C . SER B 1 113 ? -2.762 6.215 -5.445 1 86.94 113 SER B C 1
ATOM 2653 O O . SER B 1 113 ? -1.867 6.625 -4.699 1 86.94 113 SER B O 1
ATOM 2655 N N . THR B 1 114 ? -3.346 6.895 -6.336 1 86.62 114 THR B N 1
ATOM 2656 C CA . THR B 1 114 ? -2.984 8.297 -6.5 1 86.62 114 THR B CA 1
ATOM 2657 C C . THR B 1 114 ? -3.299 9.086 -5.234 1 86.62 114 THR B C 1
ATOM 2659 O O . THR B 1 114 ? -2.455 9.836 -4.734 1 86.62 114 THR B O 1
ATOM 2662 N N . HIS B 1 115 ? -4.375 8.859 -4.652 1 83.62 115 HIS B N 1
ATOM 2663 C CA . HIS B 1 115 ? -4.852 9.664 -3.529 1 83.62 115 HIS B CA 1
ATOM 2664 C C . HIS B 1 115 ? -4.219 9.203 -2.221 1 83.62 115 HIS B C 1
ATOM 2666 O O . HIS B 1 115 ? -4.223 9.938 -1.231 1 83.62 115 HIS B O 1
ATOM 2672 N N . THR B 1 116 ? -3.639 8.086 -2.25 1 83.31 116 THR B N 1
ATOM 2673 C CA . THR B 1 116 ? -3.031 7.582 -1.023 1 83.31 116 THR B CA 1
ATOM 2674 C C . THR B 1 116 ? -1.51 7.586 -1.131 1 83.31 116 THR B C 1
ATOM 2676 O O . THR B 1 116 ? -0.83 8.266 -0.356 1 83.31 116 THR B O 1
ATOM 2679 N N . HIS B 1 117 ? -0.967 7.117 -2.219 1 86.12 117 HIS B N 1
ATOM 2680 C CA . HIS B 1 117 ? 0.476 7 -2.391 1 86.12 117 HIS B CA 1
ATOM 2681 C C . HIS B 1 117 ? 1.077 8.305 -2.896 1 86.12 117 HIS B C 1
ATOM 2683 O O . HIS B 1 117 ? 1.917 8.914 -2.225 1 86.12 117 HIS B O 1
ATOM 2689 N N . THR B 1 118 ? 0.525 8.656 -3.973 1 91 118 THR B N 1
ATOM 2690 C CA . THR B 1 118 ? 1.143 9.781 -4.664 1 91 118 THR B CA 1
ATOM 2691 C C . THR B 1 118 ? 0.945 11.078 -3.877 1 91 118 THR B C 1
ATOM 2693 O O . THR B 1 118 ? 1.907 11.797 -3.605 1 91 118 THR B O 1
ATOM 2696 N N . HIS B 1 119 ? -0.255 11.305 -3.445 1 92.12 119 HIS B N 1
ATOM 2697 C CA . HIS B 1 119 ? -0.555 12.547 -2.748 1 92.12 119 HIS B CA 1
ATOM 2698 C C . HIS B 1 119 ? 0.197 12.633 -1.423 1 92.12 119 HIS B C 1
ATOM 2700 O O . HIS B 1 119 ? 0.738 13.68 -1.076 1 92.12 119 HIS B O 1
ATOM 2706 N N . THR B 1 120 ? 0.207 11.531 -0.704 1 92.94 120 THR B N 1
ATOM 2707 C CA . THR B 1 120 ? 0.879 11.508 0.59 1 92.94 120 THR B CA 1
ATOM 2708 C C . THR B 1 120 ? 2.375 11.766 0.428 1 92.94 120 THR B C 1
ATOM 2710 O O . THR B 1 120 ? 2.947 12.594 1.139 1 92.94 120 THR B O 1
ATOM 2713 N N . PHE B 1 121 ? 3.008 11.172 -0.498 1 95.69 121 PHE B N 1
ATOM 2714 C CA . PHE B 1 121 ? 4.445 11.312 -0.706 1 95.69 121 PHE B CA 1
ATOM 2715 C C . PHE B 1 121 ? 4.789 12.719 -1.182 1 95.69 121 PHE B C 1
ATOM 2717 O O . PHE B 1 121 ? 5.68 13.367 -0.626 1 95.69 121 PHE B O 1
ATOM 2724 N N . VAL B 1 122 ? 4.039 13.164 -2.201 1 96.81 122 VAL B N 1
ATOM 2725 C CA . VAL B 1 122 ? 4.32 14.461 -2.814 1 96.81 122 VAL B CA 1
ATOM 2726 C C . VAL B 1 122 ? 4.129 15.57 -1.786 1 96.81 122 VAL B C 1
ATOM 2728 O O . VAL B 1 122 ? 4.98 16.453 -1.652 1 96.81 122 VAL B O 1
ATOM 2731 N N . SER B 1 123 ? 3.057 15.469 -1.07 1 96.88 123 SER B N 1
ATOM 2732 C CA . SER B 1 123 ? 2.773 16.5 -0.078 1 96.88 123 SER B CA 1
ATOM 2733 C C . SER B 1 123 ? 3.801 16.484 1.049 1 96.88 123 SER B C 1
ATOM 2735 O O . SER B 1 123 ? 4.309 17.531 1.453 1 96.88 123 SER B O 1
ATOM 2737 N N . TRP B 1 124 ? 4.086 15.297 1.577 1 97.31 124 TRP B N 1
ATOM 2738 C CA . TRP B 1 124 ? 5.082 15.188 2.637 1 97.31 124 TRP B CA 1
ATOM 2739 C C . TRP B 1 124 ? 6.426 15.75 2.184 1 97.31 124 TRP B C 1
ATOM 2741 O O . TRP B 1 124 ? 7.039 16.547 2.889 1 97.31 124 TRP B O 1
ATOM 2751 N N . LYS B 1 125 ? 6.82 15.367 1.024 1 97 125 LYS B N 1
ATOM 2752 C CA . LYS B 1 125 ? 8.117 15.797 0.505 1 97 125 LYS B CA 1
ATOM 2753 C C . LYS B 1 125 ? 8.172 17.312 0.359 1 97 125 LYS B C 1
ATOM 2755 O O . LYS B 1 125 ? 9.219 17.922 0.575 1 97 125 LYS B O 1
ATOM 2760 N N . THR B 1 126 ? 7.105 17.891 -0.014 1 98.06 126 THR B N 1
ATOM 2761 C CA . THR B 1 126 ? 7.047 19.328 -0.279 1 98.06 126 THR B CA 1
ATOM 2762 C C . THR B 1 126 ? 6.973 20.109 1.025 1 98.06 126 THR B C 1
ATOM 2764 O O . THR B 1 126 ? 7.656 21.125 1.184 1 98.06 126 THR B O 1
ATOM 2767 N N . PHE B 1 127 ? 6.234 19.641 2.037 1 98.31 127 PHE B N 1
ATOM 2768 C CA . PHE B 1 127 ? 5.867 20.516 3.143 1 98.31 127 PHE B CA 1
ATOM 2769 C C . PHE B 1 127 ? 6.594 20.109 4.418 1 98.31 127 PHE B C 1
ATOM 2771 O O . PHE B 1 127 ? 6.719 20.922 5.348 1 98.31 127 PHE B O 1
ATOM 2778 N N . PHE B 1 128 ? 7.098 18.875 4.477 1 97.69 128 PHE B N 1
ATOM 2779 C CA . PHE B 1 128 ? 7.816 18.406 5.656 1 97.69 128 PHE B CA 1
ATOM 2780 C C . PHE B 1 128 ? 9.039 19.266 5.922 1 97.69 128 PHE B C 1
ATOM 2782 O O . PHE B 1 128 ? 9.336 19.609 7.07 1 97.69 128 PHE B O 1
ATOM 2789 N N . PRO B 1 129 ? 9.734 19.734 4.855 1 97.06 129 PRO B N 1
ATOM 2790 C CA . PRO B 1 129 ? 10.938 20.547 5.074 1 97.06 129 PRO B CA 1
ATOM 2791 C C . PRO B 1 129 ? 10.625 21.891 5.742 1 97.06 129 PRO B C 1
ATOM 2793 O O . PRO B 1 129 ? 11.523 22.516 6.305 1 97.06 129 PRO B O 1
ATOM 2796 N N . LEU B 1 130 ? 9.406 22.281 5.738 1 97.88 130 LEU B N 1
ATOM 2797 C CA . LEU B 1 130 ? 9.039 23.562 6.34 1 97.88 130 LEU B CA 1
ATOM 2798 C C . LEU B 1 130 ? 9.133 23.5 7.863 1 97.88 130 LEU B C 1
ATOM 2800 O O . LEU B 1 130 ? 9.266 24.531 8.531 1 97.88 130 LEU B O 1
ATOM 2804 N N . VAL B 1 131 ? 9.039 22.234 8.391 1 97.75 131 VAL B N 1
ATOM 2805 C CA . VAL B 1 131 ? 8.875 22.141 9.844 1 97.75 131 VAL B CA 1
ATOM 2806 C C . VAL B 1 131 ? 9.93 21.203 10.422 1 97.75 131 VAL B C 1
ATOM 2808 O O . VAL B 1 131 ? 10.148 21.188 11.633 1 97.75 131 VAL B O 1
ATOM 2811 N N . ARG B 1 132 ? 10.633 20.453 9.672 1 95.56 132 ARG B N 1
ATOM 2812 C CA . ARG B 1 132 ? 11.438 19.297 10.055 1 95.56 132 ARG B CA 1
ATOM 2813 C C . ARG B 1 132 ? 12.578 19.703 10.984 1 95.56 132 ARG B C 1
ATOM 2815 O O . ARG B 1 132 ? 12.953 18.953 11.883 1 95.56 132 ARG B O 1
ATOM 2822 N N . ASP B 1 133 ? 13.117 20.922 10.867 1 95.69 133 ASP B N 1
ATOM 2823 C CA . ASP B 1 133 ? 14.367 21.266 11.531 1 95.69 133 ASP B CA 1
ATOM 2824 C C . ASP B 1 133 ? 14.117 22.109 12.773 1 95.69 133 ASP B C 1
ATOM 2826 O O . ASP B 1 133 ? 15.055 22.672 13.352 1 95.69 133 ASP B O 1
ATOM 2830 N N . ASP B 1 134 ? 12.93 22.266 13.211 1 96.12 134 ASP B N 1
ATOM 2831 C CA . ASP B 1 134 ? 12.57 23.078 14.375 1 96.12 134 ASP B CA 1
ATOM 2832 C C . ASP B 1 134 ? 11.82 22.25 15.406 1 96.12 134 ASP B C 1
ATOM 2834 O O . ASP B 1 134 ? 10.719 21.75 15.141 1 96.12 134 ASP B O 1
ATOM 2838 N N . PRO B 1 135 ? 12.32 22.109 16.594 1 94.88 135 PRO B N 1
ATOM 2839 C CA . PRO B 1 135 ? 11.703 21.266 17.625 1 94.88 135 PRO B CA 1
ATOM 2840 C C . PRO B 1 135 ? 10.359 21.812 18.109 1 94.88 135 PRO B C 1
ATOM 2842 O O . PRO B 1 135 ? 9.594 21.094 18.766 1 94.88 135 PRO B O 1
ATOM 2845 N N . SER B 1 136 ? 10.148 23.062 17.797 1 94.94 136 SER B N 1
ATOM 2846 C CA . SER B 1 136 ? 8.883 23.656 18.219 1 94.94 136 SER B CA 1
ATOM 2847 C C . SER B 1 136 ? 7.793 23.422 17.172 1 94.94 136 SER B C 1
ATOM 2849 O O . SER B 1 136 ? 6.629 23.766 17.406 1 94.94 136 SER B O 1
ATOM 2851 N N . CYS B 1 137 ? 8.172 22.844 16.016 1 96.81 137 CYS B N 1
ATOM 2852 C CA . CYS B 1 137 ? 7.246 22.594 14.922 1 96.81 137 CYS B CA 1
ATOM 2853 C C . CYS B 1 137 ? 6.801 21.141 14.906 1 96.81 137 CYS B C 1
ATOM 2855 O O . CYS B 1 137 ? 7.336 20.312 15.648 1 96.81 137 CYS B O 1
ATOM 2857 N N . SER B 1 138 ? 5.719 20.891 14.148 1 97.62 138 SER B N 1
ATOM 2858 C CA . SER B 1 138 ? 5.219 19.516 14.148 1 97.62 138 SER B CA 1
ATOM 2859 C C . SER B 1 138 ? 4.688 19.109 12.781 1 97.62 138 SER B C 1
ATOM 2861 O O . SER B 1 138 ? 4.352 19.969 11.961 1 97.62 138 SER B O 1
ATOM 2863 N N . TYR B 1 139 ? 4.73 17.875 12.5 1 97.94 139 TYR B N 1
ATOM 2864 C CA . TYR B 1 139 ? 4.055 17.203 11.398 1 97.94 139 TYR B CA 1
ATOM 2865 C C . TYR B 1 139 ? 3.23 16.031 11.906 1 97.94 139 TYR B C 1
ATOM 2867 O O . TYR B 1 139 ? 3.781 15.062 12.445 1 97.94 139 TYR B O 1
ATOM 2875 N N . THR B 1 140 ? 1.896 16.078 11.773 1 97.5 140 THR B N 1
ATOM 2876 C CA . THR B 1 140 ? 1.001 15.031 12.25 1 97.5 140 THR B CA 1
ATOM 2877 C C . THR B 1 140 ? 0.26 14.375 11.086 1 97.5 140 THR B C 1
ATOM 2879 O O . THR B 1 140 ? -0.441 15.055 10.328 1 97.5 140 THR B O 1
ATOM 2882 N N . PHE B 1 141 ? 0.457 13.07 10.938 1 96.94 141 PHE B N 1
ATOM 2883 C CA . PHE B 1 141 ? -0.321 12.312 9.969 1 96.94 141 PHE B CA 1
ATOM 2884 C C . PHE B 1 141 ? -1.655 11.883 10.562 1 96.94 141 PHE B C 1
ATOM 2886 O O . PHE B 1 141 ? -1.705 11.375 11.688 1 96.94 141 PHE B O 1
ATOM 2893 N N . ILE B 1 142 ? -2.697 12.117 9.797 1 95.94 142 ILE B N 1
ATOM 2894 C CA . ILE B 1 142 ? -3.975 11.469 10.062 1 95.94 142 ILE B CA 1
ATOM 2895 C C . ILE B 1 142 ? -4.172 10.305 9.094 1 95.94 142 ILE B C 1
ATOM 2897 O O . ILE B 1 142 ? -4.27 10.508 7.883 1 95.94 142 ILE B O 1
ATOM 2901 N N . THR B 1 143 ? -4.18 9.07 9.578 1 92.31 143 THR B N 1
ATOM 2902 C CA . T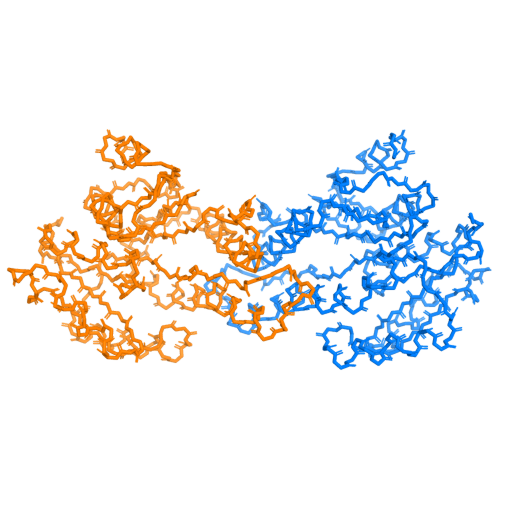HR B 1 143 ? -4.312 7.902 8.719 1 92.31 143 THR B CA 1
ATOM 2903 C C . THR B 1 143 ? -5.512 7.055 9.133 1 92.31 143 THR B C 1
ATOM 2905 O O . THR B 1 143 ? -6.008 7.18 10.25 1 92.31 143 THR B O 1
ATOM 2908 N N . GLY B 1 144 ? -5.961 6.32 8.188 1 86.69 144 GLY B N 1
ATOM 2909 C CA . GLY B 1 144 ? -7.027 5.371 8.469 1 86.69 144 GLY B CA 1
ATOM 2910 C C . GLY B 1 144 ? -6.52 3.994 8.852 1 86.69 144 GLY B C 1
ATOM 2911 O O . GLY B 1 144 ? -5.516 3.525 8.312 1 86.69 144 GLY B O 1
ATOM 2912 N N . GLY B 1 145 ? -7.25 3.408 9.789 1 76.19 145 GLY B N 1
ATOM 2913 C CA . GLY B 1 145 ? -6.902 2.053 10.188 1 76.19 145 GLY B CA 1
ATOM 2914 C C . GLY B 1 145 ? -7.445 0.995 9.25 1 76.19 145 GLY B C 1
ATOM 2915 O O . GLY B 1 145 ? -7.289 -0.202 9.492 1 76.19 145 GLY B O 1
ATOM 2916 N N . ALA B 1 146 ? -8.141 1.441 8.258 1 72.31 146 ALA B N 1
ATOM 2917 C CA . ALA B 1 146 ? -8.703 0.524 7.27 1 72.31 146 ALA B CA 1
ATOM 2918 C C . ALA B 1 146 ? -7.602 -0.239 6.535 1 72.31 146 ALA B C 1
ATOM 2920 O O . ALA B 1 146 ? -7.883 -1.179 5.789 1 72.31 146 ALA B O 1
ATOM 2921 N N . GLY B 1 147 ? -6.41 0.069 6.777 1 76 147 GLY B N 1
ATOM 2922 C CA . GLY B 1 147 ? -5.289 -0.606 6.145 1 76 147 GLY B CA 1
ATOM 2923 C C . GLY B 1 147 ? -5.039 -1.996 6.695 1 76 147 GLY B C 1
ATOM 2924 O O . GLY B 1 147 ? -4.316 -2.791 6.09 1 76 147 GLY B O 1
ATOM 2925 N N . GLU B 1 148 ? -5.723 -2.268 7.805 1 76.88 148 GLU B N 1
ATOM 2926 C CA . GLU B 1 148 ? -5.457 -3.541 8.469 1 76.88 148 GLU B CA 1
ATOM 2927 C C . GLU B 1 148 ? -6.672 -4.457 8.406 1 76.88 148 GLU B C 1
ATOM 2929 O O . GLU B 1 148 ? -6.598 -5.625 8.797 1 76.88 148 GLU B O 1
ATOM 2934 N N . GLN B 1 149 ? -7.738 -3.891 7.938 1 77 149 GLN B N 1
ATOM 2935 C CA . GLN B 1 149 ? -8.961 -4.68 7.805 1 77 149 GLN B CA 1
ATOM 2936 C C . GLN B 1 149 ? -9.953 -3.996 6.875 1 77 149 GLN B C 1
ATOM 2938 O O . GLN B 1 149 ? -9.961 -2.768 6.754 1 77 149 GLN B O 1
ATOM 2943 N N . LEU B 1 150 ? -10.758 -4.902 6.309 1 77.81 150 LEU B N 1
ATOM 2944 C CA . LEU B 1 150 ? -11.859 -4.375 5.512 1 77.81 150 LEU B CA 1
ATOM 2945 C C . LEU B 1 150 ? -12.875 -3.662 6.398 1 77.81 150 LEU B C 1
ATOM 2947 O O . LEU B 1 150 ? -13.328 -4.215 7.402 1 77.81 150 LEU B O 1
ATOM 2951 N N . LEU B 1 151 ? -13.195 -2.385 6.09 1 72.88 151 LEU B N 1
ATOM 2952 C CA . LEU B 1 151 ? -14.211 -1.665 6.855 1 72.88 151 LEU B CA 1
ATOM 2953 C C . LEU B 1 151 ? -15.602 -2.229 6.582 1 72.88 151 LEU B C 1
ATOM 2955 O O . LEU B 1 151 ? -16.406 -2.379 7.504 1 72.88 151 LEU B O 1
ATOM 2959 N N . MET B 1 152 ? -15.852 -2.473 5.363 1 78.56 152 MET B N 1
ATOM 2960 C CA . MET B 1 152 ? -17.078 -3.082 4.863 1 78.56 152 MET B CA 1
ATOM 2961 C C . MET B 1 152 ? -16.875 -3.645 3.463 1 78.56 152 MET B C 1
ATOM 2963 O O . MET B 1 152 ? -15.953 -3.242 2.754 1 78.56 152 MET B O 1
ATOM 2967 N N . PRO B 1 153 ? -17.812 -4.59 3.133 1 84.12 153 PRO B N 1
ATOM 2968 C CA . PRO B 1 153 ? -17.703 -5.113 1.77 1 84.12 153 PRO B CA 1
ATOM 2969 C C . PRO B 1 153 ? -17.672 -4.008 0.716 1 84.12 153 PRO B C 1
ATOM 2971 O O . PRO B 1 153 ? -18.422 -3.033 0.81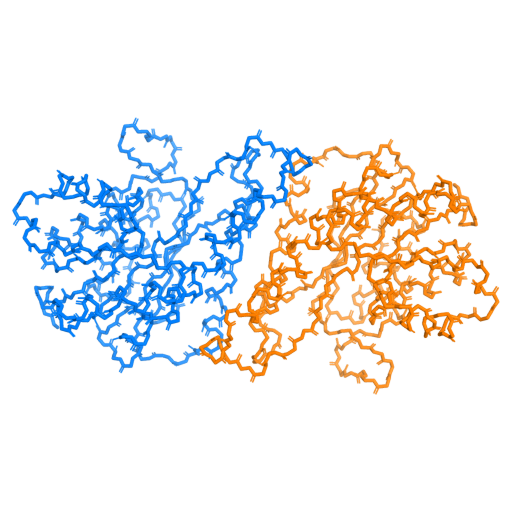6 1 84.12 153 PRO B O 1
ATOM 2974 N N . GLY B 1 154 ? -16.719 -4.113 -0.189 1 87.44 154 GLY B N 1
ATOM 2975 C CA . GLY B 1 154 ? -16.656 -3.146 -1.272 1 87.44 154 GLY B CA 1
ATOM 2976 C C . GLY B 1 154 ? -15.68 -2.014 -0.994 1 87.44 154 GLY B C 1
ATOM 2977 O O . GLY B 1 154 ? -15.625 -1.038 -1.746 1 87.44 154 GLY B O 1
ATOM 2978 N N . THR B 1 155 ? -14.844 -2.102 0.07 1 86 155 THR B N 1
ATOM 2979 C CA . THR B 1 155 ? -13.875 -1.055 0.396 1 86 155 THR B CA 1
ATOM 2980 C C . THR B 1 155 ? -12.445 -1.573 0.258 1 86 155 THR B C 1
ATOM 2982 O O . THR B 1 155 ? -11.531 -1.055 0.897 1 86 155 THR B O 1
ATOM 2985 N N . GLY B 1 156 ? -12.312 -2.586 -0.543 1 89.56 156 GLY B N 1
ATOM 2986 C CA . GLY B 1 156 ? -11.031 -3.254 -0.647 1 89.56 156 GLY B CA 1
ATOM 2987 C C . GLY B 1 156 ? -9.906 -2.326 -1.08 1 89.56 156 GLY B C 1
ATOM 2988 O O . GLY B 1 156 ? -8.82 -2.348 -0.503 1 89.56 156 GLY B O 1
ATOM 2989 N N . PHE B 1 157 ? -10.156 -1.515 -2.084 1 89 157 PHE B N 1
ATOM 2990 C CA . PHE B 1 157 ? -9.102 -0.637 -2.588 1 89 157 PHE B CA 1
ATOM 2991 C C . PHE B 1 157 ? -8.773 0.452 -1.574 1 89 157 PHE B C 1
ATOM 2993 O O . PHE B 1 157 ? -7.625 0.885 -1.47 1 89 157 PHE B O 1
ATOM 3000 N N . LEU B 1 158 ? -9.758 0.863 -0.819 1 86.88 158 LEU B N 1
ATOM 3001 C CA . LEU B 1 158 ? -9.5 1.762 0.301 1 86.88 158 LEU B CA 1
ATOM 3002 C C . LEU B 1 158 ? -8.555 1.116 1.31 1 86.88 158 LEU B C 1
ATOM 3004 O O . LEU B 1 158 ? -7.66 1.776 1.835 1 86.88 158 LEU B O 1
ATOM 3008 N N . THR B 1 159 ? -8.812 -0.162 1.561 1 90.12 159 THR B N 1
ATOM 3009 C CA . THR B 1 159 ? -7.973 -0.905 2.492 1 90.12 159 THR B CA 1
ATOM 3010 C C . THR B 1 159 ? -6.531 -0.965 1.994 1 90.12 159 THR B C 1
ATOM 3012 O O . THR B 1 159 ? -5.594 -0.731 2.76 1 90.12 159 THR B O 1
ATOM 3015 N N . VAL B 1 160 ? -6.383 -1.214 0.75 1 91.19 160 VAL B N 1
ATOM 3016 C CA . VAL B 1 160 ? -5.051 -1.294 0.159 1 91.19 160 VAL B CA 1
ATOM 3017 C C . VAL B 1 160 ? -4.363 0.068 0.241 1 91.19 160 VAL B C 1
ATOM 3019 O O . VAL B 1 160 ? -3.193 0.16 0.619 1 91.19 160 VAL B O 1
ATOM 3022 N N . GLY B 1 161 ? -5.09 1.102 -0.093 1 88.88 161 GLY B N 1
ATOM 3023 C CA . GLY B 1 161 ? -4.551 2.449 0.005 1 88.88 161 GLY B CA 1
ATOM 3024 C C . GLY B 1 161 ? -4.168 2.836 1.42 1 88.88 161 GLY B C 1
ATOM 3025 O O . GLY B 1 161 ? -3.096 3.402 1.646 1 88.88 161 GLY B O 1
ATOM 3026 N N . ALA B 1 162 ? -5.031 2.545 2.324 1 89.44 162 ALA B N 1
ATOM 3027 C CA . ALA B 1 162 ? -4.762 2.859 3.727 1 89.44 162 ALA B CA 1
ATOM 3028 C C . ALA B 1 162 ? -3.537 2.107 4.234 1 89.44 162 ALA B C 1
ATOM 3030 O O . ALA B 1 162 ? -2.764 2.635 5.035 1 89.44 162 ALA B O 1
ATOM 3031 N N . ALA B 1 163 ? -3.381 0.877 3.811 1 91.25 163 ALA B N 1
ATOM 3032 C CA . ALA B 1 163 ? -2.211 0.093 4.195 1 91.25 163 ALA B CA 1
ATOM 3033 C C . ALA B 1 163 ? -0.922 0.762 3.723 1 91.25 163 ALA B C 1
ATOM 3035 O O . ALA B 1 163 ? 0.085 0.757 4.438 1 91.25 163 ALA B O 1
ATOM 3036 N N . SER B 1 164 ? -0.995 1.278 2.547 1 90.69 164 SER B N 1
ATOM 3037 C CA . SER B 1 164 ? 0.167 1.966 1.993 1 90.69 164 SER B CA 1
ATOM 3038 C C . SER B 1 164 ? 0.505 3.215 2.799 1 90.69 164 SER B C 1
ATOM 3040 O O . SER B 1 164 ? 1.678 3.49 3.064 1 90.69 164 SER B O 1
ATOM 3042 N N . ALA B 1 165 ? -0.486 3.938 3.16 1 91.31 165 ALA B N 1
ATOM 3043 C CA . ALA B 1 165 ? -0.273 5.141 3.959 1 91.31 165 ALA B CA 1
ATOM 3044 C C . ALA B 1 165 ? 0.314 4.797 5.324 1 91.31 165 ALA B C 1
ATOM 3046 O O . ALA B 1 165 ? 1.223 5.48 5.805 1 91.31 165 ALA B O 1
ATOM 3047 N N . LEU B 1 166 ? -0.209 3.729 5.93 1 92 166 LEU B N 1
ATOM 3048 C CA . LEU B 1 166 ? 0.312 3.275 7.215 1 92 166 LEU B CA 1
ATOM 3049 C C . LEU B 1 166 ? 1.775 2.863 7.094 1 92 166 LEU B C 1
ATOM 3051 O O . LEU B 1 166 ? 2.602 3.232 7.93 1 92 166 LEU B O 1
ATOM 3055 N N . ALA B 1 167 ? 2.045 2.148 6.059 1 92.25 167 ALA B N 1
ATOM 3056 C CA . ALA B 1 167 ? 3.418 1.707 5.832 1 92.25 167 ALA B CA 1
ATOM 3057 C C . ALA B 1 167 ? 4.344 2.895 5.59 1 92.25 167 ALA B C 1
ATOM 3059 O O . ALA B 1 167 ? 5.492 2.9 6.047 1 92.25 167 ALA B O 1
ATOM 3060 N N . PHE B 1 168 ? 3.879 3.885 4.891 1 93.44 168 PHE B N 1
ATOM 3061 C CA . PHE B 1 168 ? 4.691 5.062 4.621 1 93.44 168 PHE B CA 1
ATOM 3062 C C . PHE B 1 168 ? 5.066 5.773 5.918 1 93.44 168 PHE B C 1
ATOM 3064 O O . PHE B 1 168 ? 6.219 6.172 6.102 1 93.44 168 PHE B O 1
ATOM 3071 N N . CYS B 1 169 ? 4.121 5.91 6.785 1 93.56 169 CYS B N 1
ATOM 3072 C CA . CYS B 1 169 ? 4.387 6.531 8.078 1 93.56 169 CYS B CA 1
ATOM 3073 C C . CYS B 1 169 ? 5.418 5.734 8.867 1 93.56 169 CYS B C 1
ATOM 3075 O O . CYS B 1 169 ? 6.32 6.312 9.477 1 93.56 169 CYS B O 1
ATOM 3077 N N . GLN B 1 170 ? 5.27 4.438 8.82 1 92.75 170 GLN B N 1
ATOM 3078 C CA . GLN B 1 170 ? 6.238 3.582 9.5 1 92.75 170 GLN B CA 1
ATOM 3079 C C . GLN B 1 170 ? 7.633 3.746 8.898 1 92.75 170 GLN B C 1
ATOM 3081 O O . GLN B 1 170 ? 8.625 3.779 9.625 1 92.75 170 GLN B O 1
ATOM 3086 N N . VAL B 1 171 ? 7.703 3.814 7.621 1 93.12 171 VAL B N 1
ATOM 3087 C CA . VAL B 1 171 ? 8.969 3.996 6.918 1 93.12 171 VAL B CA 1
ATOM 3088 C C . VAL B 1 171 ? 9.633 5.293 7.375 1 93.12 171 VAL B C 1
ATOM 3090 O O . VAL B 1 171 ? 10.844 5.336 7.594 1 93.12 171 VAL B O 1
ATOM 3093 N N . LEU B 1 172 ? 8.828 6.32 7.52 1 94.38 172 LEU B N 1
ATOM 3094 C CA . LEU B 1 172 ? 9.375 7.602 7.957 1 94.38 172 LEU B CA 1
ATOM 3095 C C . LEU B 1 172 ? 9.953 7.492 9.359 1 94.38 172 LEU B C 1
ATOM 3097 O O . LEU B 1 172 ? 11.039 8.016 9.633 1 94.38 172 LEU B O 1
ATOM 3101 N N . ARG B 1 173 ? 9.266 6.801 10.219 1 93.06 173 ARG B N 1
ATOM 3102 C CA . ARG B 1 173 ? 9.758 6.617 11.586 1 93.06 173 ARG B CA 1
ATOM 3103 C C . ARG B 1 173 ? 11.078 5.852 11.594 1 93.06 173 ARG B C 1
ATOM 3105 O O . ARG B 1 173 ? 11.984 6.176 12.359 1 93.06 173 ARG B O 1
ATOM 3112 N N . ASP B 1 174 ? 11.172 4.918 10.711 1 91.69 174 ASP B N 1
ATOM 3113 C CA . ASP B 1 174 ? 12.352 4.059 10.68 1 91.69 174 ASP B CA 1
ATOM 3114 C C . ASP B 1 174 ? 13.523 4.762 10 1 91.69 174 ASP B C 1
ATOM 3116 O O . ASP B 1 174 ? 14.68 4.574 10.391 1 91.69 174 ASP B O 1
ATOM 3120 N N . GLU B 1 175 ? 13.219 5.527 8.969 1 92.56 175 GLU B N 1
ATOM 3121 C CA . GLU B 1 175 ? 14.266 6.18 8.188 1 92.56 175 GLU B CA 1
ATOM 3122 C C . GLU B 1 175 ? 14.742 7.461 8.867 1 92.56 175 GLU B C 1
ATOM 3124 O O . GLU B 1 175 ? 15.844 7.945 8.586 1 92.56 175 GLU B O 1
ATOM 3129 N N . TYR B 1 176 ? 13.828 8.016 9.711 1 93.12 176 TYR B N 1
ATOM 3130 C CA . TYR B 1 176 ? 14.156 9.242 10.43 1 93.12 176 TYR B CA 1
ATOM 3131 C C . TYR B 1 176 ? 13.953 9.07 11.93 1 93.12 176 TYR B C 1
ATOM 3133 O O . TYR B 1 176 ? 13.109 9.742 12.531 1 93.12 176 TYR B O 1
ATOM 3141 N N . PRO B 1 177 ? 14.836 8.227 12.523 1 91.25 177 PRO B N 1
ATOM 3142 C CA . PRO B 1 177 ? 14.641 7.98 13.953 1 91.25 177 PRO B CA 1
ATOM 3143 C C . PRO B 1 177 ? 14.852 9.234 14.805 1 91.25 177 PRO B C 1
ATOM 3145 O O . PRO B 1 177 ? 14.281 9.344 15.891 1 91.25 177 PRO B O 1
ATOM 3148 N N . GLN B 1 178 ? 15.703 10.117 14.219 1 92.19 178 GLN B N 1
ATOM 3149 C CA . GLN B 1 178 ? 15.914 11.398 14.883 1 92.19 178 GLN B CA 1
ATOM 3150 C C . GLN B 1 178 ? 15.445 12.555 14.008 1 92.19 178 GLN B C 1
ATOM 3152 O O . GLN B 1 178 ? 15.914 12.719 12.875 1 92.19 178 GLN B O 1
ATOM 3157 N N . VAL B 1 179 ? 14.391 13.133 14.367 1 92.25 179 VAL B N 1
ATOM 3158 C CA . VAL B 1 179 ? 13.875 14.328 13.711 1 92.25 179 VAL B CA 1
ATOM 3159 C C . VAL B 1 179 ? 13.625 15.414 14.75 1 92.25 179 VAL B C 1
ATOM 3161 O O . VAL B 1 179 ? 13.188 15.125 15.867 1 92.25 179 VAL B O 1
ATOM 3164 N N . ASP B 1 180 ? 13.906 16.609 14.422 1 94.56 180 ASP B N 1
ATOM 3165 C CA . ASP B 1 180 ? 13.812 17.703 15.391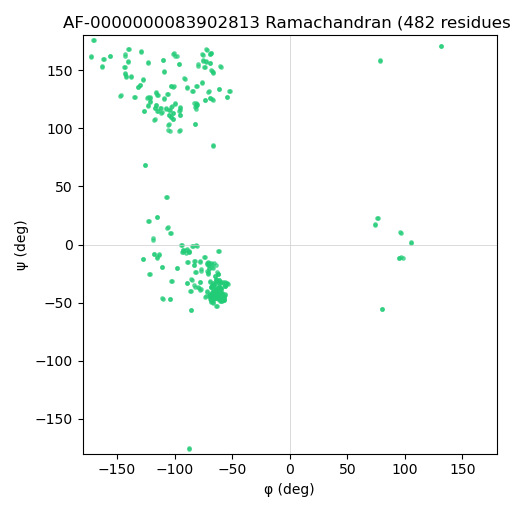 1 94.56 180 ASP B CA 1
ATOM 3166 C C . ASP B 1 180 ? 12.352 18.047 15.688 1 94.56 180 ASP B C 1
ATOM 3168 O O . ASP B 1 180 ? 11.984 18.266 16.844 1 94.56 180 ASP B O 1
ATOM 3172 N N . CYS B 1 181 ? 11.555 18.125 14.656 1 96 181 CYS B N 1
ATOM 3173 C CA . CYS B 1 181 ? 10.156 18.469 14.891 1 96 181 CYS B CA 1
ATOM 3174 C C . CYS B 1 181 ? 9.406 17.312 15.523 1 96 181 CYS B C 1
ATOM 3176 O O . CYS B 1 181 ? 9.914 16.188 15.586 1 96 181 CYS B O 1
ATOM 3178 N N . ARG B 1 182 ? 8.258 17.578 15.969 1 95.5 182 ARG B N 1
ATOM 3179 C CA . ARG B 1 182 ? 7.379 16.531 16.469 1 95.5 182 ARG B CA 1
ATOM 3180 C C . ARG B 1 182 ? 6.641 15.844 15.328 1 95.5 182 ARG B C 1
ATOM 3182 O O . ARG B 1 182 ? 5.73 16.422 14.734 1 95.5 182 ARG B O 1
ATOM 3189 N N . LEU B 1 183 ? 7.07 14.695 15.008 1 96.19 183 LEU B N 1
ATOM 3190 C CA . LEU B 1 183 ? 6.457 13.883 13.961 1 96.19 183 LEU B CA 1
ATOM 3191 C C . LEU B 1 183 ? 5.57 12.797 14.562 1 96.19 183 LEU B C 1
ATOM 3193 O O . LEU B 1 183 ? 6.066 11.828 15.141 1 96.19 183 LEU B O 1
ATOM 3197 N N . CYS B 1 184 ? 4.203 12.977 14.414 1 95.56 184 CYS B N 1
ATOM 3198 C CA . CYS B 1 184 ? 3.264 12.062 15.062 1 95.56 184 CYS B CA 1
ATOM 3199 C C . CYS B 1 184 ? 2.238 11.539 14.062 1 95.56 184 CYS B C 1
ATOM 3201 O O . CYS B 1 184 ? 2.18 12.008 12.922 1 95.56 184 CYS B O 1
ATOM 3203 N N . GLN B 1 185 ? 1.562 10.523 14.508 1 95.69 185 GLN B N 1
ATOM 3204 C CA . GLN B 1 185 ? 0.522 9.898 13.695 1 95.69 185 GLN B CA 1
ATOM 3205 C C . GLN B 1 185 ? -0.732 9.625 14.523 1 95.69 185 GLN B C 1
ATOM 3207 O O . GLN B 1 185 ? -0.646 9.133 15.648 1 95.69 185 GLN B O 1
ATOM 3212 N N . VAL B 1 186 ? -1.838 10.102 14.031 1 95.12 186 VAL B N 1
ATOM 3213 C CA . VAL B 1 186 ? -3.137 9.711 14.57 1 95.12 186 VAL B CA 1
ATOM 3214 C C . VAL B 1 186 ? -3.803 8.703 13.641 1 95.12 186 VAL B C 1
ATOM 3216 O O . VAL B 1 186 ? -4.199 9.039 12.523 1 95.12 186 VAL B O 1
ATOM 3219 N N . LYS B 1 187 ? -3.893 7.48 14.078 1 93.12 187 LYS B N 1
ATOM 3220 C CA . LYS B 1 187 ? -4.5 6.387 13.328 1 93.12 187 LYS B CA 1
ATOM 3221 C C . LYS B 1 187 ? -5.961 6.191 13.727 1 93.12 187 LYS B C 1
ATOM 3223 O O . LYS B 1 187 ? -6.258 5.848 14.875 1 93.12 187 LYS B O 1
ATOM 3228 N N . ILE B 1 188 ? -6.852 6.379 12.781 1 91.88 188 ILE B N 1
ATOM 3229 C CA . ILE B 1 188 ? -8.281 6.293 13.039 1 91.88 188 ILE B CA 1
ATOM 3230 C C . ILE B 1 188 ? -8.82 4.957 12.531 1 91.88 188 ILE B C 1
ATOM 3232 O O . ILE B 1 188 ? -8.867 4.719 11.32 1 91.88 188 ILE B O 1
ATOM 3236 N N . ASN B 1 189 ? -9.375 4.117 13.391 1 88.12 189 ASN B N 1
ATOM 3237 C CA . ASN B 1 189 ? -9.797 2.762 13.047 1 88.12 189 ASN B CA 1
ATOM 3238 C C . ASN B 1 189 ? -11.32 2.652 12.953 1 88.12 189 ASN B C 1
ATOM 3240 O O . ASN B 1 189 ? -11.875 1.557 13.047 1 88.12 189 ASN B O 1
ATOM 3244 N N . THR B 1 190 ? -11.992 3.732 12.906 1 87.56 190 THR B N 1
ATOM 3245 C CA . THR B 1 190 ? -13.445 3.764 12.773 1 87.56 190 THR B CA 1
ATOM 3246 C C . THR B 1 190 ? -13.875 4.871 11.812 1 87.56 190 THR B C 1
ATOM 3248 O O . THR B 1 190 ? -13.047 5.648 11.336 1 87.56 190 THR B O 1
ATOM 3251 N N . GLY B 1 191 ? -15.086 4.867 11.43 1 86.69 191 GLY B N 1
ATOM 3252 C CA . GLY B 1 191 ? -15.602 5.898 10.547 1 86.69 191 GLY B CA 1
ATOM 3253 C C . GLY B 1 191 ? -15.648 7.273 11.188 1 86.69 191 GLY B C 1
ATOM 3254 O O . GLY B 1 191 ? -15.797 7.387 12.406 1 86.69 191 GLY B O 1
ATOM 3255 N N . VAL B 1 192 ? -15.453 8.289 10.391 1 91.31 192 VAL B N 1
ATOM 3256 C CA . VAL B 1 192 ? -15.609 9.68 10.797 1 91.31 192 VAL B CA 1
ATOM 3257 C C . VAL B 1 192 ? -16.75 10.328 10.016 1 91.31 192 VAL B C 1
ATOM 3259 O O . VAL B 1 192 ? -16.828 10.18 8.797 1 91.31 192 VAL B O 1
ATOM 3262 N N . ALA B 1 193 ? -17.578 10.945 10.742 1 93.06 193 ALA B N 1
ATOM 3263 C CA . ALA B 1 193 ? -18.734 11.523 10.062 1 93.06 193 ALA B CA 1
ATOM 3264 C C . ALA B 1 193 ? -19.094 12.891 10.633 1 93.06 193 ALA B C 1
ATOM 3266 O O . ALA B 1 193 ? -18.656 13.242 11.734 1 93.06 193 ALA B O 1
ATOM 3267 N N . THR B 1 194 ? -19.766 13.633 9.836 1 94.94 194 THR B N 1
ATOM 3268 C CA . THR B 1 194 ? -20.406 14.852 10.328 1 94.94 194 THR B CA 1
ATOM 3269 C C . THR B 1 194 ? -21.578 14.516 11.258 1 94.94 194 THR B C 1
ATOM 3271 O O . THR B 1 194 ? -22.047 13.383 11.273 1 94.94 194 THR B O 1
ATOM 3274 N N . PRO B 1 195 ? -22.016 15.5 12.016 1 93.81 195 PRO B N 1
ATOM 3275 C CA . PRO B 1 195 ? -23.094 15.25 12.977 1 93.81 195 PRO B CA 1
ATOM 3276 C C . PRO B 1 195 ? -24.344 14.664 12.32 1 93.81 195 PRO B C 1
ATOM 3278 O O . PRO B 1 195 ? -25 13.789 12.898 1 93.81 195 PRO B O 1
ATOM 3281 N N . GLU B 1 196 ? -24.688 15.008 11.117 1 93.31 196 GLU B N 1
ATOM 3282 C CA . GLU B 1 196 ? -25.906 14.586 10.453 1 93.31 196 GLU B CA 1
ATOM 3283 C C . GLU B 1 196 ? -25.797 13.156 9.938 1 93.31 196 GLU B C 1
ATOM 3285 O O . GLU B 1 196 ? -26.797 12.516 9.609 1 93.31 196 GLU B O 1
ATOM 3290 N N . ARG B 1 197 ? -24.594 12.617 9.891 1 91.25 197 ARG B N 1
ATOM 3291 C CA . ARG B 1 197 ? -24.359 11.289 9.328 1 91.25 197 ARG B CA 1
ATOM 3292 C C . ARG B 1 197 ? -23.688 10.375 10.352 1 91.25 197 ARG B C 1
ATOM 3294 O O . ARG B 1 197 ? -23.016 9.414 9.977 1 91.25 197 ARG B O 1
ATOM 3301 N N . LEU B 1 198 ? -23.812 10.711 11.492 1 91.75 198 LEU B N 1
ATOM 3302 C CA . LEU B 1 198 ? -23.125 9.984 12.555 1 91.75 198 LEU B CA 1
ATOM 3303 C C . LEU B 1 198 ? -23.797 8.633 12.805 1 91.75 198 LEU B C 1
ATOM 3305 O O . LEU B 1 198 ? -25.016 8.555 12.93 1 91.75 198 LEU B O 1
ATOM 3309 N N . ALA B 1 199 ? -23.078 7.582 12.727 1 88.75 199 ALA B N 1
ATOM 3310 C CA . ALA B 1 199 ? -23.516 6.23 13.055 1 88.75 199 ALA B CA 1
ATOM 3311 C C . ALA B 1 199 ? -22.844 5.723 14.32 1 88.75 199 ALA B C 1
ATOM 3313 O O . ALA B 1 199 ? -21.844 6.297 14.773 1 88.75 199 ALA B O 1
ATOM 3314 N N . PRO B 1 200 ? -23.5 4.688 14.961 1 88 200 PRO B N 1
ATOM 3315 C CA . PRO B 1 200 ? -22.875 4.141 16.172 1 88 200 PRO B CA 1
ATOM 3316 C C . PRO B 1 200 ? -21.438 3.703 15.938 1 88 200 PRO B C 1
ATOM 3318 O O . PRO B 1 200 ? -21.141 3.023 14.945 1 88 200 PRO B O 1
ATOM 3321 N N . GLY B 1 201 ? -20.516 4.215 16.781 1 86.19 201 GLY B N 1
ATOM 3322 C CA . GLY B 1 201 ? -19.109 3.826 16.703 1 86.19 201 GLY B CA 1
ATOM 3323 C C . GLY B 1 201 ? -18.281 4.781 15.867 1 86.19 201 GLY B C 1
ATOM 3324 O O . GLY B 1 201 ? -17.047 4.738 15.922 1 86.19 201 GLY B O 1
ATOM 3325 N N . TYR B 1 202 ? -18.922 5.641 15.164 1 90.5 202 TYR B N 1
ATOM 3326 C CA . TYR B 1 202 ? -18.219 6.621 14.352 1 90.5 202 TYR B CA 1
ATOM 3327 C C . TYR B 1 202 ? -17.719 7.777 15.211 1 90.5 202 TYR B C 1
ATOM 3329 O O . TYR B 1 202 ? -18.281 8.07 16.266 1 90.5 202 TYR B O 1
ATOM 3337 N N . LEU B 1 203 ? -16.719 8.367 14.75 1 93.44 203 LEU B N 1
ATOM 3338 C CA . LEU B 1 203 ? -16.25 9.602 15.367 1 93.44 203 LEU B CA 1
ATOM 3339 C C . LEU B 1 203 ? -16.938 10.812 14.75 1 93.44 203 LEU B C 1
ATOM 3341 O O . LEU B 1 203 ? -17.125 10.875 13.531 1 93.44 203 LEU B O 1
ATOM 3345 N N . ASN B 1 204 ? -17.344 11.68 15.648 1 96.31 204 ASN B N 1
ATOM 3346 C CA . ASN B 1 204 ? -17.719 13.016 15.18 1 96.31 204 ASN B CA 1
ATOM 3347 C C . ASN B 1 204 ? -16.5 13.805 14.703 1 96.31 204 ASN B C 1
ATOM 3349 O O . ASN B 1 204 ? -15.539 13.969 15.445 1 96.31 204 ASN B O 1
ATOM 3353 N N . HIS B 1 205 ? -16.594 14.305 13.438 1 96.56 205 HIS B N 1
ATOM 3354 C CA . HIS B 1 205 ? -15.422 14.969 12.875 1 96.56 205 HIS B CA 1
ATOM 3355 C C . HIS B 1 205 ? -15.055 16.203 13.68 1 96.56 205 HIS B C 1
ATOM 3357 O O . HIS B 1 205 ? -13.875 16.578 13.742 1 96.56 205 HIS B O 1
ATOM 3363 N N . LEU B 1 206 ? -16.016 16.844 14.398 1 97.38 206 LEU B N 1
ATOM 3364 C CA . LEU B 1 206 ? -15.742 18.016 15.234 1 97.38 206 LEU B CA 1
ATOM 3365 C C . LEU B 1 206 ? -14.969 17.609 16.484 1 97.38 206 LEU B C 1
ATOM 3367 O O . LEU B 1 206 ? -14 18.281 16.875 1 97.38 206 LEU B O 1
ATOM 3371 N N . ASP B 1 207 ? -15.352 16.5 17.047 1 96.56 207 ASP B N 1
ATOM 3372 C CA . ASP B 1 207 ? -14.648 15.992 18.219 1 96.56 207 ASP B CA 1
ATOM 3373 C C . ASP B 1 207 ? -13.227 15.562 17.875 1 96.56 207 ASP B C 1
ATOM 3375 O O . ASP B 1 207 ? -12.289 15.82 18.625 1 96.56 207 ASP B O 1
ATOM 3379 N N . LEU B 1 208 ? -13.125 14.938 16.781 1 96.44 208 LEU B N 1
ATOM 3380 C CA . LEU B 1 208 ? -11.797 14.562 16.297 1 96.44 208 LEU B CA 1
ATOM 3381 C C . LEU B 1 208 ? -10.938 15.797 16.062 1 96.44 208 LEU B C 1
ATOM 3383 O O . LEU B 1 208 ? -9.75 15.805 16.422 1 96.44 208 LEU B O 1
ATOM 3387 N N . GLY B 1 209 ? -11.555 16.812 15.484 1 97.62 209 GLY B N 1
ATOM 3388 C CA . GLY B 1 209 ? -10.852 18.062 15.266 1 97.62 209 GLY B CA 1
ATOM 3389 C C . GLY B 1 209 ? -10.297 18.672 16.531 1 97.62 209 GLY B C 1
ATOM 3390 O O . GLY B 1 209 ? -9.141 19.094 16.578 1 97.62 209 GLY B O 1
ATOM 3391 N N . VAL B 1 210 ? -11.109 18.672 17.562 1 96.75 210 VAL B N 1
ATOM 3392 C CA . VAL B 1 210 ? -10.695 19.219 18.859 1 96.75 210 VAL B CA 1
ATOM 3393 C C . VAL B 1 210 ? -9.523 18.422 19.406 1 96.75 210 VAL B C 1
ATOM 3395 O O . VAL B 1 210 ? -8.547 19 19.906 1 96.75 210 VAL B O 1
ATOM 3398 N N . ALA B 1 211 ? -9.578 17.125 19.297 1 95.88 211 ALA B N 1
ATOM 3399 C CA . ALA B 1 211 ? -8.523 16.25 19.812 1 95.88 211 ALA B CA 1
ATOM 3400 C C . ALA B 1 211 ? -7.211 16.5 19.078 1 95.88 211 ALA B C 1
ATOM 3402 O O . ALA B 1 211 ? -6.156 16.625 19.703 1 95.88 211 ALA B O 1
ATOM 3403 N N . VAL B 1 212 ? -7.266 16.578 17.75 1 96.75 212 VAL B N 1
ATOM 3404 C CA . VAL B 1 212 ? -6.062 16.781 16.938 1 96.75 212 VAL B CA 1
ATOM 3405 C C . VAL B 1 212 ? -5.488 18.172 17.219 1 96.75 212 VAL B C 1
ATOM 3407 O O . VAL B 1 212 ? -4.27 18.328 17.328 1 96.75 212 VAL B O 1
ATOM 3410 N N . ALA B 1 213 ? -6.359 19.219 17.344 1 97.25 213 ALA B N 1
ATOM 3411 C CA . ALA B 1 213 ? -5.902 20.562 17.656 1 97.25 213 ALA B CA 1
ATOM 3412 C C . ALA B 1 213 ? -5.203 20.609 19.016 1 97.25 213 ALA B C 1
ATOM 3414 O O . ALA B 1 213 ? -4.23 21.344 19.188 1 97.25 213 ALA B O 1
ATOM 3415 N N . THR B 1 214 ? -5.723 19.844 19.969 1 95.75 214 THR B N 1
ATOM 3416 C CA . THR B 1 214 ? -5.102 19.766 21.281 1 95.75 214 THR B CA 1
ATOM 3417 C C . THR B 1 214 ? -3.717 19.141 21.188 1 95.75 214 THR B C 1
ATOM 3419 O O . THR B 1 214 ? -2.779 19.594 21.859 1 95.75 214 THR B O 1
ATOM 3422 N N . LEU B 1 215 ? -3.605 18.094 20.391 1 95.19 215 LEU B N 1
ATOM 3423 C CA . LEU B 1 215 ? -2.314 17.453 20.172 1 95.19 215 LEU B CA 1
ATOM 3424 C C . LEU B 1 215 ? -1.315 18.453 19.578 1 95.19 215 LEU B C 1
ATOM 3426 O O . LEU B 1 215 ? -0.157 18.5 20 1 95.19 215 LEU B O 1
ATOM 3430 N N . VAL B 1 216 ? -1.755 19.266 18.609 1 96.25 216 VAL B N 1
ATOM 3431 C CA . VAL B 1 216 ? -0.892 20.25 17.969 1 96.25 216 VAL B CA 1
ATOM 3432 C C . VAL B 1 216 ? -0.482 21.312 19 1 96.25 216 VAL B C 1
ATOM 3434 O O . VAL B 1 216 ? 0.685 21.703 19.062 1 96.25 216 VAL B O 1
ATOM 3437 N N . GLU B 1 217 ? -1.385 21.719 19.828 1 95.25 217 GLU B N 1
ATOM 3438 C CA . GLU B 1 217 ? -1.169 22.766 20.812 1 95.25 217 GLU B CA 1
ATOM 3439 C C . GLU B 1 217 ? -0.177 22.328 21.875 1 95.25 217 GLU B C 1
ATOM 3441 O O . GLU B 1 217 ? 0.79 23.031 22.172 1 95.25 217 GLU B O 1
ATOM 3446 N N . ARG B 1 218 ? -0.387 21.141 22.438 1 90.75 218 ARG B N 1
ATOM 3447 C CA . ARG B 1 218 ? 0.377 20.688 23.594 1 90.75 218 ARG B CA 1
ATOM 3448 C C . ARG B 1 218 ? 1.68 20.016 23.156 1 90.75 218 ARG B C 1
ATOM 3450 O O . ARG B 1 218 ? 2.682 20.078 23.875 1 90.75 218 ARG B O 1
ATOM 3457 N N . GLY B 1 219 ? 1.609 19.438 22.016 1 87.5 219 GLY B N 1
ATOM 3458 C CA . GLY B 1 219 ? 2.766 18.703 21.531 1 87.5 219 GLY B CA 1
ATOM 3459 C C . GLY B 1 219 ? 2.92 17.328 22.172 1 87.5 219 GLY B C 1
ATOM 3460 O O . GLY B 1 219 ? 2.26 17.031 23.172 1 87.5 219 GLY B O 1
ATOM 3461 N N . SER B 1 220 ? 3.627 16.453 21.516 1 84.19 220 SER B N 1
ATOM 3462 C CA . SER B 1 220 ? 4.016 15.133 21.984 1 84.19 220 SER B CA 1
ATOM 3463 C C . SER B 1 220 ? 5.426 14.773 21.516 1 84.19 220 SER B C 1
ATOM 3465 O O . SER B 1 220 ? 6.02 15.492 20.719 1 84.19 220 SER B O 1
ATOM 3467 N N . SER B 1 221 ? 5.938 13.742 22.203 1 85.69 221 SER B N 1
ATOM 3468 C CA . SER B 1 221 ? 7.203 13.227 21.703 1 85.69 221 SER B CA 1
ATOM 3469 C C . SER B 1 221 ? 7.055 12.719 20.266 1 85.69 221 SER B C 1
ATOM 3471 O O . SER B 1 221 ? 5.965 12.305 19.859 1 85.69 221 SER B O 1
ATOM 3473 N N . SER B 1 222 ? 8.18 12.766 19.578 1 89.19 222 SER B N 1
ATOM 3474 C CA . SER B 1 222 ? 8.164 12.336 18.188 1 89.19 222 SER B CA 1
ATOM 3475 C C . SER B 1 222 ? 7.93 10.828 18.078 1 89.19 222 SER B C 1
ATOM 3477 O O . SER B 1 222 ? 8.273 10.078 19 1 89.19 222 SER B O 1
ATOM 3479 N N . HIS B 1 223 ? 7.309 10.422 17 1 91.5 223 HIS B N 1
ATOM 3480 C CA . HIS B 1 223 ? 7.117 9.047 16.547 1 91.5 223 HIS B CA 1
ATOM 3481 C C . HIS B 1 223 ? 6.074 8.328 17.391 1 91.5 223 HIS B C 1
ATOM 3483 O O . HIS B 1 223 ? 6.012 7.094 17.391 1 91.5 223 HIS B O 1
ATOM 3489 N N . ARG B 1 224 ? 5.312 9.148 18.109 1 92.88 224 ARG B N 1
ATOM 3490 C CA . ARG B 1 224 ? 4.16 8.547 18.781 1 92.88 224 ARG B CA 1
ATOM 3491 C C . ARG B 1 224 ? 3.039 8.266 17.781 1 92.88 224 ARG B C 1
ATOM 3493 O O . ARG B 1 224 ? 2.791 9.062 16.875 1 92.88 224 ARG B O 1
ATOM 3500 N N . VAL B 1 225 ? 2.41 7.105 17.969 1 93.56 225 VAL B N 1
ATOM 3501 C CA . VAL B 1 225 ? 1.234 6.727 17.188 1 93.56 225 VAL B CA 1
ATOM 3502 C C . VAL B 1 225 ? 0.018 6.633 18.109 1 93.56 225 VAL B C 1
ATOM 3504 O O . VAL B 1 225 ? -0.014 5.812 19.031 1 93.56 225 VAL B O 1
ATOM 3507 N N . PHE B 1 226 ? -0.946 7.508 17.906 1 93.88 226 PHE B N 1
ATOM 3508 C CA . PHE B 1 226 ? -2.191 7.504 18.672 1 93.88 226 PHE B CA 1
ATOM 3509 C C . PHE B 1 226 ? -3.281 6.754 17.922 1 93.88 226 PHE B C 1
ATOM 3511 O O . PHE B 1 226 ? -3.715 7.188 16.844 1 93.88 226 PHE B O 1
ATOM 3518 N N . THR B 1 227 ? -3.729 5.66 18.469 1 92.62 227 THR B N 1
ATOM 3519 C CA . THR B 1 227 ? -4.754 4.859 17.812 1 92.62 227 THR B CA 1
ATOM 3520 C C . THR B 1 227 ? -6.129 5.148 18.406 1 92.62 227 THR B C 1
ATOM 3522 O O . THR B 1 227 ? -6.34 4.984 19.609 1 92.62 227 THR B O 1
ATOM 3525 N N . VAL B 1 228 ? -7.051 5.586 17.547 1 92.19 228 VAL B N 1
ATOM 3526 C CA . VAL B 1 228 ? -8.406 5.938 17.969 1 92.19 228 VAL B CA 1
ATOM 3527 C C . VAL B 1 228 ? -9.414 5.016 17.297 1 92.19 228 VAL B C 1
ATOM 3529 O O . VAL B 1 228 ? -9.562 5.035 16.078 1 92.19 228 VAL B O 1
ATOM 3532 N N . GLY B 1 229 ? -10.148 4.227 18.062 1 89.5 229 GLY B N 1
ATOM 3533 C CA . GLY B 1 229 ? -11.102 3.285 17.5 1 89.5 229 GLY B CA 1
ATOM 3534 C C . GLY B 1 229 ? -12.531 3.566 17.922 1 89.5 229 GLY B C 1
ATOM 3535 O O . GLY B 1 229 ? -13.461 2.877 17.484 1 89.5 229 GLY B O 1
ATOM 3536 N N . SER B 1 230 ? -12.664 4.5 18.844 1 90.38 230 SER B N 1
ATOM 3537 C CA . SER B 1 230 ? -13.969 4.867 19.375 1 90.38 230 SER B CA 1
ATOM 3538 C C . SER B 1 230 ? -13.953 6.285 19.938 1 90.38 230 SER B C 1
ATOM 3540 O O . SER B 1 230 ? -12.891 6.859 20.172 1 90.38 230 SER B O 1
ATOM 3542 N N . PRO B 1 231 ?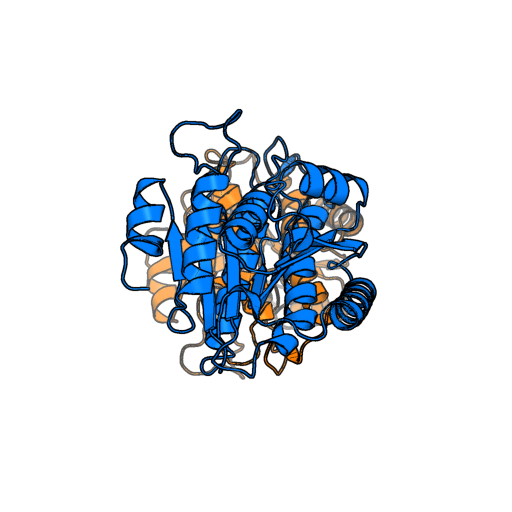 -15.133 6.852 20.109 1 90.69 231 PRO B N 1
ATOM 3543 C CA . PRO B 1 231 ? -15.172 8.164 20.766 1 90.69 231 PRO B CA 1
ATOM 3544 C C . PRO B 1 231 ? -14.5 8.172 22.125 1 90.69 231 PRO B C 1
ATOM 3546 O O . PRO B 1 231 ? -13.875 9.164 22.5 1 90.69 231 PRO B O 1
ATOM 3549 N N . ALA B 1 232 ? -14.578 7.09 22.812 1 90.69 232 ALA B N 1
ATOM 3550 C CA . ALA B 1 232 ? -13.938 6.988 24.125 1 90.69 232 ALA B CA 1
ATOM 3551 C C . ALA B 1 232 ? -12.414 7.074 24 1 90.69 232 ALA B C 1
ATOM 3553 O O . ALA B 1 232 ? -11.742 7.633 24.875 1 90.69 232 ALA B O 1
ATOM 3554 N N . ASP B 1 233 ? -11.844 6.551 22.922 1 90.06 233 ASP B N 1
ATOM 3555 C CA . ASP B 1 233 ? -10.406 6.578 22.703 1 90.06 233 ASP B CA 1
ATOM 3556 C C . ASP B 1 233 ? -9.914 8.008 22.5 1 90.06 233 ASP B C 1
ATOM 3558 O O . ASP B 1 233 ? -8.766 8.328 22.828 1 90.06 233 ASP B O 1
ATOM 3562 N N . LEU B 1 234 ? -10.789 8.867 21.859 1 89.06 234 LEU B N 1
ATOM 3563 C CA . LEU B 1 234 ? -10.391 10.258 21.625 1 89.06 234 LEU B CA 1
ATOM 3564 C C . LEU B 1 234 ? -10.008 10.945 22.938 1 89.06 234 LEU B C 1
ATOM 3566 O O . LEU B 1 234 ? -8.992 11.633 23 1 89.06 234 LEU B O 1
ATOM 3570 N N . LYS B 1 235 ? -10.789 10.695 23.922 1 84.44 235 LYS B N 1
ATOM 3571 C CA . LYS B 1 235 ? -10.57 11.312 25.234 1 84.44 235 LYS B CA 1
ATOM 3572 C C . LYS B 1 235 ? -9.32 10.758 25.906 1 84.44 235 LYS B C 1
ATOM 3574 O O . LYS B 1 235 ? -8.461 11.523 26.359 1 84.44 235 LYS B O 1
ATOM 3579 N N . THR B 1 236 ? -9.195 9.453 25.844 1 85.19 236 THR B N 1
ATOM 3580 C CA . THR B 1 236 ? -8.125 8.812 26.609 1 85.19 236 THR B CA 1
ATOM 3581 C C . THR B 1 236 ? -6.785 8.977 25.891 1 85.19 236 THR B C 1
ATOM 3583 O O . THR B 1 236 ? -5.75 9.141 26.547 1 85.19 236 THR B O 1
ATOM 3586 N N . GLN B 1 237 ? -6.754 9.008 24.594 1 82.44 237 GLN B N 1
ATOM 3587 C CA . GLN B 1 237 ? -5.504 9 23.844 1 82.44 237 GLN B CA 1
ATOM 3588 C C . GLN B 1 237 ? -4.992 10.422 23.609 1 82.44 237 GLN B C 1
ATOM 3590 O O . GLN B 1 237 ? -3.781 10.656 23.641 1 82.44 237 GLN B O 1
ATOM 3595 N N . LEU B 1 238 ? -5.914 11.391 23.453 1 81.75 238 LEU B N 1
ATOM 3596 C CA . LEU B 1 238 ? -5.457 12.68 22.953 1 81.75 238 LEU B CA 1
ATOM 3597 C C . LEU B 1 238 ? -5.812 13.797 23.938 1 81.75 238 LEU B C 1
ATOM 3599 O O . LEU B 1 238 ? -5.094 14.797 24.031 1 81.75 238 LEU B O 1
ATOM 3603 N N . LEU B 1 239 ? -6.816 13.586 24.703 1 77.06 239 LEU B N 1
ATOM 3604 C CA . LEU B 1 239 ? -7.285 14.719 25.5 1 77.06 239 LEU B CA 1
ATOM 3605 C C . LEU B 1 239 ? -6.852 14.562 26.969 1 77.06 239 LEU B C 1
ATOM 3607 O O . LEU B 1 239 ? -6.43 15.539 27.594 1 77.06 239 LEU B O 1
ATOM 3611 N N . ASP B 1 240 ? -7.082 13.398 27.422 1 72.31 240 ASP B N 1
ATOM 3612 C CA . ASP B 1 240 ? -6.754 13.188 28.828 1 72.31 240 ASP B CA 1
ATOM 3613 C C . ASP B 1 240 ? -5.391 12.516 28.984 1 72.31 240 ASP B C 1
ATOM 3615 O O . ASP B 1 240 ? -4.828 12.484 30.078 1 72.31 240 ASP B O 1
ATOM 3619 N N . GLY B 1 241 ? -4.918 11.867 27.953 1 63.69 241 GLY B N 1
ATOM 3620 C CA . GLY B 1 241 ? -3.703 11.078 28.016 1 63.69 241 GLY B CA 1
ATOM 3621 C C . GLY B 1 241 ? -2.441 11.914 28.031 1 63.69 241 GLY B C 1
ATOM 3622 O O . GLY B 1 241 ? -2.492 13.125 27.797 1 63.69 241 GLY B O 1
ATOM 3623 N N . ASN B 1 242 ? -1.42 11.336 28.5 1 63.59 242 ASN B N 1
ATOM 3624 C CA . ASN B 1 242 ? -0.109 11.977 28.469 1 63.59 242 ASN B CA 1
ATOM 3625 C C . ASN B 1 242 ? 0.399 12.148 27.047 1 63.59 242 ASN B C 1
ATOM 3627 O O . ASN B 1 242 ? 0.726 11.164 26.375 1 63.59 242 ASN B O 1
ATOM 3631 N N . LEU B 1 243 ? -0.027 13.242 26.484 1 69.75 243 LEU B N 1
ATOM 3632 C CA . LEU B 1 243 ? 0.55 13.594 25.203 1 69.75 243 LEU B CA 1
ATOM 3633 C C . LEU B 1 243 ? 2.061 13.781 25.312 1 69.75 243 LEU B C 1
ATOM 3635 O O . LEU B 1 243 ? 2.568 14.148 26.375 1 69.75 243 LEU B O 1
#